Protein AF-A0A6C0FE14-F1 (afdb_monomer_lite)

Radius of gyration: 34.44 Å; chains: 1; bounding box: 73×54×123 Å

Structure (mmCIF, N/CA/C/O backbone):
data_AF-A0A6C0FE14-F1
#
_entry.id   AF-A0A6C0FE14-F1
#
loop_
_atom_site.group_PDB
_atom_site.id
_atom_site.type_symbol
_atom_site.label_atom_id
_atom_site.label_alt_id
_atom_site.label_comp_id
_atom_site.label_asym_id
_atom_site.label_entity_id
_atom_site.label_seq_id
_atom_site.pdbx_PDB_ins_code
_atom_site.Cartn_x
_atom_site.Cartn_y
_atom_site.Cartn_z
_atom_site.occupancy
_atom_site.B_iso_or_equiv
_atom_site.auth_seq_id
_atom_site.auth_comp_id
_atom_site.auth_asym_id
_atom_site.auth_atom_id
_atom_site.pdbx_PDB_model_num
ATOM 1 N N . MET A 1 1 ? -0.866 7.320 -48.638 1.00 87.56 1 MET A N 1
ATOM 2 C CA . MET A 1 1 ? -0.494 5.901 -48.761 1.00 87.56 1 MET A CA 1
ATOM 3 C C . MET A 1 1 ? -0.150 5.395 -47.371 1.00 87.56 1 MET A C 1
ATOM 5 O O . MET A 1 1 ? 0.264 6.218 -46.563 1.00 87.56 1 MET A O 1
ATOM 9 N N . ILE A 1 2 ? -0.359 4.112 -47.087 1.00 89.12 2 ILE A N 1
ATOM 10 C CA . ILE A 1 2 ? 0.036 3.448 -45.837 1.00 89.12 2 ILE A CA 1
ATOM 11 C C . ILE A 1 2 ? 0.884 2.228 -46.182 1.00 89.12 2 ILE A C 1
ATOM 13 O O . ILE A 1 2 ? 0.582 1.534 -47.151 1.00 89.12 2 ILE A O 1
ATOM 17 N N . GLN A 1 3 ? 1.958 1.998 -45.433 1.00 89.69 3 GLN A N 1
ATOM 18 C CA . GLN A 1 3 ? 2.870 0.887 -45.687 1.00 89.69 3 GLN A CA 1
ATOM 19 C C . GLN A 1 3 ? 2.272 -0.427 -45.168 1.00 89.69 3 GLN A C 1
ATOM 21 O O . GLN A 1 3 ? 1.655 -0.446 -44.103 1.00 89.69 3 GLN A O 1
ATOM 26 N N . SER A 1 4 ? 2.447 -1.512 -45.921 1.00 88.81 4 SER A N 1
ATOM 27 C CA . SER A 1 4 ? 2.120 -2.866 -45.460 1.00 88.81 4 SER A CA 1
ATOM 28 C C . SER A 1 4 ? 2.991 -3.257 -44.261 1.00 88.81 4 SER A C 1
ATOM 30 O O . SER A 1 4 ? 4.163 -2.886 -44.174 1.00 88.81 4 SER A O 1
ATOM 32 N N . ILE A 1 5 ? 2.410 -4.014 -43.333 1.00 79.44 5 ILE A N 1
ATOM 33 C CA . ILE A 1 5 ? 3.081 -4.585 -42.160 1.00 79.44 5 ILE A CA 1
ATOM 34 C C . ILE A 1 5 ? 3.789 -5.895 -42.547 1.00 79.44 5 ILE A C 1
ATOM 36 O O . ILE A 1 5 ? 4.848 -6.207 -42.003 1.00 79.44 5 ILE A O 1
ATOM 40 N N . LEU A 1 6 ? 3.247 -6.643 -43.514 1.00 79.38 6 LEU A N 1
ATOM 41 C CA . LEU A 1 6 ? 3.824 -7.900 -44.004 1.00 79.38 6 LEU A CA 1
ATOM 42 C C . LEU A 1 6 ? 4.944 -7.713 -45.044 1.00 79.38 6 LEU A C 1
ATOM 44 O O . LEU A 1 6 ? 5.797 -8.594 -45.179 1.00 79.38 6 LEU A O 1
ATOM 48 N N . ASN A 1 7 ? 4.962 -6.608 -45.800 1.00 85.81 7 ASN A N 1
ATOM 49 C CA . ASN A 1 7 ? 5.993 -6.345 -46.810 1.00 85.81 7 ASN A CA 1
ATOM 50 C C . ASN A 1 7 ? 6.254 -4.840 -47.010 1.00 85.81 7 ASN A C 1
ATOM 52 O O . ASN A 1 7 ? 5.421 -4.114 -47.543 1.00 85.81 7 ASN A O 1
ATOM 56 N N . ASP A 1 8 ? 7.455 -4.381 -46.667 1.00 85.38 8 ASP A N 1
ATOM 57 C CA . ASP A 1 8 ? 7.846 -2.967 -46.691 1.00 85.38 8 ASP A CA 1
ATOM 58 C C . ASP A 1 8 ? 7.922 -2.339 -48.098 1.00 85.38 8 ASP A C 1
ATOM 60 O O . ASP A 1 8 ? 7.943 -1.113 -48.216 1.00 85.38 8 ASP A O 1
ATOM 64 N N . GLU A 1 9 ? 7.903 -3.139 -49.168 1.00 90.50 9 GLU A N 1
ATOM 65 C CA . GLU A 1 9 ? 7.835 -2.668 -50.557 1.00 90.50 9 GLU A CA 1
ATOM 66 C C . GLU A 1 9 ? 6.396 -2.454 -51.073 1.00 90.50 9 GLU A C 1
ATOM 68 O O . GLU A 1 9 ? 6.207 -2.172 -52.263 1.00 90.50 9 GLU A O 1
ATOM 73 N N . ILE A 1 10 ? 5.377 -2.677 -50.237 1.00 92.31 10 ILE A N 1
ATOM 74 C CA . ILE A 1 10 ? 3.960 -2.522 -50.585 1.00 92.31 10 ILE A CA 1
ATOM 75 C C . ILE A 1 10 ? 3.381 -1.307 -49.856 1.00 92.31 10 ILE A C 1
ATOM 77 O O . ILE A 1 10 ? 3.531 -1.148 -48.645 1.00 92.31 10 ILE A O 1
ATOM 81 N N . GLU A 1 11 ? 2.657 -0.474 -50.602 1.00 90.50 11 GLU A N 1
ATOM 82 C CA . GLU A 1 11 ? 1.902 0.651 -50.062 1.00 90.50 11 GLU A CA 1
ATOM 83 C C . GLU A 1 11 ? 0.455 0.619 -50.555 1.00 90.50 11 GLU A C 1
ATOM 85 O O . GLU A 1 11 ? 0.194 0.464 -51.750 1.00 90.50 11 GLU A O 1
ATOM 90 N N . TYR A 1 12 ? -0.487 0.849 -49.643 1.00 93.00 12 TYR A N 1
ATOM 91 C CA . TYR A 1 12 ? -1.911 0.916 -49.941 1.00 93.00 12 TYR A CA 1
ATOM 92 C C . TYR A 1 12 ? -2.417 2.357 -50.016 1.00 93.00 12 TYR A C 1
ATOM 94 O O . TYR A 1 12 ? -1.922 3.264 -49.336 1.00 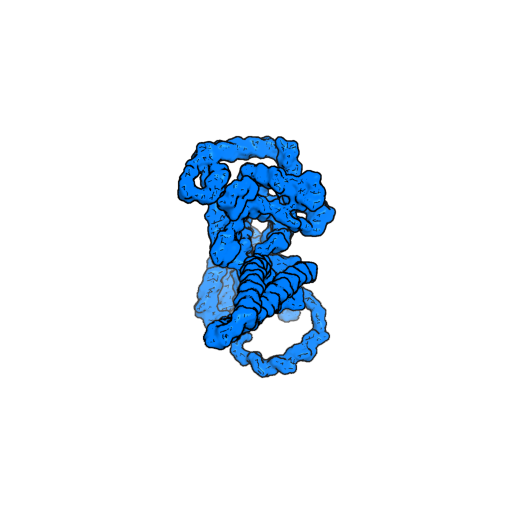93.00 12 TYR A O 1
ATOM 102 N N . ILE A 1 13 ? -3.445 2.578 -50.835 1.00 91.81 13 ILE A N 1
ATOM 103 C CA . ILE A 1 13 ? -4.097 3.884 -50.963 1.00 91.81 13 ILE A CA 1
ATOM 104 C C . ILE A 1 13 ? -4.910 4.170 -49.699 1.00 91.81 13 ILE A C 1
ATOM 106 O O . ILE A 1 13 ? -5.683 3.332 -49.241 1.00 91.81 13 ILE A O 1
ATOM 110 N N . VAL A 1 14 ? -4.726 5.369 -49.142 1.00 91.88 14 VAL A N 1
ATOM 111 C CA . VAL A 1 14 ? -5.432 5.835 -47.942 1.00 91.88 14 VAL A CA 1
ATOM 112 C C . VAL A 1 14 ? -6.483 6.845 -48.365 1.00 91.88 14 VAL A C 1
ATOM 114 O O . VAL A 1 14 ? -6.156 7.973 -48.734 1.00 91.88 14 VAL A O 1
ATOM 117 N N . ASP A 1 15 ? -7.739 6.436 -48.289 1.00 92.44 15 ASP A N 1
ATOM 118 C CA . ASP A 1 15 ? -8.912 7.269 -48.508 1.00 92.44 15 ASP A CA 1
ATOM 119 C C . ASP A 1 15 ? -10.125 6.623 -47.821 1.00 92.44 15 ASP A C 1
ATOM 121 O O . ASP A 1 15 ? -10.058 5.479 -47.382 1.00 92.44 15 ASP A O 1
ATOM 125 N N . LYS A 1 16 ? -11.232 7.359 -47.706 1.00 92.00 16 LYS A N 1
ATOM 126 C CA . LYS A 1 16 ? -12.425 6.916 -46.962 1.00 92.00 16 LYS A CA 1
ATOM 127 C C . LYS A 1 16 ? -13.454 6.177 -47.813 1.00 92.00 16 LYS A C 1
ATOM 129 O O . LYS A 1 16 ? -14.455 5.719 -47.260 1.00 92.00 16 LYS A O 1
ATOM 134 N N . ASN A 1 17 ? -13.276 6.129 -49.129 1.00 91.81 17 ASN A N 1
ATOM 135 C CA . ASN A 1 17 ? -14.321 5.694 -50.043 1.00 91.81 17 ASN A CA 1
ATOM 136 C C . ASN A 1 17 ? -14.420 4.167 -50.084 1.00 91.81 17 ASN A C 1
ATOM 138 O O . ASN A 1 17 ? -13.443 3.450 -49.865 1.00 91.81 17 ASN A O 1
ATOM 142 N N . ILE A 1 18 ? -15.629 3.688 -50.368 1.00 91.25 18 ILE A N 1
ATOM 143 C CA . ILE A 1 18 ? -15.884 2.280 -50.674 1.00 91.25 18 ILE A CA 1
ATOM 144 C C . ILE A 1 18 ? -15.327 2.005 -52.073 1.00 91.25 18 ILE A C 1
ATOM 146 O O . ILE A 1 18 ? -15.498 2.836 -52.967 1.00 91.25 18 ILE A O 1
ATOM 150 N N . GLU A 1 19 ? -14.649 0.873 -52.250 1.00 90.56 19 GLU A N 1
ATOM 151 C CA . GLU A 1 19 ? -14.116 0.484 -53.555 1.00 90.56 19 GLU A CA 1
ATOM 152 C C . GLU A 1 19 ? -15.278 0.208 -54.516 1.00 90.56 19 GLU A C 1
ATOM 154 O O . GLU A 1 19 ? -16.318 -0.316 -54.114 1.00 90.56 19 GLU A O 1
ATOM 159 N N . GLU A 1 20 ? -15.120 0.542 -55.800 1.00 88.94 20 GLU A N 1
ATOM 160 C CA . GLU A 1 20 ? -16.210 0.403 -56.781 1.00 88.94 20 GLU A CA 1
ATOM 161 C C . GLU A 1 20 ? -16.744 -1.033 -56.862 1.00 88.94 20 GLU A C 1
ATOM 163 O O . GLU A 1 20 ? -17.947 -1.244 -57.015 1.00 88.94 20 GLU A O 1
ATOM 168 N N . ASN A 1 21 ? -15.857 -2.016 -56.690 1.00 88.56 21 ASN A N 1
ATOM 169 C CA . ASN A 1 21 ? -16.203 -3.432 -56.726 1.00 88.56 21 ASN A CA 1
ATOM 170 C C . ASN A 1 21 ? -16.970 -3.899 -55.481 1.00 88.56 21 ASN A C 1
ATOM 172 O O . ASN A 1 21 ? -17.578 -4.963 -55.531 1.00 88.56 21 ASN A O 1
ATOM 176 N N . ASP A 1 22 ? -16.972 -3.137 -54.388 1.00 89.69 22 ASP A N 1
ATOM 177 C CA . ASP A 1 22 ? -17.638 -3.504 -53.131 1.00 89.69 22 ASP A CA 1
ATOM 178 C C . ASP A 1 22 ? -19.019 -2.852 -52.973 1.00 89.69 22 ASP A C 1
ATOM 180 O O . ASP A 1 22 ? -19.813 -3.236 -52.110 1.00 89.69 22 ASP A O 1
ATOM 184 N N . LEU A 1 23 ? -19.364 -1.900 -53.846 1.00 85.88 23 LEU A N 1
ATOM 185 C CA . LEU A 1 23 ? -20.657 -1.224 -53.820 1.00 85.88 23 LEU A CA 1
ATOM 186 C C . LEU A 1 23 ? -21.813 -2.177 -54.163 1.00 85.88 23 LEU A C 1
ATOM 188 O O . LEU A 1 23 ? -21.852 -2.801 -55.222 1.00 85.88 23 LEU A O 1
ATOM 192 N N . GLY A 1 24 ? -22.816 -2.222 -53.283 1.00 79.06 24 GLY A N 1
ATOM 193 C CA . GLY A 1 24 ? -24.066 -2.958 -53.509 1.00 79.06 24 GLY A CA 1
ATOM 194 C C . GLY A 1 24 ? -23.992 -4.468 -53.272 1.00 79.06 24 GLY A C 1
ATOM 195 O O . GLY A 1 24 ? -24.970 -5.167 -53.541 1.00 79.06 24 GLY A O 1
ATOM 196 N N . LYS A 1 25 ? -22.867 -4.977 -52.758 1.00 83.06 25 LYS A N 1
ATOM 197 C CA . LYS A 1 25 ? -22.728 -6.376 -52.350 1.00 83.06 25 LYS A CA 1
ATOM 198 C C . LYS A 1 25 ? -23.338 -6.624 -50.972 1.00 83.06 25 LYS A C 1
ATOM 200 O O . LYS A 1 25 ? -23.304 -5.767 -50.093 1.00 83.06 25 LYS A O 1
ATOM 205 N N . SER A 1 26 ? -23.881 -7.827 -50.797 1.00 75.75 26 SER A N 1
ATOM 206 C CA . SER A 1 26 ? -24.233 -8.343 -49.474 1.00 75.75 26 SER A CA 1
ATOM 207 C C . SER A 1 26 ? -22.960 -8.840 -48.806 1.00 75.75 26 SER A C 1
ATOM 209 O O . SER A 1 26 ? -22.229 -9.619 -49.411 1.00 75.75 26 SER A O 1
ATOM 211 N N . VAL A 1 27 ? -22.713 -8.396 -47.582 1.00 80.50 27 VAL A N 1
ATOM 212 C CA . VAL A 1 27 ? -21.482 -8.678 -46.841 1.00 80.50 27 VAL A CA 1
ATOM 213 C C . VAL A 1 27 ? -21.804 -9.041 -45.399 1.00 80.50 27 VAL A C 1
ATOM 215 O O . VAL A 1 27 ? -22.812 -8.593 -44.845 1.00 80.50 27 VAL A O 1
ATOM 218 N N . SER A 1 28 ? -20.936 -9.841 -44.792 1.00 71.75 28 SER A N 1
ATOM 219 C CA . SER A 1 28 ? -21.011 -10.167 -43.372 1.00 71.75 28 SER A CA 1
ATOM 220 C C . SER A 1 28 ? -20.576 -8.966 -42.533 1.00 71.75 28 SER A C 1
ATOM 222 O O . SER A 1 28 ? -19.636 -8.242 -42.878 1.00 71.75 28 SER A O 1
ATOM 224 N N . VAL A 1 29 ? -21.294 -8.734 -41.436 1.00 73.88 29 VAL A N 1
ATOM 225 C CA . VAL A 1 29 ? -20.952 -7.713 -40.445 1.00 73.88 29 VAL A CA 1
ATOM 226 C C . VAL A 1 29 ? -20.243 -8.398 -39.293 1.00 73.88 29 VAL A C 1
ATOM 228 O O . VAL A 1 29 ? -20.730 -9.391 -38.757 1.00 73.88 29 VAL A O 1
ATOM 231 N N . PHE A 1 30 ? -19.108 -7.839 -38.909 1.00 64.75 30 PHE A N 1
ATOM 232 C CA . PHE A 1 30 ? -18.271 -8.348 -37.844 1.00 64.75 30 PHE A CA 1
ATOM 233 C C . PHE A 1 30 ? -18.207 -7.335 -36.712 1.00 64.75 30 PHE A C 1
ATOM 235 O O . PHE A 1 30 ? -18.048 -6.134 -36.938 1.00 64.75 30 PHE A O 1
ATOM 242 N N . GLU A 1 31 ? -18.295 -7.827 -35.485 1.00 63.00 31 GLU A N 1
ATOM 243 C CA . GLU A 1 31 ? -17.962 -7.048 -34.300 1.00 63.00 31 GLU A CA 1
ATOM 244 C C . GLU A 1 31 ? -16.478 -7.251 -33.999 1.00 63.00 31 GLU A C 1
ATOM 246 O O . GLU A 1 31 ? -15.999 -8.377 -33.868 1.00 63.00 31 GLU A O 1
ATOM 251 N N . MET A 1 32 ? -15.737 -6.151 -33.933 1.00 63.69 32 MET A N 1
ATOM 252 C CA . MET A 1 32 ? -14.309 -6.150 -33.648 1.00 63.69 32 MET A CA 1
ATOM 253 C C . MET A 1 32 ? -13.997 -5.022 -32.679 1.00 63.69 32 MET A C 1
ATOM 255 O O . MET A 1 32 ? -14.596 -3.951 -32.741 1.00 63.69 32 MET A O 1
ATOM 259 N N . GLN A 1 33 ? -13.019 -5.243 -31.810 1.00 58.00 33 GLN A N 1
ATOM 260 C CA . GLN A 1 33 ? -12.522 -4.202 -30.930 1.00 58.00 33 GLN A CA 1
ATOM 261 C C . GLN A 1 33 ? -11.329 -3.498 -31.591 1.00 58.00 33 GLN A C 1
ATOM 263 O O . GLN A 1 33 ? -10.260 -4.088 -31.736 1.00 58.00 33 GLN A O 1
ATOM 268 N N . LEU A 1 34 ? -11.502 -2.235 -31.990 1.00 59.62 34 LEU A N 1
ATOM 269 C CA . LEU A 1 34 ? -10.413 -1.372 -32.462 1.00 59.62 34 LEU A CA 1
ATOM 270 C C . LEU A 1 34 ? -10.132 -0.312 -31.397 1.00 59.62 34 LEU A C 1
ATOM 272 O O . LEU A 1 34 ? -11.042 0.404 -30.993 1.00 59.62 34 LEU A O 1
ATOM 276 N N . PHE A 1 35 ? -8.885 -0.194 -30.934 1.00 58.91 35 PHE A N 1
ATOM 277 C CA . PHE A 1 35 ? -8.498 0.766 -29.883 1.00 58.91 35 PHE A CA 1
ATOM 278 C C . PHE A 1 35 ? -9.373 0.678 -28.613 1.00 58.91 35 PHE A C 1
ATOM 280 O O . PHE A 1 35 ? -9.825 1.697 -28.096 1.00 58.91 35 PHE A O 1
ATOM 287 N N . GLU A 1 36 ? -9.649 -0.545 -28.142 1.00 48.81 36 GLU A N 1
ATOM 288 C CA . GLU A 1 36 ? -10.539 -0.842 -27.000 1.00 48.81 36 GLU A CA 1
ATOM 289 C C . GLU A 1 36 ? -12.016 -0.428 -27.195 1.00 48.81 36 GLU A C 1
ATOM 291 O O . GLU A 1 36 ? -12.808 -0.429 -26.250 1.00 48.81 36 GLU A O 1
ATOM 296 N N . ILE A 1 37 ? -12.418 -0.110 -28.427 1.00 53.06 37 ILE A N 1
ATOM 297 C CA . ILE A 1 37 ? -13.772 0.310 -28.783 1.00 53.06 37 ILE A CA 1
ATOM 298 C C . ILE A 1 37 ? -14.417 -0.767 -29.652 1.00 53.06 37 ILE A C 1
ATOM 300 O O . ILE A 1 37 ? -13.928 -1.062 -30.743 1.00 53.06 37 ILE A O 1
ATOM 304 N N . ASP A 1 38 ? -15.535 -1.319 -29.183 1.00 58.47 38 ASP A N 1
ATOM 305 C CA . ASP A 1 38 ? -16.348 -2.236 -29.982 1.00 58.47 38 ASP A CA 1
ATOM 306 C C . ASP A 1 38 ? -16.942 -1.479 -31.175 1.00 58.47 38 ASP A C 1
ATOM 308 O O . ASP A 1 38 ? -17.664 -0.486 -31.018 1.00 58.47 38 ASP A O 1
ATOM 312 N N . VAL A 1 39 ? -16.599 -1.934 -32.376 1.00 68.38 39 VAL A N 1
ATOM 313 C CA . VAL A 1 39 ? -17.058 -1.376 -33.645 1.00 68.38 39 VAL A CA 1
ATOM 314 C C . VAL A 1 39 ? -17.651 -2.467 -34.527 1.00 68.38 39 VAL A C 1
ATOM 316 O O . VAL A 1 39 ? -17.240 -3.625 -34.484 1.00 68.38 39 VAL A O 1
ATOM 319 N N . CYS A 1 40 ? -18.609 -2.078 -35.364 1.00 73.56 40 CYS A N 1
ATOM 320 C CA . CYS A 1 40 ? -19.135 -2.935 -36.418 1.00 73.56 40 CYS A CA 1
ATOM 321 C C . CYS A 1 40 ? -18.380 -2.650 -37.716 1.00 73.56 40 CYS A C 1
ATOM 323 O O . CYS A 1 40 ? -18.394 -1.522 -38.220 1.00 73.56 40 CYS A O 1
ATOM 325 N N . LEU A 1 41 ? -17.724 -3.670 -38.253 1.00 84.69 41 LEU A N 1
ATOM 326 C CA . LEU A 1 41 ? -16.943 -3.604 -39.478 1.00 84.69 41 LEU A CA 1
ATOM 327 C C . LEU A 1 41 ? -17.514 -4.557 -40.522 1.00 84.69 41 LEU A C 1
ATOM 329 O O . LEU A 1 41 ? -18.207 -5.522 -40.211 1.00 84.69 41 LEU A O 1
ATOM 333 N N . THR A 1 42 ? -17.168 -4.312 -41.773 1.00 86.75 42 THR A N 1
ATOM 334 C CA . THR A 1 42 ? -17.305 -5.290 -42.846 1.00 86.75 42 THR A CA 1
ATOM 335 C C . THR A 1 42 ? -16.066 -5.250 -43.731 1.00 86.75 42 THR A C 1
ATOM 337 O O . THR A 1 42 ? -15.304 -4.281 -43.685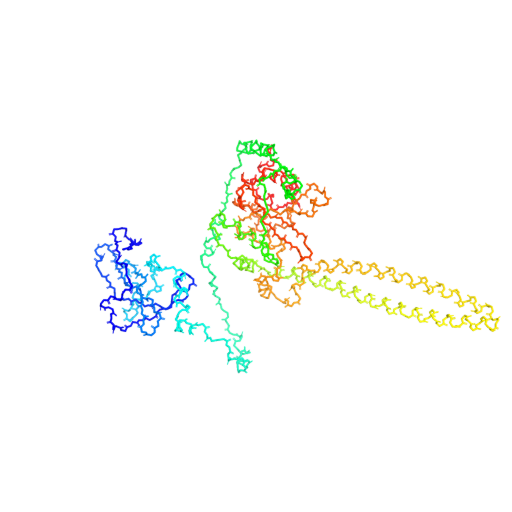 1.00 86.75 42 THR A O 1
ATOM 340 N N . VAL A 1 43 ? -15.835 -6.306 -44.500 1.00 90.19 43 VAL A N 1
ATOM 341 C CA . VAL A 1 43 ? -14.685 -6.420 -45.400 1.00 90.19 43 VAL A CA 1
ATOM 342 C C . VAL A 1 43 ? -15.143 -6.483 -46.847 1.00 90.19 43 VAL A C 1
ATOM 344 O O . VAL A 1 43 ? -16.215 -7.007 -47.147 1.00 90.19 43 VAL A O 1
ATOM 347 N N . GLY A 1 44 ? -14.338 -5.905 -47.732 1.00 91.12 44 GLY A N 1
ATOM 348 C CA . GLY A 1 44 ? -14.563 -5.954 -49.168 1.00 91.12 44 GLY A CA 1
ATOM 349 C C . GLY A 1 44 ? -14.019 -7.221 -49.818 1.00 91.12 44 GLY A C 1
ATOM 350 O O . GLY A 1 44 ? -13.603 -8.182 -49.162 1.00 91.12 44 GLY A O 1
ATOM 351 N N . GLU A 1 45 ? -13.992 -7.219 -51.143 1.00 91.50 45 GLU A N 1
ATOM 352 C CA . GLU A 1 45 ? -13.447 -8.315 -51.932 1.00 91.50 45 GLU A CA 1
ATOM 353 C C . GLU A 1 45 ? -11.922 -8.444 -51.763 1.00 91.50 45 GLU A C 1
ATOM 355 O O . GLU A 1 45 ? -11.187 -7.459 -51.649 1.00 91.50 45 GLU A O 1
ATOM 360 N N . ILE A 1 46 ? -11.431 -9.687 -51.755 1.00 92.00 46 ILE A N 1
ATOM 361 C CA . ILE A 1 46 ? -9.996 -9.974 -51.678 1.00 92.00 46 ILE A CA 1
ATOM 362 C C . ILE A 1 46 ? -9.328 -9.549 -52.985 1.00 92.00 46 ILE A C 1
ATOM 364 O O . ILE A 1 46 ? -9.683 -10.009 -54.069 1.00 92.00 46 ILE A O 1
ATOM 368 N N . ASN A 1 47 ? -8.302 -8.718 -52.864 1.00 92.94 47 ASN A N 1
ATOM 369 C CA . ASN A 1 47 ? -7.497 -8.222 -53.961 1.00 92.94 47 ASN A CA 1
ATOM 370 C C . ASN A 1 47 ? -6.184 -9.014 -54.076 1.00 92.94 47 ASN A C 1
ATOM 372 O O . ASN A 1 47 ? -5.463 -9.214 -53.093 1.00 92.94 47 ASN A O 1
ATOM 376 N N . ASP A 1 48 ? -5.861 -9.462 -55.292 1.00 93.31 48 ASP A N 1
ATOM 377 C CA . ASP A 1 48 ? -4.690 -10.288 -55.594 1.00 93.31 48 ASP A CA 1
ATOM 378 C C . ASP A 1 48 ? -3.540 -9.539 -56.288 1.00 93.31 48 ASP A C 1
ATOM 380 O O . ASP A 1 48 ? -2.562 -10.165 -56.710 1.00 93.31 48 ASP A O 1
ATOM 384 N N . LEU A 1 49 ? -3.598 -8.202 -56.333 1.00 93.62 49 LEU A N 1
ATOM 385 C CA . LEU A 1 49 ? -2.597 -7.337 -56.970 1.00 93.62 49 LEU A CA 1
ATOM 386 C C . LEU A 1 49 ? -1.154 -7.656 -56.536 1.00 93.62 49 LEU A C 1
ATOM 388 O O . LEU A 1 49 ? -0.235 -7.596 -57.355 1.00 93.62 49 LEU A O 1
ATOM 392 N N . TYR A 1 50 ? -0.947 -8.039 -55.271 1.00 94.31 50 TYR A N 1
ATOM 393 C CA . TYR A 1 50 ? 0.372 -8.351 -54.705 1.00 94.31 50 TYR A CA 1
ATOM 394 C C . TYR A 1 50 ? 0.631 -9.847 -54.492 1.00 94.31 50 TYR A C 1
ATOM 396 O O . TYR A 1 50 ? 1.613 -10.226 -53.847 1.00 94.31 50 TYR A O 1
ATOM 404 N N . LYS A 1 51 ? -0.173 -10.725 -55.102 1.00 90.88 51 LYS A N 1
ATOM 405 C CA . LYS A 1 51 ? -0.057 -12.182 -54.936 1.00 90.88 51 LYS A CA 1
ATOM 406 C C . LYS A 1 51 ? 1.315 -12.732 -55.328 1.00 90.88 51 LYS A C 1
ATOM 408 O O . LYS A 1 51 ? 1.793 -13.684 -54.721 1.00 90.88 51 LYS A O 1
ATOM 413 N N . GLN A 1 52 ? 1.995 -12.110 -56.296 1.00 91.50 52 GLN A N 1
ATOM 414 C CA . GLN A 1 52 ? 3.365 -12.486 -56.684 1.00 91.50 52 GLN A CA 1
ATOM 415 C C . GLN A 1 52 ? 4.396 -12.248 -55.566 1.00 91.50 52 GLN A C 1
ATOM 417 O O . GLN A 1 52 ? 5.406 -12.943 -55.518 1.00 91.50 52 GLN A O 1
ATOM 422 N N . LYS A 1 53 ? 4.125 -11.309 -54.650 1.00 92.31 53 LYS A N 1
ATOM 423 C CA . LYS A 1 53 ? 4.900 -11.074 -53.421 1.00 92.31 53 LYS A CA 1
ATOM 424 C C . LYS A 1 53 ? 4.373 -11.889 -52.230 1.00 92.31 53 LYS A C 1
ATOM 426 O O . LYS A 1 53 ? 4.744 -11.624 -51.095 1.00 92.31 53 LYS A O 1
ATOM 431 N N . ASN A 1 54 ? 3.522 -12.885 -52.494 1.00 90.38 54 ASN A N 1
ATOM 432 C CA . ASN A 1 54 ? 2.822 -13.709 -51.512 1.00 90.38 54 ASN A CA 1
ATOM 433 C C . ASN A 1 54 ? 1.841 -12.943 -50.605 1.00 90.38 54 ASN A C 1
ATOM 435 O O . ASN A 1 54 ? 1.519 -13.451 -49.542 1.00 90.38 54 ASN A O 1
ATOM 439 N N . ILE A 1 55 ? 1.329 -11.774 -51.002 1.00 91.44 55 ILE A N 1
ATOM 440 C CA . ILE A 1 55 ? 0.389 -10.984 -50.186 1.00 91.44 55 ILE A CA 1
ATOM 441 C C . ILE A 1 55 ? -0.964 -10.861 -50.889 1.00 91.44 55 ILE A C 1
ATOM 443 O O . ILE A 1 55 ? -1.030 -10.532 -52.074 1.00 91.44 55 ILE A O 1
ATOM 447 N N . LEU A 1 56 ? -2.037 -11.123 -50.147 1.00 93.19 56 LEU A N 1
ATOM 448 C CA . LEU A 1 56 ? -3.413 -10.773 -50.488 1.00 93.19 56 LEU A CA 1
ATOM 449 C C . LEU A 1 56 ? -3.920 -9.761 -49.466 1.00 93.19 56 LEU A C 1
ATOM 451 O O . LEU A 1 56 ? -3.462 -9.757 -48.323 1.00 93.19 56 LEU A O 1
ATOM 455 N N . PHE A 1 57 ? -4.860 -8.913 -49.869 1.00 93.94 57 PHE A N 1
ATOM 456 C CA . PHE A 1 57 ? -5.435 -7.925 -48.964 1.00 93.94 57 PHE A CA 1
ATOM 457 C C . PHE A 1 57 ? -6.901 -7.648 -49.286 1.00 93.94 57 PHE A C 1
ATOM 459 O O . PHE A 1 57 ? -7.341 -7.847 -50.413 1.00 93.94 57 PHE A O 1
ATOM 466 N N . THR A 1 58 ? -7.660 -7.178 -48.303 1.00 94.00 58 THR A N 1
ATOM 467 C CA . THR A 1 58 ? -9.053 -6.739 -48.474 1.00 94.00 58 THR A CA 1
ATOM 468 C C . THR A 1 58 ? -9.294 -5.433 -47.713 1.00 94.00 58 THR A C 1
ATOM 470 O O . THR A 1 58 ? -8.773 -5.278 -46.603 1.00 94.00 58 THR A O 1
ATOM 473 N N . PRO A 1 59 ? -10.034 -4.459 -48.279 1.00 94.81 59 PRO A N 1
ATOM 474 C CA . PRO A 1 59 ? -10.384 -3.238 -47.563 1.00 94.81 59 PRO A CA 1
ATOM 475 C C . PRO A 1 59 ? -11.328 -3.535 -46.392 1.00 94.81 59 PRO A C 1
ATOM 477 O O . PRO A 1 59 ? -12.254 -4.335 -46.509 1.00 94.81 59 PRO A O 1
ATOM 480 N N . VAL A 1 60 ? -11.123 -2.849 -45.265 1.00 94.25 60 VAL A N 1
ATOM 481 C CA . VAL A 1 60 ? -12.038 -2.898 -44.116 1.00 94.25 60 VAL A CA 1
ATOM 482 C C . VAL A 1 60 ? -12.812 -1.588 -43.988 1.00 94.25 60 VAL A C 1
ATOM 484 O O . VAL A 1 60 ? -12.250 -0.485 -44.012 1.00 94.25 60 VAL A O 1
ATOM 487 N N . TYR A 1 61 ? -14.125 -1.723 -43.836 1.00 93.12 61 TYR A N 1
ATOM 488 C CA . TYR A 1 61 ? -15.077 -0.627 -43.763 1.00 93.12 61 TYR A CA 1
ATOM 489 C C . TYR A 1 61 ? -15.732 -0.568 -42.386 1.00 93.12 61 TYR A C 1
ATOM 491 O O . TYR A 1 61 ? -16.315 -1.542 -41.919 1.00 93.12 61 TYR A O 1
ATOM 499 N N . LEU A 1 62 ? -15.686 0.604 -41.758 1.00 87.81 62 LEU A N 1
ATOM 500 C CA . LEU A 1 62 ? -16.418 0.907 -40.535 1.00 87.81 62 LEU A CA 1
ATOM 501 C C . LEU A 1 62 ? -17.866 1.252 -40.863 1.00 87.81 62 LEU A C 1
ATOM 503 O O . LEU A 1 62 ? -18.114 2.211 -41.596 1.00 87.81 62 LEU A O 1
ATOM 507 N N . ILE A 1 63 ? -18.813 0.521 -40.279 1.00 82.56 63 ILE A N 1
ATOM 508 C CA . ILE A 1 63 ? -20.246 0.783 -40.424 1.00 82.56 63 ILE A CA 1
ATOM 509 C C . ILE A 1 63 ? -20.631 1.877 -39.433 1.00 82.56 63 ILE A C 1
ATOM 511 O O . ILE A 1 63 ? -20.610 1.679 -38.223 1.00 82.56 63 ILE A O 1
ATOM 515 N N . ILE A 1 64 ? -20.974 3.062 -39.934 1.00 76.00 64 ILE A N 1
ATOM 516 C CA . ILE A 1 64 ? -21.318 4.212 -39.089 1.00 76.00 64 ILE A CA 1
ATOM 517 C C . ILE A 1 64 ? -22.824 4.233 -38.816 1.00 76.00 64 ILE A C 1
ATOM 519 O O . ILE A 1 64 ? -23.245 4.588 -37.715 1.00 76.00 64 ILE A O 1
ATOM 523 N N . ASN A 1 65 ? -23.634 3.897 -39.819 1.00 74.38 65 ASN A N 1
ATOM 524 C CA . ASN A 1 65 ? -25.085 3.715 -39.740 1.00 74.38 65 ASN A CA 1
ATOM 525 C C . ASN A 1 65 ? -25.589 2.929 -40.962 1.00 74.38 65 ASN A C 1
ATOM 527 O O . ASN A 1 65 ? -24.809 2.662 -41.875 1.00 74.38 65 ASN A O 1
ATOM 531 N N . ASP A 1 66 ? -26.895 2.654 -41.007 1.00 69.44 66 ASP A N 1
ATOM 532 C CA . ASP A 1 66 ? -27.580 1.891 -42.065 1.00 69.44 66 ASP A CA 1
ATOM 533 C C . ASP A 1 66 ? -27.250 2.314 -43.509 1.00 69.44 66 ASP A C 1
ATOM 535 O O . ASP A 1 66 ? -27.384 1.512 -44.427 1.00 69.44 66 ASP A O 1
ATOM 539 N N . ASN A 1 67 ? -26.829 3.565 -43.731 1.00 75.75 67 ASN A N 1
ATOM 540 C CA . ASN A 1 67 ? -26.582 4.121 -45.063 1.00 75.75 67 ASN A CA 1
ATOM 541 C C . ASN A 1 67 ? -25.153 4.649 -45.254 1.00 75.75 67 ASN A C 1
ATOM 543 O O . ASN A 1 67 ? -24.880 5.317 -46.255 1.00 75.75 67 ASN A O 1
ATOM 547 N N . LYS A 1 68 ? -24.245 4.435 -44.294 1.00 82.25 68 LYS A N 1
ATOM 548 C CA . LYS A 1 68 ? -22.897 5.003 -44.360 1.00 82.25 68 LYS A CA 1
ATOM 549 C C . LYS A 1 68 ? -21.844 4.072 -43.775 1.00 82.25 68 LYS A C 1
ATOM 551 O O . LYS A 1 68 ? -21.837 3.822 -42.569 1.00 82.25 68 LYS A O 1
ATOM 556 N N . CYS A 1 69 ? -20.874 3.722 -44.615 1.00 86.94 69 CYS A N 1
ATOM 557 C CA . CYS A 1 69 ? -19.622 3.092 -44.216 1.00 86.94 69 CYS A CA 1
ATOM 558 C C . CYS A 1 69 ? -18.428 3.955 -44.649 1.00 86.94 69 CYS A C 1
ATOM 560 O O . CYS A 1 69 ? -18.529 4.720 -45.610 1.00 86.94 69 CYS A O 1
ATOM 562 N N . GLU A 1 70 ? -17.307 3.848 -43.942 1.00 91.19 70 GLU A N 1
ATOM 563 C CA . GLU A 1 70 ? -16.045 4.501 -44.313 1.00 91.19 70 GLU A CA 1
ATOM 564 C C . GLU A 1 70 ? -14.904 3.486 -44.318 1.00 91.19 70 GLU A C 1
ATOM 566 O O . GLU A 1 70 ? -14.799 2.677 -43.400 1.00 91.19 70 GLU A O 1
ATOM 571 N N . LYS A 1 71 ? -14.030 3.542 -45.327 1.00 94.44 71 LYS A N 1
ATOM 572 C CA . LYS A 1 71 ? -12.807 2.730 -45.363 1.00 94.44 71 LYS A CA 1
ATOM 573 C C . LYS A 1 71 ? -11.842 3.213 -44.286 1.00 94.44 71 LYS A C 1
ATOM 575 O O . LYS A 1 71 ? -11.576 4.414 -44.178 1.00 94.44 71 LYS A O 1
ATOM 580 N N . ILE A 1 72 ? -11.352 2.283 -43.472 1.00 93.31 72 ILE A N 1
ATOM 581 C CA . ILE A 1 72 ? -10.487 2.590 -42.322 1.00 93.31 72 ILE A CA 1
ATOM 582 C C . ILE A 1 72 ? -9.146 1.853 -42.347 1.00 93.31 72 ILE A C 1
ATOM 584 O O . ILE A 1 72 ? -8.286 2.150 -41.520 1.00 93.31 72 ILE A O 1
ATOM 588 N N . GLY A 1 73 ? -8.955 0.919 -43.277 1.00 94.94 73 GLY A N 1
ATOM 589 C CA . GLY A 1 73 ? -7.739 0.123 -43.352 1.00 94.94 73 GLY A CA 1
ATOM 590 C C . GLY A 1 73 ? -7.826 -1.008 -44.366 1.00 94.94 73 GLY A C 1
ATOM 591 O O . GLY A 1 73 ? -8.768 -1.074 -45.162 1.00 94.94 73 GLY A O 1
ATOM 592 N N . TYR A 1 74 ? -6.868 -1.926 -44.271 1.00 94.88 74 TYR A N 1
ATOM 593 C CA . TYR A 1 74 ? -6.851 -3.180 -45.022 1.00 94.88 74 TYR A CA 1
ATOM 594 C C . TYR A 1 74 ? -6.478 -4.342 -44.103 1.00 94.88 74 TYR A C 1
ATOM 596 O O . TYR A 1 74 ? -5.559 -4.215 -43.300 1.00 94.88 74 TYR A O 1
ATOM 604 N N . PHE A 1 75 ? -7.144 -5.485 -44.240 1.00 91.50 75 PHE A N 1
ATOM 605 C CA . PHE A 1 75 ? -6.553 -6.745 -43.793 1.00 91.50 75 PHE A CA 1
ATOM 606 C C . PHE A 1 75 ? -5.571 -7.220 -44.845 1.00 91.50 75 PHE A C 1
ATOM 608 O O . PHE A 1 75 ? -5.869 -7.147 -46.035 1.00 91.50 75 PHE A O 1
ATOM 615 N N . GLU A 1 76 ? -4.437 -7.746 -44.408 1.00 89.56 76 GLU A N 1
ATOM 616 C CA . GLU A 1 76 ? -3.457 -8.382 -45.276 1.00 89.56 76 GLU A CA 1
ATOM 617 C C . GLU A 1 76 ? -3.052 -9.735 -44.709 1.00 89.56 76 GLU A C 1
ATOM 619 O O . GLU A 1 76 ? -3.008 -9.935 -43.498 1.00 89.56 76 GLU A O 1
ATOM 624 N N . PHE A 1 77 ? -2.803 -10.685 -45.598 1.00 84.06 77 PHE A N 1
ATOM 625 C CA . PHE A 1 77 ? -2.460 -12.049 -45.229 1.00 84.06 77 PHE A CA 1
ATOM 626 C C . PHE A 1 77 ? -1.680 -12.728 -46.351 1.00 84.06 77 PHE A C 1
ATOM 628 O O . PHE A 1 77 ? -1.732 -12.321 -47.519 1.00 84.06 77 PHE A O 1
ATOM 635 N N . TYR A 1 78 ? -0.942 -13.786 -46.010 1.00 83.88 78 TYR A N 1
ATOM 636 C CA . TYR A 1 78 ? -0.156 -14.496 -47.006 1.00 83.88 78 TYR A CA 1
ATOM 637 C C . TYR A 1 78 ? -1.051 -15.275 -47.970 1.00 83.88 78 TYR A C 1
ATOM 639 O O . TYR A 1 78 ? -1.978 -15.980 -47.569 1.00 83.88 78 TYR A O 1
ATOM 647 N N . SER A 1 79 ? -0.735 -15.227 -49.266 1.00 88.44 79 SER A N 1
ATOM 648 C CA . SER A 1 79 ? -1.523 -15.928 -50.291 1.00 88.44 79 SER A CA 1
ATOM 649 C C . SER A 1 79 ? -1.538 -17.450 -50.098 1.00 88.44 79 SER A C 1
ATOM 651 O O . SER A 1 79 ? -2.486 -18.124 -50.498 1.00 88.44 79 SER A O 1
ATOM 653 N N . THR A 1 80 ? -0.509 -17.988 -49.438 1.00 80.75 80 THR A N 1
ATOM 654 C CA . THR A 1 80 ? -0.393 -19.394 -49.032 1.00 80.75 80 THR A CA 1
ATOM 655 C C . THR A 1 80 ? -1.363 -19.804 -47.924 1.00 80.75 80 THR A C 1
ATOM 657 O O . THR A 1 80 ? -1.636 -20.993 -47.780 1.00 80.75 80 THR A O 1
ATOM 660 N N . GLU A 1 81 ? -1.890 -18.850 -47.159 1.00 74.12 81 GLU A N 1
ATOM 661 C CA . GLU A 1 81 ? -2.742 -19.076 -45.983 1.00 74.12 81 GLU A CA 1
ATOM 662 C C . GLU A 1 81 ? -4.225 -18.804 -46.274 1.00 74.12 81 GLU A C 1
ATOM 664 O O . GLU A 1 81 ? -5.080 -18.958 -45.412 1.00 74.12 81 GLU A O 1
ATOM 669 N N . ILE A 1 82 ? -4.585 -18.476 -47.518 1.00 79.88 82 ILE A N 1
ATOM 670 C CA . ILE A 1 82 ? -5.983 -18.201 -47.878 1.00 79.88 82 ILE A CA 1
ATOM 671 C C . ILE A 1 82 ? -6.930 -19.347 -47.491 1.00 79.88 82 ILE A C 1
ATOM 673 O O . ILE A 1 82 ? -8.020 -19.106 -46.991 1.00 79.88 82 ILE A O 1
ATOM 677 N N . ALA A 1 83 ? -6.501 -20.602 -47.644 1.00 71.75 83 ALA A N 1
ATOM 678 C CA . ALA A 1 83 ? -7.321 -21.761 -47.298 1.00 71.75 83 ALA A CA 1
ATOM 679 C C . ALA A 1 83 ? -7.601 -21.885 -45.789 1.00 71.75 83 ALA A C 1
ATOM 681 O O . ALA A 1 83 ? -8.555 -22.561 -45.416 1.00 71.75 83 ALA A O 1
ATOM 682 N N . THR A 1 84 ? -6.782 -21.268 -44.927 1.00 69.62 84 THR A N 1
ATOM 683 C CA . THR A 1 84 ? -7.003 -21.259 -43.473 1.00 69.62 84 THR A CA 1
ATOM 684 C C . THR A 1 84 ? -7.922 -20.135 -43.017 1.00 69.62 84 THR A C 1
ATOM 686 O O . THR A 1 84 ? -8.448 -20.222 -41.914 1.00 69.62 84 THR A O 1
ATOM 689 N N . TYR A 1 85 ? -8.125 -19.112 -43.851 1.00 74.62 85 TYR A N 1
ATOM 690 C CA . TYR A 1 85 ? -8.944 -17.940 -43.533 1.00 74.62 85 TYR A CA 1
ATOM 691 C C . TYR A 1 85 ? -10.313 -17.948 -44.206 1.00 74.62 85 TYR A C 1
ATOM 693 O O . TYR A 1 85 ? -11.090 -17.029 -43.994 1.00 74.62 85 TYR A O 1
ATOM 701 N N . MET A 1 86 ? -10.621 -18.967 -45.007 1.00 73.88 86 MET A N 1
ATOM 702 C CA . MET A 1 86 ? -11.948 -19.141 -45.589 1.00 73.88 86 MET A CA 1
ATOM 703 C C . MET A 1 86 ? -12.808 -20.019 -44.689 1.00 73.88 86 MET A C 1
ATOM 705 O O . MET A 1 86 ? -12.374 -21.091 -44.251 1.00 73.88 86 MET A O 1
ATOM 709 N N . ASP A 1 87 ? -14.037 -19.587 -44.443 1.00 65.75 87 ASP A N 1
ATOM 710 C CA . ASP A 1 87 ? -15.027 -20.392 -43.750 1.00 65.75 87 ASP A CA 1
ATOM 711 C C . ASP A 1 87 ? -15.672 -21.441 -44.679 1.00 65.75 87 ASP A C 1
ATOM 713 O O . ASP A 1 87 ? -15.250 -21.686 -45.814 1.00 65.75 87 ASP A O 1
ATOM 717 N N . LYS A 1 88 ? -16.689 -22.137 -44.164 1.00 65.19 88 LYS A N 1
ATOM 718 C CA . LYS A 1 88 ? -17.374 -23.215 -44.892 1.00 65.19 88 LYS A CA 1
ATOM 719 C C . LYS A 1 88 ? -18.251 -22.707 -46.037 1.00 65.19 88 LYS A C 1
ATOM 721 O O . LYS A 1 88 ? -18.578 -23.507 -46.914 1.00 65.19 88 LYS A O 1
ATOM 726 N N . ASP A 1 89 ? -18.620 -21.433 -46.004 1.00 63.34 89 ASP A N 1
ATOM 727 C CA . ASP A 1 89 ? -19.476 -20.776 -46.985 1.00 63.34 89 ASP A CA 1
ATOM 728 C C . ASP A 1 89 ? -18.641 -20.027 -48.045 1.00 63.34 89 ASP A C 1
ATOM 730 O O . ASP A 1 89 ? -19.167 -19.626 -49.084 1.00 63.34 89 ASP A O 1
ATOM 734 N N . GLY A 1 90 ? -17.317 -19.975 -47.854 1.00 64.81 90 GLY A N 1
ATOM 735 C CA . GLY A 1 90 ? -16.355 -19.372 -48.775 1.00 64.81 90 GLY A CA 1
ATOM 736 C C . GLY A 1 90 ? -16.082 -17.897 -48.488 1.00 64.81 90 GLY A C 1
ATOM 737 O O . GLY A 1 90 ? -15.443 -17.245 -49.316 1.00 64.81 90 GLY A O 1
ATOM 738 N N . ASP A 1 91 ? -16.542 -17.398 -47.338 1.00 69.56 91 ASP A N 1
ATOM 739 C CA . ASP A 1 91 ? -16.306 -16.040 -46.866 1.00 69.56 91 ASP A CA 1
ATOM 740 C C . ASP A 1 91 ? -15.033 -15.975 -46.012 1.00 69.56 91 ASP A C 1
ATOM 742 O O . ASP A 1 91 ? -14.581 -16.962 -45.424 1.00 69.56 91 ASP A O 1
ATOM 746 N N . LEU A 1 92 ? -14.429 -14.787 -45.955 1.00 75.88 92 LEU A N 1
ATOM 747 C CA . LEU A 1 92 ? -13.224 -14.553 -45.167 1.00 75.88 92 LEU A CA 1
ATOM 748 C C . LEU A 1 92 ? -13.569 -14.480 -43.671 1.00 75.88 92 LEU A C 1
ATOM 750 O O . LEU A 1 92 ? -14.235 -13.545 -43.223 1.00 75.88 92 LEU A O 1
ATOM 754 N N . ASP A 1 93 ? -13.053 -15.422 -42.886 1.00 73.19 93 ASP A N 1
ATOM 755 C CA . ASP A 1 93 ? -13.121 -15.407 -41.428 1.00 73.19 93 ASP A CA 1
ATOM 756 C C . ASP A 1 93 ? -12.008 -14.521 -40.857 1.00 73.19 93 ASP A C 1
ATOM 758 O O . ASP A 1 93 ? -10.887 -14.954 -40.569 1.00 73.19 93 ASP A O 1
ATOM 762 N N . ILE A 1 94 ? -12.337 -13.243 -40.675 1.00 68.75 94 ILE A N 1
ATOM 763 C CA . ILE A 1 94 ? -11.397 -12.246 -40.157 1.00 68.75 94 ILE A CA 1
ATOM 764 C C . ILE A 1 94 ? -10.967 -12.503 -38.705 1.00 68.75 94 ILE A C 1
ATOM 766 O O . ILE A 1 94 ? -10.006 -11.889 -38.254 1.00 68.75 94 ILE A O 1
ATOM 770 N N . SER A 1 95 ? -11.633 -13.402 -37.963 1.00 63.03 95 SER A N 1
ATOM 771 C CA . SER A 1 95 ? -11.240 -13.744 -36.585 1.00 63.03 95 SER A CA 1
ATOM 772 C C . SER A 1 95 ? -9.921 -14.524 -36.513 1.00 63.03 95 SER A C 1
ATOM 774 O O . SER A 1 95 ? -9.298 -14.607 -35.453 1.00 63.03 95 SER A O 1
ATOM 776 N N . LEU A 1 96 ? -9.492 -15.087 -37.645 1.00 65.75 96 LEU A N 1
ATOM 777 C CA . LEU A 1 96 ? -8.272 -15.875 -37.780 1.00 65.75 96 LEU A CA 1
ATOM 778 C C . LEU A 1 96 ? -7.084 -15.055 -38.308 1.00 65.75 96 LEU A C 1
ATOM 780 O O . LEU A 1 96 ? -5.963 -15.565 -38.323 1.00 65.75 96 LEU A O 1
ATOM 784 N N . ILE A 1 97 ? -7.315 -13.809 -38.731 1.00 69.50 97 ILE A N 1
ATOM 785 C CA . ILE A 1 97 ? -6.306 -12.922 -39.321 1.00 69.50 97 ILE A CA 1
ATOM 786 C C . ILE A 1 97 ? -5.831 -11.928 -38.254 1.00 69.50 97 ILE A C 1
ATOM 788 O O . ILE A 1 97 ? -6.622 -11.430 -37.451 1.00 69.50 97 ILE A O 1
ATOM 792 N N . GLU A 1 98 ? -4.528 -11.640 -38.231 1.00 60.09 98 GLU A N 1
ATOM 793 C CA . GLU A 1 98 ? -3.984 -10.569 -37.394 1.00 60.09 98 GLU A CA 1
ATOM 794 C C . GLU A 1 98 ? -4.605 -9.226 -37.819 1.00 60.09 98 GLU A C 1
ATOM 796 O O . GLU A 1 98 ? -4.871 -9.010 -38.999 1.00 60.09 98 GLU A O 1
ATOM 801 N N . GLY A 1 99 ? -4.930 -8.367 -36.849 1.00 68.31 99 GLY A N 1
ATOM 802 C CA . GLY A 1 99 ? -5.790 -7.194 -37.048 1.00 68.31 99 GLY A CA 1
ATOM 803 C C . GLY A 1 99 ? -5.427 -6.309 -38.255 1.00 68.31 99 GLY A C 1
ATOM 804 O O . GLY A 1 99 ? -4.300 -6.332 -38.749 1.00 68.31 99 GLY A O 1
ATOM 805 N N . PRO A 1 100 ? -6.371 -5.485 -38.736 1.00 85.44 100 PRO A N 1
ATOM 806 C CA . PRO A 1 100 ? -6.173 -4.736 -39.969 1.00 85.44 100 PRO A CA 1
ATOM 807 C C . PRO A 1 100 ? -5.067 -3.684 -39.826 1.00 85.44 100 PRO A C 1
ATOM 809 O O . PRO A 1 100 ? -4.881 -3.078 -38.769 1.00 85.44 100 PRO A O 1
ATOM 812 N N . VAL A 1 101 ? -4.398 -3.387 -40.936 1.00 85.06 101 VAL A N 1
ATOM 813 C CA . VAL A 1 101 ? -3.550 -2.204 -41.087 1.00 85.06 101 VAL A CA 1
ATOM 814 C C . VAL A 1 101 ? -4.459 -0.976 -41.109 1.00 85.06 101 VAL A C 1
ATOM 816 O O . VAL A 1 101 ? -5.090 -0.669 -42.123 1.00 85.06 101 VAL A O 1
ATOM 819 N N . ILE A 1 102 ? -4.572 -0.302 -39.967 1.00 88.19 102 ILE A N 1
ATOM 820 C CA . ILE A 1 102 ? -5.445 0.861 -39.781 1.00 88.19 102 ILE A CA 1
ATOM 821 C C . ILE A 1 102 ? -4.770 2.141 -40.282 1.00 88.19 102 ILE A C 1
ATOM 823 O O . ILE A 1 102 ? -3.590 2.369 -40.039 1.00 88.19 102 ILE A O 1
ATOM 827 N N . PHE A 1 103 ? -5.529 3.004 -40.961 1.00 90.75 103 PHE A N 1
ATOM 828 C CA . PHE A 1 103 ? -5.040 4.302 -41.426 1.00 90.75 103 PHE A CA 1
ATOM 829 C C . PHE A 1 103 ? -4.681 5.244 -40.272 1.00 90.75 103 PHE A C 1
ATOM 831 O O . PHE A 1 103 ? -5.454 5.381 -39.332 1.00 90.75 103 PHE A O 1
ATOM 838 N N . ASP A 1 104 ? -3.586 5.999 -40.406 1.00 82.75 104 ASP A N 1
ATOM 839 C CA . ASP A 1 104 ? -3.042 6.882 -39.355 1.00 82.75 104 ASP A CA 1
ATOM 840 C C . ASP A 1 104 ? -4.036 7.890 -38.750 1.00 82.75 104 ASP A C 1
ATOM 842 O O . ASP A 1 104 ? -3.863 8.330 -37.617 1.00 82.75 104 ASP A O 1
ATOM 846 N N . TYR A 1 105 ? -5.065 8.304 -39.501 1.00 81.12 105 TYR A N 1
ATOM 847 C CA . TYR A 1 105 ? -6.081 9.242 -39.004 1.00 81.12 105 TYR A CA 1
ATOM 848 C C . TYR A 1 105 ? -7.179 8.572 -38.166 1.00 81.12 105 TYR A C 1
ATOM 850 O O . TYR A 1 105 ? -8.026 9.267 -37.602 1.00 81.12 105 TYR A O 1
ATOM 858 N N . VAL A 1 106 ? -7.232 7.241 -38.161 1.00 78.94 106 VAL A N 1
ATOM 859 C CA . VAL A 1 106 ? -8.206 6.446 -37.420 1.00 78.94 106 VAL A CA 1
ATOM 860 C C . VAL A 1 106 ? -7.561 6.087 -36.089 1.00 78.94 106 VAL A C 1
ATOM 862 O O . VAL A 1 106 ? -6.842 5.102 -35.973 1.00 78.94 106 VAL A O 1
ATOM 865 N N . ASP A 1 107 ? -7.823 6.914 -35.086 1.00 68.62 107 ASP A N 1
ATOM 866 C CA . ASP A 1 107 ? -7.408 6.705 -33.703 1.00 68.62 107 ASP A CA 1
ATOM 867 C C . ASP A 1 107 ? -8.630 6.544 -32.775 1.00 68.62 107 ASP A C 1
ATOM 869 O O . ASP A 1 107 ? -9.793 6.581 -33.199 1.00 68.62 107 ASP A O 1
ATOM 873 N N . SER A 1 108 ? -8.382 6.354 -31.478 1.00 56.50 108 SER A N 1
ATOM 874 C CA . SER A 1 108 ? -9.445 6.234 -30.475 1.00 56.50 108 SER A CA 1
ATOM 875 C C . SER A 1 108 ? -10.361 7.462 -30.440 1.00 56.50 108 SER A C 1
ATOM 877 O O . SER A 1 108 ? -11.576 7.322 -30.290 1.00 56.50 108 SER A O 1
ATOM 879 N N . ASP A 1 109 ? -9.813 8.667 -30.611 1.00 62.31 109 ASP A N 1
ATOM 880 C CA . ASP A 1 109 ? -10.583 9.913 -30.582 1.00 62.31 109 ASP A CA 1
ATOM 881 C C . ASP A 1 109 ? -11.478 10.048 -31.820 1.00 62.31 109 ASP A C 1
ATOM 883 O O . ASP A 1 109 ? -12.624 10.505 -31.716 1.00 62.31 109 ASP A O 1
ATOM 887 N N . TYR A 1 110 ? -11.001 9.588 -32.976 1.00 75.44 110 TYR A N 1
ATOM 888 C CA . TYR A 1 110 ? -11.760 9.474 -34.211 1.00 75.44 110 TYR A CA 1
ATOM 889 C C . TYR A 1 110 ? -12.958 8.537 -34.034 1.00 75.44 110 TYR A C 1
ATOM 891 O O . TYR A 1 110 ? -14.096 8.940 -34.304 1.00 75.44 110 TYR A O 1
ATOM 899 N N . LEU A 1 111 ? -12.735 7.327 -33.506 1.00 67.50 111 LEU A N 1
ATOM 900 C CA . LEU A 1 111 ? -13.799 6.346 -33.265 1.00 67.50 111 LEU A CA 1
ATOM 901 C C . LEU A 1 111 ? -14.804 6.827 -32.207 1.00 67.50 111 LEU A C 1
ATOM 903 O O . LEU A 1 111 ? -16.014 6.785 -32.439 1.00 67.50 111 LEU A O 1
ATOM 907 N N . ILE A 1 112 ? -14.341 7.386 -31.085 1.00 63.44 112 ILE A N 1
ATOM 908 C CA . ILE A 1 112 ? -15.209 7.986 -30.054 1.00 63.44 112 ILE A CA 1
ATOM 909 C C . ILE A 1 112 ? -16.007 9.162 -30.629 1.00 63.44 112 ILE A C 1
ATOM 911 O O . ILE A 1 112 ? -17.189 9.345 -30.316 1.00 63.44 112 ILE A O 1
ATOM 915 N N . GLY A 1 113 ? -15.376 9.973 -31.476 1.00 65.81 113 GLY A N 1
ATOM 916 C CA . GLY A 1 113 ? -16.007 11.089 -32.168 1.00 65.81 113 GLY A CA 1
ATOM 917 C C . GLY A 1 113 ? -17.136 10.646 -33.097 1.00 65.81 113 GLY A C 1
ATOM 918 O O . GLY A 1 113 ? -18.148 11.344 -33.189 1.00 65.81 113 GLY A O 1
ATOM 919 N N . LEU A 1 114 ? -16.994 9.491 -33.750 1.00 66.50 114 LEU A N 1
ATOM 920 C CA . LEU A 1 114 ? -18.034 8.881 -34.581 1.00 66.50 114 LEU A CA 1
ATOM 921 C C . LEU A 1 114 ? -19.157 8.262 -33.737 1.00 66.50 114 LEU A C 1
ATOM 923 O O . LEU A 1 114 ? -20.330 8.508 -34.019 1.00 66.50 114 LEU A O 1
ATOM 927 N N . LEU A 1 115 ? -18.821 7.563 -32.650 1.00 60.78 115 LEU A N 1
ATOM 928 C CA . LEU A 1 115 ? -19.784 6.965 -31.713 1.00 60.78 115 LEU A CA 1
ATOM 929 C C . LEU A 1 115 ? -20.709 7.995 -31.057 1.00 60.78 115 LEU A C 1
ATOM 931 O O . LEU A 1 115 ? -21.913 7.780 -30.914 1.00 60.78 115 LEU A O 1
ATOM 935 N N . LYS A 1 116 ? -20.169 9.161 -30.694 1.00 62.50 116 LYS A N 1
ATOM 936 C CA . LYS A 1 116 ? -20.965 10.271 -30.146 1.00 62.50 116 LYS A CA 1
ATOM 937 C C . LYS A 1 116 ? -21.932 10.873 -31.169 1.00 62.50 116 LYS A C 1
ATOM 939 O O . LYS A 1 116 ? -22.901 11.513 -30.773 1.00 62.50 116 LYS A O 1
ATOM 944 N N . LYS A 1 117 ? -21.663 10.701 -32.465 1.00 62.28 117 LYS A N 1
ATOM 945 C CA . LYS A 1 117 ? -22.444 11.285 -33.566 1.00 62.28 117 LYS A CA 1
ATOM 946 C C . LYS A 1 117 ? -23.437 10.305 -34.197 1.00 62.28 117 LYS A C 1
ATOM 948 O O . LYS A 1 117 ? -24.305 10.758 -34.938 1.00 62.28 117 LYS A O 1
ATOM 953 N N . SER A 1 118 ? -23.324 9.001 -33.928 1.00 58.12 118 SER A N 1
ATOM 954 C CA . SER A 1 118 ? -24.194 7.970 -34.505 1.00 58.12 118 SER A CA 1
ATOM 955 C C . SER A 1 118 ? -25.129 7.353 -33.466 1.00 58.12 118 SER A C 1
ATOM 957 O O . SER A 1 118 ? -24.695 6.642 -32.564 1.00 58.12 118 SER A O 1
ATOM 959 N N . ASN A 1 119 ? -26.435 7.566 -33.643 1.00 55.09 119 ASN A N 1
ATOM 960 C CA . ASN A 1 119 ? -27.467 6.899 -32.846 1.00 55.09 119 ASN A CA 1
ATOM 961 C C . ASN A 1 119 ? -27.540 5.387 -33.127 1.00 55.09 119 ASN A C 1
ATOM 963 O O . ASN A 1 119 ? -28.013 4.650 -32.272 1.00 55.09 119 ASN A O 1
ATOM 967 N N . PHE A 1 120 ? -27.079 4.926 -34.298 1.00 56.19 120 PHE A N 1
ATOM 968 C CA . PHE A 1 120 ? -27.015 3.503 -34.655 1.00 56.19 120 PHE A CA 1
ATOM 969 C C . PHE A 1 120 ? -25.981 2.775 -33.791 1.00 56.19 120 PHE A C 1
ATOM 971 O O . PHE A 1 120 ? -26.294 1.788 -33.138 1.00 56.19 120 PHE A O 1
ATOM 978 N N . LEU A 1 121 ? -24.778 3.342 -33.661 1.00 49.12 121 LEU A N 1
ATOM 979 C CA . LEU A 1 121 ? -23.726 2.754 -32.827 1.00 49.12 121 LEU A CA 1
ATOM 980 C C . LEU A 1 121 ? -24.011 2.850 -31.312 1.00 49.12 121 LEU A C 1
ATOM 982 O O . LEU A 1 121 ? -23.401 2.140 -30.519 1.00 49.12 121 LEU A O 1
ATOM 986 N N . GLN A 1 122 ? -24.952 3.702 -30.890 1.00 44.88 122 GLN A N 1
ATOM 987 C CA . GLN A 1 122 ? -25.415 3.781 -29.496 1.00 44.88 122 GLN A CA 1
ATOM 988 C C . GLN A 1 122 ? -26.451 2.703 -29.137 1.00 44.88 122 GLN A C 1
ATOM 990 O O . GLN A 1 122 ? -26.632 2.412 -27.954 1.00 44.88 122 GLN A O 1
ATOM 995 N N . GLN A 1 123 ? -27.103 2.077 -30.125 1.00 43.19 123 GLN A N 1
ATOM 996 C CA . GLN A 1 123 ? -28.082 1.002 -29.898 1.00 43.19 123 GLN A CA 1
ATOM 997 C C . GLN A 1 123 ? -27.430 -0.289 -29.384 1.00 43.19 123 GLN A C 1
ATOM 999 O O . GLN A 1 123 ? -28.076 -1.059 -28.682 1.00 43.19 123 GLN A O 1
ATOM 1004 N N . PHE A 1 124 ? -26.128 -0.465 -29.608 1.00 39.47 124 PHE A N 1
ATOM 1005 C CA . PHE A 1 124 ? -25.340 -1.574 -29.062 1.00 39.47 124 PHE A CA 1
ATOM 1006 C C . PHE A 1 124 ? -24.938 -1.380 -27.579 1.00 39.47 124 PHE A C 1
ATOM 1008 O O . PHE A 1 124 ? -24.255 -2.224 -27.011 1.00 39.47 124 PHE A O 1
ATOM 1015 N N . LYS A 1 125 ? -25.375 -0.291 -26.913 1.00 36.97 125 LYS A N 1
ATOM 1016 C CA . LYS A 1 125 ? -25.136 -0.017 -25.474 1.00 36.97 125 LYS A CA 1
ATOM 1017 C C . LYS A 1 125 ? -26.399 0.039 -24.597 1.00 36.97 125 LYS A C 1
ATOM 1019 O O . LYS A 1 125 ? -26.325 0.511 -23.464 1.00 36.97 125 LYS A O 1
ATOM 1024 N N . LEU A 1 126 ? -27.557 -0.435 -25.062 1.00 27.94 126 LEU A N 1
ATOM 1025 C CA . LEU A 1 126 ? -28.826 -0.305 -24.327 1.00 27.94 126 LEU A CA 1
ATOM 1026 C C . LEU A 1 126 ? -29.631 -1.612 -24.282 1.00 27.94 126 LEU A C 1
ATOM 1028 O O . LEU A 1 126 ? -30.482 -1.844 -25.134 1.00 27.94 126 LEU A O 1
ATOM 1032 N N . ALA A 1 127 ? -29.426 -2.419 -23.236 1.00 27.64 127 ALA A N 1
ATOM 1033 C CA . ALA A 1 127 ? -30.391 -3.432 -22.793 1.00 27.64 127 ALA A CA 1
ATOM 1034 C C . ALA A 1 127 ? -30.160 -3.830 -21.320 1.00 27.64 127 ALA A C 1
ATOM 1036 O O . ALA A 1 127 ? -29.886 -4.986 -21.033 1.00 27.64 127 ALA A O 1
ATOM 1037 N N . ASP A 1 128 ? -30.239 -2.880 -20.379 1.00 31.55 128 ASP A N 1
ATOM 1038 C CA . ASP A 1 128 ? -30.071 -3.189 -18.943 1.00 31.55 128 ASP A CA 1
ATOM 1039 C C . ASP A 1 128 ? -30.960 -2.331 -18.017 1.00 31.55 128 ASP A C 1
ATOM 1041 O O . ASP A 1 128 ? -30.562 -1.939 -16.920 1.00 31.55 128 ASP A O 1
ATOM 1045 N N . ALA A 1 129 ? -32.188 -2.004 -18.450 1.00 32.50 129 ALA A N 1
ATOM 1046 C CA . ALA A 1 129 ? -33.077 -1.141 -17.657 1.00 32.50 129 ALA A CA 1
ATOM 1047 C C . ALA A 1 129 ? -34.538 -1.592 -17.462 1.00 32.50 129 ALA A C 1
ATOM 1049 O O . ALA A 1 129 ? -35.198 -0.993 -16.621 1.00 32.50 129 ALA A O 1
ATOM 1050 N N . GLU A 1 130 ? -35.072 -2.630 -18.122 1.00 30.95 130 GLU A N 1
ATOM 1051 C CA . GLU A 1 130 ? -36.525 -2.923 -18.012 1.00 30.95 130 GLU A CA 1
ATOM 1052 C C . GLU A 1 130 ? -36.915 -4.411 -17.895 1.00 30.95 130 GLU A C 1
ATOM 1054 O O . GLU A 1 130 ? -37.985 -4.816 -18.338 1.00 30.95 130 GLU A O 1
ATOM 1059 N N . LEU A 1 131 ? -36.098 -5.254 -17.250 1.00 29.33 131 LEU A N 1
ATOM 1060 C CA . LEU A 1 131 ? -36.408 -6.689 -17.098 1.00 29.33 131 LEU A CA 1
ATOM 1061 C C . LEU A 1 131 ? -36.215 -7.214 -15.659 1.00 29.33 131 LEU A C 1
ATOM 1063 O O . LEU A 1 131 ? -35.690 -8.304 -15.443 1.00 29.33 131 LEU A O 1
ATOM 1067 N N . SER A 1 132 ? -36.599 -6.426 -14.644 1.00 42.56 132 SER A N 1
ATOM 1068 C CA . SER A 1 132 ? -36.255 -6.704 -13.237 1.00 42.56 132 SER A CA 1
ATOM 1069 C C . SER A 1 132 ? -37.213 -7.596 -12.439 1.00 42.56 132 SER A C 1
ATOM 1071 O O . SER A 1 132 ? -36.847 -7.956 -11.318 1.00 42.56 132 SER A O 1
ATOM 1073 N N . ASP A 1 133 ? -38.393 -7.985 -12.936 1.00 34.09 133 ASP A N 1
ATOM 1074 C CA . ASP A 1 133 ? -39.387 -8.633 -12.054 1.00 34.09 133 ASP A CA 1
ATOM 1075 C C . ASP A 1 133 ? -40.001 -9.968 -12.509 1.00 34.09 133 ASP A C 1
ATOM 1077 O O . ASP A 1 133 ? -40.652 -10.615 -11.691 1.00 34.09 133 ASP A O 1
ATOM 1081 N N . GLU A 1 134 ? -39.685 -10.493 -13.698 1.00 33.34 134 GLU A N 1
ATOM 1082 C CA . GLU A 1 134 ? -40.156 -11.838 -14.107 1.00 33.34 134 GLU A CA 1
ATOM 1083 C C . GLU A 1 134 ? -39.063 -12.927 -14.146 1.00 33.34 134 GLU A C 1
ATOM 1085 O O . GLU A 1 134 ? -39.377 -14.113 -14.093 1.00 33.34 134 GLU A O 1
ATOM 1090 N N . ILE A 1 135 ? -37.774 -12.566 -14.086 1.00 35.03 135 ILE A N 1
ATOM 1091 C CA . ILE A 1 135 ? -36.642 -13.524 -14.120 1.00 35.03 135 ILE A CA 1
ATOM 1092 C C . ILE A 1 135 ? -36.273 -14.083 -12.728 1.00 35.03 135 ILE A C 1
ATOM 1094 O O . ILE A 1 135 ? -35.621 -15.123 -12.610 1.00 35.03 135 ILE A O 1
ATOM 1098 N N . LYS A 1 136 ? -36.764 -13.471 -11.639 1.00 38.66 136 LYS A N 1
ATOM 1099 C CA . LYS A 1 136 ? -36.481 -13.896 -10.249 1.00 38.66 136 LYS A CA 1
ATOM 1100 C C . LYS A 1 136 ? -36.981 -15.305 -9.893 1.00 38.66 136 LYS A C 1
ATOM 1102 O O . LYS A 1 136 ? -36.571 -15.823 -8.861 1.00 38.66 136 LYS A O 1
ATOM 1107 N N . LYS A 1 137 ? -37.834 -15.933 -10.710 1.00 33.84 137 LYS A N 1
ATOM 1108 C CA . LYS A 1 137 ? -38.350 -17.293 -10.460 1.00 33.84 137 LYS A CA 1
ATOM 1109 C C . LYS A 1 137 ? -37.646 -18.410 -11.235 1.00 33.84 137 LYS A C 1
ATOM 1111 O O . LYS A 1 137 ? -37.736 -19.552 -10.807 1.00 33.84 137 LYS A O 1
ATOM 1116 N N . ASP A 1 138 ? -36.893 -18.091 -12.286 1.00 34.22 138 ASP A N 1
ATOM 1117 C CA . ASP A 1 138 ? -36.236 -19.091 -13.152 1.00 34.22 138 ASP A CA 1
ATOM 1118 C C . ASP A 1 138 ? -34.744 -19.309 -12.809 1.00 34.22 138 ASP A C 1
ATOM 1120 O O . ASP A 1 138 ? -34.105 -20.258 -13.271 1.00 34.22 138 ASP A O 1
ATOM 1124 N N . MET A 1 139 ? -34.169 -18.442 -11.964 1.00 32.91 139 MET A N 1
ATOM 1125 C CA . MET A 1 139 ? -32.748 -18.467 -11.582 1.00 32.91 139 MET A CA 1
ATOM 1126 C C . MET A 1 139 ? -32.398 -19.445 -10.446 1.00 32.91 139 MET A C 1
ATOM 1128 O O . MET A 1 139 ? -31.217 -19.735 -10.255 1.00 32.91 139 MET A O 1
ATOM 1132 N N . GLU A 1 140 ? -33.369 -19.991 -9.707 1.00 32.91 140 GLU A N 1
ATOM 1133 C CA . GLU A 1 140 ? -33.083 -20.939 -8.613 1.00 32.91 140 GLU A CA 1
ATOM 1134 C C . GLU A 1 140 ? -32.788 -22.372 -9.104 1.00 32.91 140 GLU A C 1
ATOM 1136 O O . GLU A 1 140 ? -32.097 -23.121 -8.411 1.00 32.91 140 GLU A O 1
ATOM 1141 N N . GLU A 1 141 ? -33.196 -22.748 -10.324 1.00 31.48 141 GLU A N 1
ATOM 1142 C CA . GLU A 1 141 ? -32.986 -24.111 -10.848 1.00 31.48 141 GLU A CA 1
ATOM 1143 C C . GLU A 1 141 ? -31.753 -24.271 -11.756 1.00 31.48 141 GLU A C 1
ATOM 1145 O O . GLU A 1 141 ? -31.180 -25.359 -11.822 1.00 31.48 141 GLU A O 1
ATOM 1150 N N . LYS A 1 142 ? -31.243 -23.200 -12.381 1.00 31.31 142 LYS A N 1
ATOM 1151 C CA . LYS A 1 142 ? -30.076 -23.281 -13.293 1.00 31.31 142 LYS A CA 1
ATOM 1152 C C . LYS A 1 142 ? -28.708 -23.130 -12.613 1.00 31.31 142 LYS A C 1
ATOM 1154 O O . LYS A 1 142 ? -27.675 -23.294 -13.256 1.00 31.31 142 LYS A O 1
ATOM 1159 N N . ILE A 1 143 ? -28.683 -22.918 -11.294 1.00 32.03 143 ILE A N 1
ATOM 1160 C CA . ILE A 1 143 ? -27.465 -22.869 -10.459 1.00 32.03 143 ILE A CA 1
ATOM 1161 C C . ILE A 1 143 ? -26.767 -24.242 -10.332 1.00 32.03 143 ILE A C 1
ATOM 1163 O O . ILE A 1 143 ? -25.638 -24.322 -9.847 1.00 32.03 143 ILE A O 1
ATOM 1167 N N . LYS A 1 144 ? -27.379 -25.345 -10.783 1.00 29.08 144 LYS A N 1
ATOM 1168 C CA . LYS A 1 144 ? -26.881 -26.694 -10.467 1.00 29.08 144 LYS A CA 1
ATOM 1169 C C . LYS A 1 144 ? -26.098 -27.447 -11.535 1.00 29.08 144 LYS A C 1
ATOM 1171 O O . LYS A 1 144 ? -25.537 -28.482 -11.182 1.00 29.08 144 LYS A O 1
ATOM 1176 N N . GLU A 1 145 ? -25.929 -26.955 -12.760 1.00 26.38 145 GLU A N 1
ATOM 1177 C CA . GLU A 1 145 ? -25.153 -27.709 -13.755 1.00 26.38 145 GLU A CA 1
ATOM 1178 C C . GLU A 1 145 ? -24.026 -26.908 -14.418 1.00 26.38 145 GLU A C 1
ATOM 1180 O O . GLU A 1 145 ? -24.174 -26.282 -15.457 1.00 26.38 145 GLU A O 1
ATOM 1185 N N . ARG A 1 146 ? -22.841 -27.090 -13.819 1.00 26.05 146 ARG A N 1
ATOM 1186 C CA . ARG A 1 146 ? -21.542 -27.255 -14.498 1.00 26.05 146 ARG A CA 1
ATOM 1187 C C . ARG A 1 146 ? -20.837 -26.000 -15.019 1.00 26.05 146 ARG A C 1
ATOM 1189 O O . ARG A 1 146 ? -20.743 -25.709 -16.201 1.00 26.05 146 ARG A O 1
ATOM 1196 N N . GLN A 1 147 ? -20.139 -25.406 -14.058 1.00 37.12 147 GLN A N 1
ATOM 1197 C CA . GLN A 1 147 ? -18.780 -24.871 -14.160 1.00 37.12 147 GLN A CA 1
ATOM 1198 C C . GLN A 1 147 ? -17.892 -25.529 -15.244 1.00 37.12 147 GLN A C 1
ATOM 1200 O O . GLN A 1 147 ? -17.683 -26.744 -15.219 1.00 37.12 147 GLN A O 1
ATOM 1205 N N . ARG A 1 148 ? -17.217 -24.704 -16.054 1.00 24.47 148 ARG A N 1
ATOM 1206 C CA . ARG A 1 148 ? -15.748 -24.703 -16.242 1.00 24.47 148 ARG A CA 1
ATOM 1207 C C . ARG A 1 148 ? -15.344 -23.466 -17.045 1.00 24.47 148 ARG A C 1
ATOM 1209 O O . ARG A 1 148 ? -15.998 -23.109 -18.012 1.00 24.47 148 ARG A O 1
ATOM 1216 N N . GLY A 1 149 ? -14.326 -22.771 -16.548 1.00 26.55 149 GLY A N 1
ATOM 1217 C CA . GLY A 1 149 ? -14.054 -21.379 -16.885 1.00 26.55 149 GLY A CA 1
ATOM 1218 C C . GLY A 1 149 ? -13.285 -21.139 -18.179 1.00 26.55 149 GLY A C 1
ATOM 1219 O O . GLY A 1 149 ? -12.693 -22.050 -18.746 1.00 26.55 149 GLY A O 1
ATOM 1220 N N . LYS A 1 150 ? -13.213 -19.861 -18.543 1.00 26.89 150 LYS A N 1
ATOM 1221 C CA . LYS A 1 150 ? -11.966 -19.111 -18.731 1.00 26.89 150 LYS A CA 1
ATOM 1222 C C . LYS A 1 150 ? -12.306 -17.621 -18.723 1.00 26.89 150 LYS A C 1
ATOM 1224 O O . LYS A 1 150 ? -13.211 -17.180 -19.418 1.00 26.89 150 LYS A O 1
ATOM 1229 N N . ALA A 1 151 ? -11.600 -16.896 -17.865 1.00 32.38 151 ALA A N 1
ATOM 1230 C CA . ALA A 1 151 ? -11.486 -15.452 -17.910 1.00 32.38 151 ALA A CA 1
ATOM 1231 C C . ALA A 1 151 ? -10.719 -15.067 -19.181 1.00 32.38 151 ALA A C 1
ATOM 1233 O O . ALA A 1 151 ? -9.757 -15.754 -19.527 1.00 32.38 151 ALA A O 1
ATOM 1234 N N . VAL A 1 152 ? -11.101 -13.973 -19.829 1.00 28.58 152 VAL A N 1
ATOM 1235 C CA . VAL A 1 152 ? -10.163 -13.211 -20.654 1.00 28.58 152 VAL A CA 1
ATOM 1236 C C . VAL A 1 152 ? -10.164 -11.801 -20.088 1.00 28.58 152 VAL A C 1
ATOM 1238 O O . VAL A 1 152 ? -11.077 -11.011 -20.296 1.00 28.58 152 VAL A O 1
ATOM 1241 N N . GLU A 1 153 ? -9.178 -11.580 -19.230 1.00 39.66 153 GLU A N 1
ATOM 1242 C CA . GLU A 1 153 ? -8.756 -10.275 -18.742 1.00 39.66 153 GLU A CA 1
ATOM 1243 C C . GLU A 1 153 ? -7.845 -9.643 -19.804 1.00 39.66 153 GLU A C 1
ATOM 1245 O O . GLU A 1 153 ? -7.167 -10.359 -20.540 1.00 39.66 153 GLU A O 1
ATOM 1250 N N . ASN A 1 154 ? -7.867 -8.315 -19.886 1.00 42.41 154 ASN A N 1
ATOM 1251 C CA . ASN A 1 154 ? -7.194 -7.470 -20.874 1.00 42.41 154 ASN A CA 1
ATOM 1252 C C . ASN A 1 154 ? -5.745 -7.927 -21.206 1.00 42.41 154 ASN A C 1
ATOM 1254 O O . ASN A 1 154 ? -4.834 -7.782 -20.389 1.00 42.41 154 ASN A O 1
ATOM 1258 N N . ILE A 1 155 ? -5.528 -8.495 -22.401 1.00 37.88 155 ILE A N 1
ATOM 1259 C CA . ILE A 1 155 ? -4.260 -9.132 -22.827 1.00 37.88 155 ILE A CA 1
ATOM 1260 C C . ILE A 1 155 ? -3.105 -8.116 -22.910 1.00 37.88 155 ILE A C 1
ATOM 1262 O O . ILE A 1 155 ? -1.959 -8.447 -22.606 1.00 37.88 155 ILE A O 1
ATOM 1266 N N . GLU A 1 156 ? -3.390 -6.856 -23.248 1.00 43.00 156 GLU A N 1
ATOM 1267 C CA . GLU A 1 156 ? -2.371 -5.808 -23.368 1.00 43.00 156 GLU A CA 1
ATOM 1268 C C . GLU A 1 156 ? -1.776 -5.410 -22.005 1.00 43.00 156 GLU A C 1
ATOM 1270 O O . GLU A 1 156 ? -0.578 -5.144 -21.879 1.00 43.00 156 GLU A O 1
ATOM 1275 N N . GLU A 1 157 ? -2.592 -5.430 -20.951 1.00 44.88 157 GLU A N 1
ATOM 1276 C CA . GLU A 1 157 ? -2.138 -5.177 -19.583 1.00 44.88 157 GLU A CA 1
ATOM 1277 C C . GLU A 1 157 ? -1.339 -6.358 -19.025 1.00 44.88 157 GLU A C 1
ATOM 1279 O O . GLU A 1 157 ? -0.358 -6.144 -18.313 1.00 44.88 157 GLU A O 1
ATOM 1284 N N . ILE A 1 158 ? -1.697 -7.593 -19.399 1.00 47.62 158 ILE A N 1
ATOM 1285 C CA . ILE A 1 158 ? -0.930 -8.802 -19.059 1.00 47.62 158 ILE A CA 1
ATOM 1286 C C . ILE A 1 158 ? 0.464 -8.741 -19.696 1.00 47.62 158 ILE A C 1
ATOM 1288 O O . ILE A 1 158 ? 1.453 -8.918 -18.986 1.00 47.62 158 ILE A O 1
ATOM 1292 N N . ASN A 1 159 ? 0.562 -8.386 -20.982 1.00 50.78 159 ASN A N 1
ATOM 1293 C CA . ASN A 1 159 ? 1.844 -8.224 -21.679 1.00 50.78 159 ASN A CA 1
ATOM 1294 C C . ASN A 1 159 ? 2.697 -7.095 -21.060 1.00 50.78 159 ASN A C 1
ATOM 1296 O O . ASN A 1 159 ? 3.909 -7.237 -20.890 1.00 50.78 159 ASN A O 1
ATOM 1300 N N . LYS A 1 160 ? 2.080 -5.975 -20.653 1.00 58.31 160 LYS A N 1
ATOM 1301 C CA . LYS A 1 160 ? 2.771 -4.867 -19.959 1.00 58.31 160 LYS A CA 1
ATOM 1302 C C . LYS A 1 160 ? 3.259 -5.254 -18.559 1.00 58.31 160 LYS A C 1
ATOM 1304 O O . LYS A 1 160 ? 4.326 -4.810 -18.137 1.00 58.31 160 LYS A O 1
ATOM 1309 N N . ILE A 1 161 ? 2.510 -6.089 -17.840 1.00 58.97 161 ILE A N 1
ATOM 1310 C CA . ILE A 1 161 ? 2.941 -6.660 -16.558 1.00 58.97 161 ILE A CA 1
ATOM 1311 C C . ILE A 1 161 ? 4.073 -7.676 -16.778 1.00 58.97 161 ILE A C 1
ATOM 1313 O O . ILE A 1 161 ? 5.028 -7.696 -16.003 1.00 58.97 161 ILE A O 1
ATOM 1317 N N . GLU A 1 162 ? 4.044 -8.459 -17.857 1.00 60.59 162 GLU A N 1
ATOM 1318 C CA . GLU A 1 162 ? 5.107 -9.411 -18.205 1.00 60.59 162 GLU A CA 1
ATOM 1319 C C . GLU A 1 162 ? 6.468 -8.718 -18.429 1.00 60.59 162 GLU A C 1
ATOM 1321 O O . GLU A 1 162 ? 7.505 -9.215 -17.975 1.00 60.59 162 GLU A O 1
ATOM 1326 N N . LEU A 1 163 ? 6.469 -7.495 -18.982 1.00 60.31 163 LEU A N 1
ATOM 1327 C CA . LEU A 1 163 ? 7.667 -6.640 -19.077 1.00 60.31 163 LEU A CA 1
ATOM 1328 C C . LEU A 1 163 ? 8.281 -6.294 -17.707 1.00 60.31 163 LEU A C 1
ATOM 1330 O O . LEU A 1 163 ? 9.491 -6.062 -17.612 1.00 60.31 163 LEU A O 1
ATOM 1334 N N . LEU A 1 164 ? 7.475 -6.256 -16.642 1.00 63.62 164 LEU A N 1
ATOM 1335 C CA . LEU A 1 164 ? 7.944 -6.017 -15.274 1.00 63.62 164 LEU A CA 1
ATOM 1336 C C . LEU A 1 164 ? 8.436 -7.299 -14.592 1.00 63.62 164 LEU A C 1
ATOM 1338 O O . LEU A 1 164 ? 9.402 -7.256 -13.827 1.00 63.62 164 LEU A O 1
ATOM 1342 N N . ILE A 1 165 ? 7.806 -8.439 -14.892 1.00 68.31 165 ILE A N 1
ATOM 1343 C CA . ILE A 1 165 ? 8.064 -9.739 -14.246 1.00 68.31 165 ILE A CA 1
ATOM 1344 C C . ILE A 1 165 ? 9.471 -10.282 -14.549 1.00 68.31 165 ILE A C 1
ATOM 1346 O O . ILE A 1 165 ? 9.971 -11.134 -13.815 1.00 68.31 165 ILE A O 1
ATOM 1350 N N . THR A 1 166 ? 10.162 -9.751 -15.563 1.00 70.62 166 THR A N 1
ATOM 1351 C CA . THR A 1 166 ? 11.532 -10.172 -15.892 1.00 70.62 166 THR A CA 1
ATOM 1352 C C . THR A 1 166 ? 12.470 -10.012 -14.686 1.00 70.62 166 THR A C 1
ATOM 1354 O O . THR A 1 166 ? 12.712 -8.904 -14.197 1.00 70.62 166 THR A O 1
ATOM 1357 N N . GLU A 1 167 ? 13.030 -11.129 -14.213 1.00 74.50 167 GLU A N 1
ATOM 1358 C CA . GLU A 1 167 ? 13.983 -11.136 -13.102 1.00 74.50 167 GLU A CA 1
ATOM 1359 C C . GLU A 1 167 ? 15.256 -10.368 -13.462 1.00 74.50 167 GLU A C 1
ATOM 1361 O O . GLU A 1 167 ? 15.868 -10.588 -14.507 1.00 74.50 167 GLU A O 1
ATOM 1366 N N . PHE A 1 168 ? 15.689 -9.481 -12.565 1.00 75.19 168 PHE A N 1
ATOM 1367 C CA . PHE A 1 168 ? 16.919 -8.723 -12.758 1.00 75.19 168 PHE A CA 1
ATOM 1368 C C . PHE A 1 168 ? 18.070 -9.311 -11.941 1.00 75.19 168 PHE A C 1
ATOM 1370 O O . PHE A 1 168 ? 18.228 -9.023 -10.752 1.00 75.19 168 PHE A O 1
ATOM 1377 N N . ASP A 1 169 ? 18.925 -10.089 -12.606 1.00 66.06 169 ASP A N 1
ATOM 1378 C CA . ASP A 1 169 ? 20.198 -10.578 -12.063 1.00 66.06 169 ASP A CA 1
ATOM 1379 C C . ASP A 1 169 ? 21.308 -9.522 -12.165 1.00 66.06 169 ASP A C 1
ATOM 1381 O O . ASP A 1 169 ? 22.367 -9.716 -12.758 1.00 66.06 169 ASP A O 1
ATOM 1385 N N . GLY A 1 170 ? 21.055 -8.353 -11.575 1.00 69.31 170 GLY A N 1
ATOM 1386 C CA . GLY A 1 170 ? 22.046 -7.290 -11.492 1.00 69.31 170 GLY A CA 1
ATOM 1387 C C . GLY A 1 170 ? 23.208 -7.647 -10.567 1.00 69.31 170 GLY A C 1
ATOM 1388 O O . GLY A 1 170 ? 23.019 -8.088 -9.428 1.00 69.31 170 GLY A O 1
ATOM 1389 N N . GLU A 1 171 ? 24.432 -7.364 -11.008 1.00 80.00 171 GLU A N 1
ATOM 1390 C CA . GLU A 1 171 ? 25.601 -7.406 -10.136 1.00 80.00 171 GLU A CA 1
ATOM 1391 C C . GLU A 1 171 ? 25.850 -6.062 -9.444 1.00 80.00 171 GLU A C 1
ATOM 1393 O O . GLU A 1 171 ? 25.752 -4.976 -10.030 1.00 80.00 171 GLU A O 1
ATOM 1398 N N . PHE A 1 172 ? 26.188 -6.138 -8.155 1.00 87.38 172 PHE A N 1
ATOM 1399 C CA . PHE A 1 172 ? 26.597 -4.965 -7.402 1.00 87.38 172 PHE A CA 1
ATOM 1400 C C . PHE A 1 172 ? 28.001 -4.519 -7.834 1.00 87.38 172 PHE A C 1
ATOM 1402 O O . PHE A 1 172 ? 28.921 -5.327 -7.922 1.00 87.38 172 PHE A O 1
ATOM 1409 N N . ASN A 1 173 ? 28.174 -3.219 -8.050 1.00 87.12 173 ASN A N 1
ATOM 1410 C CA . ASN A 1 173 ? 29.397 -2.588 -8.511 1.00 87.12 173 ASN A CA 1
ATOM 1411 C C . ASN A 1 173 ? 29.775 -1.459 -7.543 1.00 87.12 173 ASN A C 1
ATOM 1413 O O . ASN A 1 173 ? 29.248 -0.341 -7.610 1.00 87.12 173 ASN A O 1
ATOM 1417 N N . GLY A 1 174 ? 30.737 -1.742 -6.661 1.00 85.62 174 GLY A N 1
ATOM 1418 C CA . GLY A 1 174 ? 31.209 -0.791 -5.652 1.00 85.62 174 GLY A CA 1
ATOM 1419 C C . GLY A 1 174 ? 31.840 0.482 -6.234 1.00 85.62 174 GLY A C 1
ATOM 1420 O O . GLY A 1 174 ? 31.813 1.533 -5.593 1.00 85.62 174 GLY A O 1
ATOM 1421 N N . ASN A 1 175 ? 32.364 0.449 -7.466 1.00 82.44 175 ASN A N 1
ATOM 1422 C CA . ASN A 1 175 ? 32.920 1.641 -8.118 1.00 82.44 175 ASN A CA 1
ATOM 1423 C C . ASN A 1 175 ? 31.818 2.614 -8.554 1.00 82.44 175 ASN A C 1
ATOM 1425 O O . ASN A 1 175 ? 31.941 3.825 -8.333 1.00 82.44 175 ASN A O 1
ATOM 1429 N N . ILE A 1 176 ? 30.728 2.091 -9.129 1.00 85.56 176 ILE A N 1
ATOM 1430 C CA . ILE A 1 176 ? 29.531 2.881 -9.450 1.00 85.56 176 ILE A CA 1
ATOM 1431 C C . ILE A 1 176 ? 28.959 3.475 -8.162 1.00 85.56 176 ILE A C 1
ATOM 1433 O O . ILE A 1 176 ? 28.708 4.681 -8.102 1.00 85.56 176 ILE A O 1
ATOM 1437 N N . ASP A 1 177 ? 28.841 2.673 -7.104 1.00 88.75 177 ASP A N 1
ATOM 1438 C CA . ASP A 1 177 ? 28.295 3.140 -5.833 1.00 88.75 177 ASP A CA 1
ATOM 1439 C C . ASP A 1 177 ? 29.126 4.268 -5.194 1.00 88.75 177 ASP A C 1
ATOM 1441 O O . ASP A 1 177 ? 28.595 5.332 -4.860 1.00 88.75 177 ASP A O 1
ATOM 1445 N N . LYS A 1 178 ? 30.458 4.122 -5.146 1.00 87.62 178 LYS A N 1
ATOM 1446 C CA . LYS A 1 178 ? 31.375 5.177 -4.675 1.00 87.62 178 LYS A CA 1
ATOM 1447 C C . LYS A 1 178 ? 31.212 6.477 -5.468 1.00 87.62 178 LYS A C 1
ATOM 1449 O O . LYS A 1 178 ? 31.280 7.567 -4.887 1.00 87.62 178 LYS A O 1
ATOM 1454 N N . LYS A 1 179 ? 30.988 6.395 -6.786 1.00 87.44 179 LYS A N 1
ATOM 1455 C CA . LYS A 1 179 ? 30.711 7.566 -7.637 1.00 87.44 179 LYS A CA 1
ATOM 1456 C C . LYS A 1 179 ? 29.369 8.206 -7.270 1.00 87.44 179 LYS A C 1
ATOM 1458 O O . LYS A 1 179 ? 29.311 9.425 -7.094 1.00 87.44 179 LYS A O 1
ATOM 1463 N N . LEU A 1 180 ? 28.319 7.408 -7.083 1.00 88.25 180 LEU A N 1
ATOM 1464 C CA . LEU A 1 180 ? 26.988 7.883 -6.691 1.00 88.25 180 LEU A CA 1
ATOM 1465 C C . LEU A 1 180 ? 26.985 8.535 -5.305 1.00 88.25 180 LEU A C 1
ATOM 1467 O O . LEU A 1 180 ? 26.401 9.605 -5.144 1.00 88.25 180 LEU A O 1
ATOM 1471 N N . LYS A 1 181 ? 27.721 7.980 -4.336 1.00 93.25 181 LYS A N 1
ATOM 1472 C CA . LYS A 1 181 ? 27.939 8.585 -3.012 1.00 93.25 181 LYS A CA 1
ATOM 1473 C C . LYS A 1 181 ? 28.540 9.986 -3.114 1.00 93.25 181 LYS A C 1
ATOM 1475 O O . LYS A 1 181 ? 28.077 10.916 -2.452 1.00 93.25 181 LYS A O 1
ATOM 1480 N N . LYS A 1 182 ? 29.570 10.164 -3.953 1.00 92.06 182 LYS A N 1
ATOM 1481 C CA . LYS A 1 182 ? 30.199 11.478 -4.193 1.00 92.06 182 LYS A CA 1
ATOM 1482 C C . LYS A 1 182 ? 29.207 12.464 -4.816 1.00 92.06 182 LYS A C 1
ATOM 1484 O O . LYS A 1 182 ? 29.114 13.598 -4.347 1.00 92.06 182 LYS A O 1
ATOM 1489 N N . ILE A 1 183 ? 28.443 12.025 -5.820 1.00 91.69 183 ILE A N 1
ATOM 1490 C CA . ILE A 1 183 ? 27.403 12.835 -6.475 1.00 91.69 183 ILE A CA 1
ATOM 1491 C C . ILE A 1 183 ? 26.326 13.260 -5.467 1.00 91.69 183 ILE A C 1
ATOM 1493 O O . ILE A 1 183 ? 25.974 14.436 -5.411 1.00 91.69 183 ILE A O 1
ATOM 1497 N N . TYR A 1 184 ? 25.843 12.334 -4.637 1.00 95.00 184 TYR A N 1
ATOM 1498 C CA . TYR A 1 184 ? 24.834 12.618 -3.619 1.00 95.00 184 TYR A CA 1
ATOM 1499 C C . TYR A 1 184 ? 25.333 13.644 -2.593 1.00 95.00 184 TYR A C 1
ATOM 1501 O O . TYR A 1 184 ? 24.657 14.633 -2.323 1.00 95.00 184 TYR A O 1
ATOM 1509 N N . LYS A 1 185 ? 26.558 13.473 -2.074 1.00 96.25 185 LYS A N 1
ATOM 1510 C CA . LYS A 1 185 ? 27.171 14.437 -1.141 1.00 96.25 185 LYS A CA 1
ATOM 1511 C C . LYS A 1 185 ? 27.315 15.832 -1.751 1.00 96.25 185 LYS A C 1
ATOM 1513 O O . LYS A 1 185 ? 27.130 16.817 -1.041 1.00 96.25 185 LYS A O 1
ATOM 1518 N N . LYS A 1 186 ? 27.648 15.925 -3.042 1.00 95.31 186 LYS A N 1
ATOM 1519 C CA . LYS A 1 186 ? 27.701 17.203 -3.765 1.00 95.31 186 LYS A CA 1
ATOM 1520 C C . LYS A 1 186 ? 26.319 17.863 -3.808 1.00 95.31 186 LYS A C 1
ATOM 1522 O O . LYS A 1 186 ? 26.200 19.020 -3.432 1.00 95.31 186 LYS A O 1
ATOM 1527 N N . GLN A 1 187 ? 25.275 17.106 -4.137 1.00 95.06 187 GLN A N 1
ATOM 1528 C CA . GLN A 1 187 ? 23.901 17.621 -4.178 1.00 95.06 187 GLN A CA 1
ATOM 1529 C C . GLN A 1 187 ? 23.395 18.097 -2.820 1.00 95.06 187 GLN A C 1
ATOM 1531 O O . GLN A 1 187 ? 22.723 19.118 -2.763 1.00 95.06 187 GLN A O 1
ATOM 1536 N N . VAL A 1 188 ? 23.729 17.396 -1.734 1.00 97.00 188 VAL A N 1
ATOM 1537 C CA . VAL A 1 188 ? 23.401 17.845 -0.371 1.00 97.00 188 VAL A CA 1
ATOM 1538 C C . VAL A 1 188 ? 24.056 19.197 -0.074 1.00 97.00 188 VAL A C 1
ATOM 1540 O O . VAL A 1 188 ? 23.399 20.090 0.443 1.00 97.00 188 VAL A O 1
ATOM 1543 N N . LYS A 1 189 ? 25.332 19.382 -0.444 1.00 97.19 189 LYS A N 1
ATOM 1544 C CA . LYS A 1 189 ? 26.043 20.661 -0.251 1.00 97.19 189 LYS A CA 1
ATOM 1545 C C . LYS A 1 189 ? 25.471 21.801 -1.096 1.00 97.19 189 LYS A C 1
ATOM 1547 O O . LYS A 1 189 ? 25.477 22.939 -0.651 1.00 97.19 189 LYS A O 1
ATOM 1552 N N . GLU A 1 190 ? 25.017 21.497 -2.308 1.00 96.44 190 GLU A N 1
ATOM 1553 C CA . GLU A 1 190 ? 24.425 22.466 -3.241 1.00 96.44 190 GLU A CA 1
ATOM 1554 C C . GLU A 1 190 ? 22.944 22.753 -2.949 1.00 96.44 190 GLU A C 1
ATOM 1556 O O . GLU A 1 190 ? 22.364 23.675 -3.522 1.00 96.44 190 GLU A O 1
ATOM 1561 N N . SER A 1 191 ? 22.306 21.958 -2.087 1.00 96.19 191 SER A N 1
ATOM 1562 C CA . SER A 1 191 ? 20.889 22.104 -1.771 1.00 96.19 191 SER A CA 1
ATOM 1563 C C . SER A 1 191 ? 20.658 23.241 -0.788 1.00 96.19 191 SER A C 1
ATOM 1565 O O . SER A 1 191 ? 21.193 23.249 0.317 1.00 96.19 191 SER A O 1
ATOM 1567 N N . VAL A 1 192 ? 19.774 24.160 -1.166 1.00 95.75 192 VAL A N 1
ATOM 1568 C CA . VAL A 1 192 ? 19.230 25.174 -0.261 1.00 95.75 192 VAL A CA 1
ATOM 1569 C C . VAL A 1 192 ? 17.925 24.639 0.316 1.00 95.75 192 VAL A C 1
ATOM 1571 O O . VAL A 1 192 ? 17.002 24.333 -0.438 1.00 95.75 192 VAL A O 1
ATOM 1574 N N . ILE A 1 193 ? 17.870 24.506 1.642 1.00 97.00 193 ILE A N 1
ATOM 1575 C CA . ILE A 1 193 ? 16.691 24.045 2.382 1.00 97.00 193 ILE A CA 1
ATOM 1576 C C . ILE A 1 193 ? 16.127 25.220 3.172 1.00 97.00 193 ILE A C 1
ATOM 1578 O O . ILE A 1 193 ? 16.836 25.865 3.941 1.00 97.00 193 ILE A O 1
ATOM 1582 N N . THR A 1 194 ? 14.845 25.481 2.967 1.00 95.38 194 THR A N 1
ATOM 1583 C CA . THR A 1 194 ? 14.084 26.576 3.573 1.00 95.38 194 THR A CA 1
ATOM 1584 C C . THR A 1 194 ? 12.967 26.027 4.455 1.00 95.38 194 THR A C 1
ATOM 1586 O O . THR A 1 194 ? 12.641 24.838 4.408 1.00 95.38 194 THR A O 1
ATOM 1589 N N . GLU A 1 195 ? 12.298 26.900 5.209 1.00 92.50 195 GLU A N 1
ATOM 1590 C CA . GLU A 1 195 ? 11.117 26.490 5.974 1.00 92.50 195 GLU A CA 1
ATOM 1591 C C . GLU A 1 195 ? 9.957 25.999 5.102 1.00 92.50 195 GLU A C 1
ATOM 1593 O O . GLU A 1 195 ? 9.204 25.121 5.522 1.00 92.50 195 GLU A O 1
ATOM 1598 N N . SER A 1 196 ? 9.860 26.488 3.866 1.00 94.00 196 SER A N 1
ATOM 1599 C CA . SER A 1 196 ? 8.876 26.036 2.879 1.00 94.00 196 SER A CA 1
ATOM 1600 C C . SER A 1 196 ? 9.240 24.718 2.187 1.00 94.00 196 SER A C 1
ATOM 1602 O O . SER A 1 196 ? 8.424 24.177 1.444 1.00 94.00 196 SER A O 1
ATOM 1604 N N . SER A 1 197 ? 10.449 24.186 2.403 1.00 96.12 197 SER A N 1
ATOM 1605 C CA . SER A 1 197 ? 10.867 22.915 1.802 1.00 96.12 197 SER A CA 1
ATOM 1606 C C . SER A 1 197 ? 10.035 21.746 2.337 1.00 96.12 197 SER A C 1
ATOM 1608 O O . SER A 1 197 ? 9.652 21.713 3.509 1.00 96.12 197 SER A O 1
ATOM 1610 N N . LYS A 1 198 ? 9.779 20.746 1.491 1.00 95.88 198 LYS A N 1
ATOM 1611 C CA . LYS A 1 198 ? 9.019 19.550 1.877 1.00 95.88 198 LYS A CA 1
ATOM 1612 C C . LYS A 1 198 ? 9.765 18.767 2.960 1.00 95.88 198 LYS A C 1
ATOM 1614 O O . LYS A 1 198 ? 10.995 18.780 3.020 1.00 95.88 198 LYS A O 1
ATOM 1619 N N . TRP A 1 199 ? 9.023 18.036 3.792 1.00 95.00 199 TRP A N 1
ATOM 1620 C CA . TRP A 1 199 ? 9.583 17.306 4.938 1.00 95.00 199 TRP A CA 1
ATOM 1621 C C . TRP A 1 199 ? 10.742 16.375 4.537 1.00 95.00 199 TRP A C 1
ATOM 1623 O O . TRP A 1 199 ? 11.768 16.335 5.211 1.00 95.00 199 TRP A O 1
ATOM 1633 N N . ILE A 1 200 ? 10.625 15.702 3.387 1.00 96.00 200 ILE A N 1
ATOM 1634 C CA . ILE A 1 200 ? 11.649 14.784 2.880 1.00 96.00 200 ILE A CA 1
ATOM 1635 C C . ILE A 1 200 ? 12.929 15.513 2.449 1.00 96.00 200 ILE A C 1
ATOM 1637 O O . ILE A 1 200 ? 14.037 15.033 2.691 1.00 96.00 200 ILE A O 1
ATOM 1641 N N . GLN A 1 201 ? 12.792 16.719 1.887 1.00 97.38 201 GLN A N 1
ATOM 1642 C CA . GLN A 1 201 ? 13.922 17.577 1.533 1.00 97.38 201 GLN A CA 1
ATOM 1643 C C . GLN A 1 201 ? 14.637 18.067 2.795 1.00 97.38 201 GLN A C 1
ATOM 1645 O O . GLN A 1 201 ? 15.868 18.067 2.836 1.00 97.38 201 GLN A O 1
ATOM 1650 N N . LYS A 1 202 ? 13.872 18.433 3.838 1.00 96.06 202 LYS A N 1
ATOM 1651 C CA . LYS A 1 202 ? 14.407 18.818 5.153 1.00 96.06 202 LYS A CA 1
ATOM 1652 C C . LYS A 1 202 ? 15.160 17.662 5.812 1.00 96.06 202 LYS A C 1
ATOM 1654 O O . LYS A 1 202 ? 16.284 17.857 6.265 1.00 96.06 202 LYS A O 1
ATOM 1659 N N . HIS A 1 203 ? 14.573 16.465 5.823 1.00 95.31 203 HIS A N 1
ATOM 1660 C CA . HIS A 1 203 ? 15.170 15.283 6.444 1.00 95.31 203 HIS A CA 1
ATOM 1661 C C . HIS A 1 203 ? 16.506 14.899 5.791 1.00 95.31 203 HIS A C 1
ATOM 1663 O O . HIS A 1 203 ? 17.532 14.832 6.467 1.00 95.31 203 HIS A O 1
ATOM 1669 N N . TYR A 1 204 ? 16.526 14.735 4.465 1.00 95.44 204 TYR A N 1
ATOM 1670 C CA . TYR A 1 204 ? 17.729 14.320 3.736 1.00 95.44 204 TYR A CA 1
ATOM 1671 C C . TYR A 1 204 ? 18.678 15.466 3.365 1.00 95.44 204 TYR A C 1
ATOM 1673 O O . TYR A 1 204 ? 19.734 15.216 2.775 1.00 95.44 204 TYR A O 1
ATOM 1681 N N . LYS A 1 205 ? 18.313 16.713 3.691 1.00 96.62 205 LYS A N 1
ATOM 1682 C CA . LYS A 1 205 ? 19.032 17.944 3.320 1.00 96.62 205 LYS A CA 1
ATOM 1683 C C . LYS A 1 205 ? 19.324 18.014 1.821 1.00 96.62 205 LYS A C 1
ATOM 1685 O O . LYS A 1 205 ? 20.435 18.324 1.399 1.00 96.62 205 LYS A O 1
ATOM 1690 N N . ASN A 1 206 ? 18.335 17.653 1.010 1.00 97.38 206 ASN A N 1
ATOM 1691 C CA . ASN A 1 206 ? 18.503 17.527 -0.431 1.00 97.38 206 ASN A CA 1
ATOM 1692 C C . ASN A 1 206 ? 17.246 18.006 -1.168 1.00 97.38 206 ASN A C 1
ATOM 1694 O O . ASN A 1 206 ? 16.173 17.426 -1.022 1.00 97.38 206 ASN A O 1
ATOM 1698 N N . ASN A 1 207 ? 17.380 19.052 -1.986 1.00 96.94 207 ASN A N 1
ATOM 1699 C CA . ASN A 1 207 ? 16.262 19.659 -2.715 1.00 96.94 207 ASN A CA 1
ATOM 1700 C C . ASN A 1 207 ? 15.863 18.895 -3.990 1.00 96.94 207 ASN A C 1
ATOM 1702 O O . ASN A 1 207 ? 14.950 19.312 -4.696 1.00 96.94 207 ASN A O 1
ATOM 1706 N N . LYS A 1 208 ? 16.548 17.787 -4.309 1.00 97.88 208 LYS A N 1
ATOM 1707 C CA . LYS A 1 208 ? 16.217 16.925 -5.453 1.00 97.88 208 LYS A CA 1
ATOM 1708 C C . LYS A 1 208 ? 15.083 15.947 -5.168 1.00 97.88 208 LYS A C 1
ATOM 1710 O O . LYS A 1 208 ? 14.601 15.344 -6.124 1.00 97.88 208 LYS A O 1
ATOM 1715 N N . TYR A 1 209 ? 14.696 15.771 -3.905 1.00 98.31 209 TYR A N 1
ATOM 1716 C CA . TYR A 1 209 ? 13.485 15.036 -3.555 1.00 98.31 209 TYR A CA 1
ATOM 1717 C C . TYR A 1 209 ? 12.253 15.886 -3.820 1.00 98.31 209 TYR A C 1
ATOM 1719 O O . TYR A 1 209 ? 12.280 17.096 -3.589 1.00 98.31 209 TYR A O 1
ATOM 1727 N N . ASP A 1 210 ? 11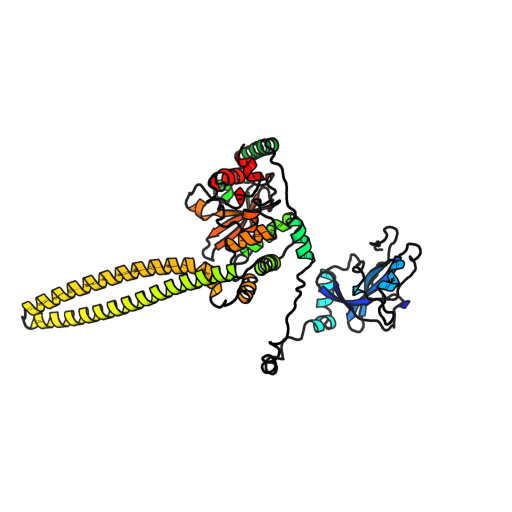.168 15.243 -4.221 1.00 97.88 210 ASP A N 1
ATOM 1728 C CA . ASP A 1 210 ? 9.859 15.873 -4.293 1.00 97.88 210 ASP A CA 1
ATOM 1729 C C . ASP A 1 210 ? 8.751 14.886 -3.899 1.00 97.88 210 ASP A C 1
ATOM 1731 O O . ASP A 1 210 ? 8.992 13.687 -3.762 1.00 97.88 210 ASP A O 1
ATOM 1735 N N . ILE A 1 211 ? 7.542 15.402 -3.685 1.00 97.12 211 ILE A N 1
ATOM 1736 C CA . ILE A 1 211 ? 6.343 14.615 -3.368 1.00 97.12 211 ILE A CA 1
ATOM 1737 C C . ILE A 1 211 ? 5.240 14.992 -4.348 1.00 97.12 211 ILE A C 1
ATOM 1739 O O . ILE A 1 211 ? 4.904 16.176 -4.436 1.00 97.12 211 ILE A O 1
ATOM 1743 N N . ILE A 1 212 ? 4.682 13.998 -5.031 1.00 96.44 212 ILE A N 1
ATOM 1744 C CA . ILE A 1 212 ? 3.534 14.130 -5.928 1.00 96.44 212 ILE A CA 1
ATOM 1745 C C . ILE A 1 212 ? 2.318 13.541 -5.211 1.00 96.44 212 ILE A C 1
ATOM 1747 O O . ILE A 1 212 ? 2.352 12.395 -4.762 1.00 96.44 212 ILE A O 1
ATOM 1751 N N . ASP A 1 213 ? 1.287 14.368 -5.050 1.00 94.75 213 ASP A N 1
ATOM 1752 C CA . ASP A 1 213 ? 0.007 13.955 -4.474 1.00 94.75 213 ASP A CA 1
ATOM 1753 C C . ASP A 1 213 ? -0.873 13.285 -5.546 1.00 94.75 213 ASP A C 1
ATOM 1755 O O . ASP A 1 213 ? -0.632 13.479 -6.736 1.00 94.75 213 ASP A O 1
ATOM 1759 N N . ASN A 1 214 ? -1.877 12.518 -5.127 1.00 92.81 214 ASN A N 1
ATOM 1760 C CA . ASN A 1 214 ? -2.821 11.827 -6.012 1.00 92.81 214 ASN A CA 1
ATOM 1761 C C . ASN A 1 214 ? -4.268 11.985 -5.513 1.00 92.81 214 ASN A C 1
ATOM 1763 O O . ASN A 1 214 ? -4.528 12.734 -4.570 1.00 92.81 214 ASN A O 1
ATOM 1767 N N . GLU A 1 215 ? -5.209 11.302 -6.163 1.00 90.06 215 GLU A N 1
ATOM 1768 C CA . GLU A 1 215 ? -6.652 11.438 -5.941 1.00 90.06 215 GLU A CA 1
ATOM 1769 C C . GLU A 1 215 ? -7.100 11.032 -4.524 1.00 90.06 215 GLU A C 1
ATOM 1771 O O . GLU A 1 215 ? -8.137 11.498 -4.051 1.00 90.06 215 GLU A O 1
ATOM 1776 N N . GLY A 1 216 ? -6.308 10.222 -3.814 1.00 88.00 216 GLY A N 1
ATOM 1777 C CA . GLY A 1 216 ? -6.586 9.822 -2.436 1.00 88.00 216 GLY A CA 1
ATOM 1778 C C . GLY A 1 216 ? -7.589 8.687 -2.274 1.00 88.00 216 GLY A C 1
ATOM 1779 O O . GLY A 1 216 ? -7.883 7.930 -3.198 1.00 88.00 216 GLY A O 1
ATOM 1780 N N . GLY A 1 217 ? -8.063 8.518 -1.038 1.00 86.56 217 GLY A N 1
ATOM 1781 C CA . GLY A 1 217 ? -8.940 7.411 -0.656 1.00 86.56 217 GLY A CA 1
ATOM 1782 C C . GLY A 1 217 ? -8.250 6.046 -0.737 1.00 86.56 217 GLY A C 1
ATOM 1783 O O . GLY A 1 217 ? -7.022 5.947 -0.706 1.00 86.56 217 GLY A O 1
ATOM 1784 N N . GLY A 1 218 ? -9.037 4.973 -0.873 1.00 88.06 218 GLY A N 1
ATOM 1785 C CA . GLY A 1 218 ? -8.487 3.615 -0.950 1.00 88.06 218 GLY A CA 1
ATOM 1786 C C . GLY A 1 218 ? -7.640 3.361 -2.201 1.00 88.06 218 GLY A C 1
ATOM 1787 O O . GLY A 1 218 ? -6.932 2.357 -2.252 1.00 88.06 218 GLY A O 1
ATOM 1788 N N . ASP A 1 219 ? -7.689 4.252 -3.198 1.00 93.38 219 ASP A N 1
ATOM 1789 C CA . ASP A 1 219 ? -6.913 4.168 -4.439 1.00 93.38 219 ASP A CA 1
ATOM 1790 C C . ASP A 1 219 ? -5.476 4.683 -4.298 1.00 93.38 219 ASP A C 1
ATOM 1792 O O . ASP A 1 219 ? -4.642 4.350 -5.135 1.00 93.38 219 ASP A O 1
ATOM 1796 N N . CYS A 1 220 ? -5.144 5.427 -3.237 1.00 94.62 220 CYS A N 1
ATOM 1797 C CA . CYS A 1 220 ? -3.890 6.183 -3.155 1.00 94.62 220 CYS A CA 1
ATOM 1798 C C . CYS A 1 220 ? -2.617 5.354 -3.417 1.00 94.62 220 CYS A C 1
ATOM 1800 O O . CYS A 1 220 ? -1.754 5.790 -4.177 1.00 94.62 220 CYS A O 1
ATOM 1802 N N . LEU A 1 221 ? -2.497 4.137 -2.863 1.00 96.00 221 LEU A N 1
ATOM 1803 C CA . LEU A 1 221 ? -1.354 3.259 -3.152 1.00 96.00 221 LEU A CA 1
ATOM 1804 C C . LEU A 1 221 ? -1.319 2.858 -4.635 1.00 96.00 221 LEU A C 1
ATOM 1806 O O . LEU A 1 221 ? -0.268 2.921 -5.271 1.00 96.00 221 LEU A O 1
ATOM 1810 N N . PHE A 1 222 ? -2.462 2.461 -5.189 1.00 96.44 222 PHE A N 1
ATOM 1811 C CA . PHE A 1 222 ? -2.578 2.042 -6.583 1.00 96.44 222 PHE A CA 1
ATOM 1812 C C . PHE A 1 222 ? -2.250 3.199 -7.534 1.00 96.44 222 PHE A C 1
ATOM 1814 O O . PHE A 1 222 ? -1.490 2.993 -8.477 1.00 96.44 222 PHE A O 1
ATOM 1821 N N . SER A 1 223 ? -2.718 4.419 -7.240 1.00 96.94 223 SER A N 1
ATOM 1822 C CA . SER A 1 223 ? -2.349 5.629 -7.983 1.00 96.94 223 SER A CA 1
ATOM 1823 C C . SER A 1 223 ? -0.837 5.856 -7.957 1.00 96.94 223 SER A C 1
ATOM 1825 O O . SER A 1 223 ? -0.243 6.065 -9.007 1.00 96.94 223 SER A O 1
ATOM 1827 N N . THR A 1 224 ? -0.169 5.722 -6.799 1.00 97.75 224 THR A N 1
ATOM 1828 C CA . THR A 1 224 ? 1.300 5.875 -6.761 1.00 97.75 224 THR A CA 1
ATOM 1829 C C . THR A 1 224 ? 2.036 4.841 -7.614 1.00 97.75 224 THR A C 1
ATOM 1831 O O . THR A 1 224 ? 3.053 5.174 -8.214 1.00 97.75 224 THR A O 1
ATOM 1834 N N . ILE A 1 225 ? 1.532 3.604 -7.694 1.00 97.31 225 ILE A N 1
ATOM 1835 C CA . ILE A 1 225 ? 2.134 2.554 -8.524 1.00 97.31 225 ILE A CA 1
ATOM 1836 C C . ILE A 1 225 ? 1.909 2.855 -10.008 1.00 97.31 225 ILE A C 1
ATOM 1838 O O . ILE A 1 225 ? 2.873 2.819 -10.769 1.00 97.31 225 ILE A O 1
ATOM 1842 N N . ARG A 1 226 ? 0.679 3.208 -10.409 1.00 95.50 226 ARG A N 1
ATOM 1843 C CA . ARG A 1 226 ? 0.355 3.665 -11.772 1.00 95.50 226 ARG A CA 1
ATOM 1844 C C . ARG A 1 226 ? 1.288 4.797 -12.198 1.00 95.50 226 ARG A C 1
ATOM 1846 O O . ARG A 1 226 ? 2.014 4.653 -13.177 1.00 95.50 226 ARG A O 1
ATOM 1853 N N . ASP A 1 227 ? 1.319 5.880 -11.422 1.00 96.19 227 ASP A N 1
ATOM 1854 C CA . ASP A 1 227 ? 2.051 7.105 -11.761 1.00 96.19 227 ASP A CA 1
ATOM 1855 C C . ASP A 1 227 ? 3.571 6.866 -11.857 1.00 96.19 227 ASP A C 1
ATOM 1857 O O . ASP A 1 227 ? 4.281 7.585 -12.568 1.00 96.19 227 ASP A O 1
ATOM 1861 N N . SER A 1 228 ? 4.090 5.871 -11.125 1.00 96.25 228 SER A N 1
ATOM 1862 C CA . SER A 1 228 ? 5.479 5.416 -11.223 1.00 96.25 228 SER A CA 1
ATOM 1863 C C . SER A 1 228 ? 5.762 4.616 -12.489 1.00 96.25 228 SER A C 1
ATOM 1865 O O . SER A 1 228 ? 6.823 4.797 -13.084 1.00 96.25 228 SER A O 1
ATOM 1867 N N . LEU A 1 229 ? 4.856 3.725 -12.890 1.00 90.44 229 LEU A N 1
ATOM 1868 C CA . LEU A 1 229 ? 5.033 2.863 -14.060 1.00 90.44 229 LEU A CA 1
ATOM 1869 C C . LEU A 1 229 ? 4.950 3.642 -15.384 1.00 90.44 229 LEU A C 1
ATOM 1871 O O . LEU A 1 229 ? 5.662 3.305 -16.332 1.00 90.44 229 LEU A O 1
ATOM 1875 N N . GLU A 1 230 ? 4.198 4.744 -15.422 1.00 91.56 230 GLU A N 1
ATOM 1876 C CA . GLU A 1 230 ? 4.173 5.675 -16.563 1.00 91.56 230 GLU A CA 1
ATOM 1877 C C . GLU A 1 230 ? 5.575 6.196 -16.938 1.00 91.56 230 GLU A C 1
ATOM 1879 O O . GLU A 1 230 ? 5.876 6.385 -18.114 1.00 91.56 230 GLU A O 1
ATOM 1884 N N . ASP A 1 231 ? 6.476 6.367 -15.961 1.00 89.50 231 ASP A N 1
ATOM 1885 C CA . ASP A 1 231 ? 7.851 6.873 -16.162 1.00 89.50 231 ASP A CA 1
ATOM 1886 C C . ASP A 1 231 ? 8.730 5.896 -16.978 1.00 89.50 231 ASP A C 1
ATOM 1888 O O . ASP A 1 231 ? 9.818 6.252 -17.434 1.00 89.50 231 ASP A O 1
ATOM 1892 N N . ILE A 1 232 ? 8.261 4.656 -17.172 1.00 82.94 232 ILE A N 1
ATOM 1893 C CA . ILE A 1 232 ? 8.864 3.633 -18.041 1.00 82.94 232 ILE A CA 1
ATOM 1894 C C . ILE A 1 232 ? 7.906 3.165 -19.149 1.00 82.94 232 ILE A C 1
ATOM 1896 O O . ILE A 1 232 ? 8.085 2.074 -19.685 1.00 82.94 232 ILE A O 1
ATOM 1900 N N . ASN A 1 233 ? 6.925 3.999 -19.513 1.00 80.69 233 ASN A N 1
ATOM 1901 C CA . ASN A 1 233 ? 5.911 3.740 -20.543 1.00 80.69 233 ASN A CA 1
ATOM 1902 C C . ASN A 1 233 ? 5.036 2.505 -20.268 1.00 80.69 233 ASN A C 1
ATOM 1904 O O . ASN A 1 233 ? 4.526 1.878 -21.197 1.00 80.69 233 ASN A O 1
ATOM 1908 N N . ILE A 1 234 ? 4.854 2.149 -18.995 1.00 80.44 234 ILE A N 1
ATOM 1909 C CA . ILE A 1 234 ? 3.941 1.085 -18.582 1.00 80.44 234 ILE A CA 1
ATOM 1910 C C . ILE A 1 234 ? 2.685 1.743 -18.021 1.00 80.44 234 ILE A C 1
ATOM 1912 O O . ILE A 1 234 ? 2.611 2.120 -16.855 1.00 80.44 234 ILE A O 1
ATOM 1916 N N . ASN A 1 235 ? 1.694 1.893 -18.894 1.00 83.19 235 ASN A N 1
ATOM 1917 C CA . ASN A 1 235 ? 0.421 2.519 -18.563 1.00 83.19 235 ASN A CA 1
ATOM 1918 C C . ASN A 1 235 ? -0.547 1.438 -18.065 1.00 83.19 235 ASN A C 1
ATOM 1920 O O . ASN A 1 235 ? -1.025 0.631 -18.861 1.00 83.19 235 ASN A O 1
ATOM 1924 N N . LEU A 1 236 ? -0.803 1.410 -16.755 1.00 82.06 236 LEU A N 1
ATOM 1925 C CA . LEU A 1 236 ? -1.790 0.537 -16.110 1.00 82.06 236 LEU A CA 1
ATOM 1926 C C . LEU A 1 236 ? -2.826 1.390 -15.387 1.00 82.06 236 LEU A C 1
ATOM 1928 O O . LEU A 1 236 ? -2.465 2.337 -14.694 1.00 82.06 236 LEU A O 1
ATOM 1932 N N . SER A 1 237 ? -4.107 1.042 -15.471 1.00 88.38 237 SER A N 1
ATOM 1933 C CA . SER A 1 237 ? -5.116 1.743 -14.675 1.00 88.38 237 SER A CA 1
ATOM 1934 C C . SER A 1 237 ? -5.071 1.310 -13.199 1.00 88.38 237 SER A C 1
ATOM 1936 O O . SER A 1 237 ? -4.611 0.215 -12.854 1.00 88.38 237 SER A O 1
ATOM 1938 N N . VAL A 1 238 ? -5.617 2.142 -12.305 1.00 92.00 238 VAL A N 1
ATOM 1939 C CA . VAL A 1 238 ? -5.856 1.754 -10.900 1.00 92.00 238 VAL A CA 1
ATOM 1940 C C . VAL A 1 238 ? -6.709 0.484 -10.828 1.00 92.00 238 VAL A C 1
ATOM 1942 O O . VAL A 1 238 ? -6.422 -0.414 -10.035 1.00 92.00 238 VAL A O 1
ATOM 1945 N N . GLN A 1 239 ? -7.716 0.367 -11.697 1.00 89.44 239 GLN A N 1
ATOM 1946 C CA . GLN A 1 239 ? -8.591 -0.800 -11.748 1.00 89.44 239 GLN A CA 1
ATOM 1947 C C . GLN A 1 239 ? -7.825 -2.076 -12.118 1.00 89.44 239 GLN A C 1
ATOM 1949 O O . GLN A 1 239 ? -8.094 -3.138 -11.559 1.00 89.44 239 GLN A O 1
ATOM 1954 N N . SER A 1 240 ? -6.836 -1.972 -13.002 1.00 85.12 240 SER A N 1
ATOM 1955 C CA . SER A 1 240 ? -5.994 -3.085 -13.450 1.00 85.12 240 SER A CA 1
ATOM 1956 C C . SER A 1 240 ? -5.125 -3.598 -12.307 1.00 85.12 240 SER A C 1
ATOM 1958 O O . SER A 1 240 ? -5.119 -4.792 -12.010 1.00 85.12 240 SER A O 1
ATOM 1960 N N . LEU A 1 241 ? -4.483 -2.690 -11.566 1.00 89.00 241 LEU A N 1
ATOM 1961 C CA . LEU A 1 241 ? -3.711 -3.038 -10.369 1.00 89.00 241 LEU A CA 1
ATOM 1962 C C . LEU A 1 241 ? -4.593 -3.684 -9.287 1.00 89.00 241 LEU A C 1
ATOM 1964 O O . LEU A 1 241 ? -4.192 -4.654 -8.638 1.00 89.00 241 LEU A O 1
ATOM 1968 N N . ARG A 1 242 ? -5.825 -3.192 -9.117 1.00 90.62 242 ARG A N 1
ATOM 1969 C CA . ARG A 1 242 ? -6.812 -3.801 -8.216 1.00 90.62 242 ARG A CA 1
ATOM 1970 C C . ARG A 1 242 ? -7.266 -5.183 -8.681 1.00 90.62 242 ARG A C 1
ATOM 1972 O O . ARG A 1 242 ? -7.450 -6.066 -7.845 1.00 90.62 242 ARG A O 1
ATOM 1979 N N . ASN A 1 243 ? -7.425 -5.398 -9.986 1.00 84.50 243 ASN A N 1
ATOM 1980 C CA . ASN A 1 243 ? -7.751 -6.706 -10.555 1.00 84.50 243 ASN A CA 1
ATOM 1981 C C . ASN A 1 243 ? -6.617 -7.710 -10.311 1.00 84.50 243 ASN A C 1
ATOM 1983 O O . ASN A 1 243 ? -6.885 -8.795 -9.798 1.00 84.50 243 ASN A O 1
ATOM 1987 N N . VAL A 1 244 ? -5.362 -7.317 -10.557 1.00 85.62 244 VAL A N 1
ATOM 1988 C CA . VAL A 1 244 ? -4.166 -8.123 -10.245 1.00 85.62 244 VAL A CA 1
ATOM 1989 C C . VAL A 1 244 ? -4.164 -8.540 -8.774 1.00 85.62 244 VAL A C 1
ATOM 1991 O O . VAL A 1 244 ? -4.026 -9.724 -8.456 1.00 85.62 244 VAL A O 1
ATOM 1994 N N . LEU A 1 245 ? -4.382 -7.586 -7.865 1.00 91.31 245 LEU A N 1
ATOM 1995 C CA . LEU A 1 245 ? -4.437 -7.869 -6.434 1.00 91.31 245 LEU A CA 1
ATOM 1996 C C . LEU A 1 245 ? -5.607 -8.800 -6.069 1.00 91.31 245 LEU A C 1
ATOM 1998 O O . LEU A 1 245 ? -5.418 -9.771 -5.337 1.00 91.31 245 LEU A O 1
ATOM 2002 N N . SER A 1 246 ? -6.803 -8.524 -6.589 1.00 89.50 246 SER A N 1
ATOM 2003 C CA . SER A 1 246 ? -8.016 -9.319 -6.368 1.00 89.50 246 SER A CA 1
ATOM 2004 C C . SER A 1 246 ? -7.829 -10.772 -6.812 1.00 89.50 246 SER A C 1
ATOM 2006 O O . SER A 1 246 ? -8.149 -11.708 -6.074 1.00 89.50 246 SER A O 1
ATOM 2008 N N . ASN A 1 247 ? -7.223 -10.988 -7.978 1.00 84.75 247 ASN A N 1
ATOM 2009 C CA . ASN A 1 247 ? -6.942 -12.323 -8.491 1.00 84.75 247 ASN A CA 1
ATOM 2010 C C . ASN A 1 247 ? -5.943 -13.075 -7.615 1.00 84.75 247 ASN A C 1
ATOM 2012 O O . ASN A 1 247 ? -6.153 -14.262 -7.349 1.00 84.75 247 ASN A O 1
ATOM 2016 N N . ALA A 1 248 ? -4.941 -12.367 -7.088 1.00 86.75 248 ALA A N 1
ATOM 2017 C CA . ALA A 1 248 ? -3.945 -12.903 -6.170 1.00 86.75 248 ALA A CA 1
ATOM 2018 C C . ALA A 1 248 ? -4.477 -13.198 -4.752 1.00 86.75 248 ALA A C 1
ATOM 2020 O O . ALA A 1 248 ? -3.745 -13.793 -3.954 1.00 86.75 248 ALA A O 1
ATOM 2021 N N . MET A 1 249 ? -5.710 -12.809 -4.396 1.00 88.62 249 MET A N 1
ATOM 2022 C CA . MET A 1 249 ? -6.302 -13.150 -3.095 1.00 88.62 249 MET A CA 1
ATOM 2023 C C . MET A 1 249 ? -6.626 -14.645 -2.996 1.00 88.62 249 MET A C 1
ATOM 2025 O O . MET A 1 249 ? -7.257 -15.230 -3.884 1.00 88.62 249 MET A O 1
ATOM 2029 N N . THR A 1 250 ? -6.220 -15.254 -1.883 1.00 90.44 250 THR A N 1
ATOM 2030 C CA . THR A 1 250 ? -6.404 -16.676 -1.572 1.00 90.44 250 THR A CA 1
ATOM 2031 C C . THR A 1 250 ? -7.388 -16.874 -0.421 1.00 90.44 250 THR A C 1
ATOM 2033 O O . THR A 1 250 ? -7.774 -15.928 0.267 1.00 90.44 250 THR A O 1
ATOM 2036 N N . GLN A 1 251 ? -7.780 -18.129 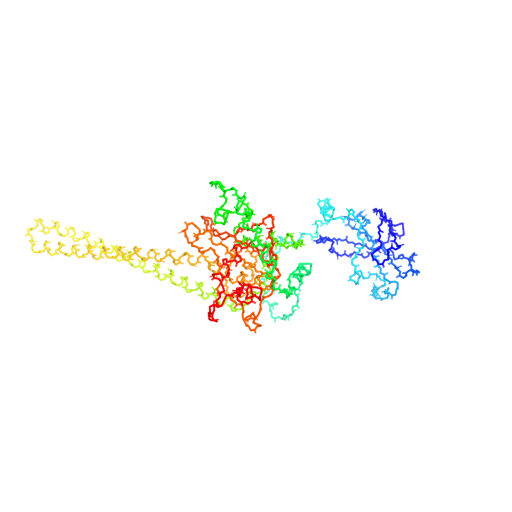-0.194 1.00 92.75 251 GLN A N 1
ATOM 2037 C CA . GLN A 1 251 ? -8.630 -18.513 0.933 1.00 92.75 251 GLN A CA 1
ATOM 2038 C C . GLN A 1 251 ? -8.001 -18.128 2.285 1.00 92.75 251 GLN A C 1
ATOM 2040 O O . GLN A 1 251 ? -8.690 -17.576 3.134 1.00 92.75 251 GLN A O 1
ATOM 2045 N N . GLU A 1 252 ? -6.686 -18.307 2.426 1.00 92.56 252 GLU A N 1
ATOM 2046 C CA . GLU A 1 252 ? -5.918 -17.889 3.606 1.00 92.56 252 GLU A CA 1
ATOM 2047 C C . GLU A 1 252 ? -6.031 -16.377 3.861 1.00 92.56 252 GLU A C 1
ATOM 2049 O O . GLU A 1 252 ? -6.168 -15.946 5.005 1.00 92.56 252 GLU A O 1
ATOM 2054 N N . ASN A 1 253 ? -6.034 -15.552 2.804 1.00 91.62 253 ASN A N 1
ATOM 2055 C CA . ASN A 1 253 ? -6.229 -14.108 2.963 1.00 91.62 253 ASN A CA 1
ATOM 2056 C C . ASN A 1 253 ? -7.628 -13.795 3.492 1.00 91.62 253 ASN A C 1
ATOM 2058 O O . ASN A 1 253 ? -7.767 -12.991 4.410 1.00 91.62 253 ASN A O 1
ATOM 2062 N N . TYR A 1 254 ? -8.659 -14.444 2.944 1.00 94.50 254 TYR A N 1
ATOM 2063 C CA . TYR A 1 254 ? -10.026 -14.283 3.435 1.00 94.50 254 TYR A CA 1
ATOM 2064 C C . TYR A 1 254 ? -10.161 -14.693 4.902 1.00 94.50 254 TYR A C 1
ATOM 2066 O O . TYR A 1 254 ? -10.729 -13.933 5.683 1.00 94.50 254 TYR A O 1
ATOM 2074 N N . GLU A 1 255 ? -9.614 -15.845 5.278 1.00 95.25 255 GLU A N 1
ATOM 2075 C CA . GLU A 1 255 ? -9.640 -16.340 6.656 1.00 95.25 255 GLU A CA 1
ATOM 2076 C C . GLU A 1 255 ? -8.933 -15.369 7.596 1.00 95.25 255 GLU A C 1
ATOM 2078 O O . GLU A 1 255 ? -9.533 -14.933 8.572 1.00 95.25 255 GLU A O 1
ATOM 2083 N N . THR A 1 256 ? -7.737 -14.902 7.234 1.00 93.06 256 THR A N 1
ATOM 2084 C CA . THR A 1 256 ? -6.984 -13.922 8.032 1.00 93.06 256 THR A CA 1
ATOM 2085 C C . THR A 1 256 ? -7.767 -12.619 8.227 1.00 93.06 256 THR A C 1
ATOM 2087 O O . THR A 1 256 ? -7.868 -12.106 9.344 1.00 93.06 256 THR A O 1
ATOM 2090 N N . TYR A 1 257 ? -8.353 -12.059 7.163 1.00 93.56 257 TYR A N 1
ATOM 2091 C CA . TYR A 1 257 ? -9.163 -10.843 7.282 1.00 93.56 257 TYR A CA 1
ATOM 2092 C C . TYR A 1 257 ? -10.424 -11.069 8.117 1.00 93.56 257 TYR A C 1
ATOM 2094 O O . TYR A 1 257 ? -10.810 -10.203 8.905 1.00 93.56 257 TYR A O 1
ATOM 2102 N N . LYS A 1 258 ? -11.065 -12.230 7.959 1.00 94.06 258 LYS A N 1
ATOM 2103 C CA . LYS A 1 258 ? -12.293 -12.582 8.667 1.00 94.06 258 LYS A CA 1
ATOM 2104 C C . LYS A 1 258 ? -12.036 -12.799 10.155 1.00 94.06 258 LYS A C 1
ATOM 2106 O O . LYS A 1 258 ? -12.781 -12.264 10.970 1.00 94.06 258 LYS A O 1
ATOM 2111 N N . GLU A 1 259 ? -10.965 -13.503 10.502 1.00 95.31 259 GLU A N 1
ATOM 2112 C CA . GLU A 1 259 ? -10.531 -13.724 11.880 1.00 95.31 259 GLU A CA 1
ATOM 2113 C C . GLU A 1 259 ? -10.235 -12.402 12.592 1.00 95.31 259 GLU A C 1
ATOM 2115 O O . GLU A 1 259 ? -10.768 -12.165 13.676 1.00 95.31 259 GLU A O 1
ATOM 2120 N N . ASN A 1 260 ? -9.461 -11.507 11.967 1.00 93.06 260 ASN A N 1
ATOM 2121 C CA . ASN A 1 260 ? -9.168 -10.189 12.534 1.00 93.06 260 ASN A CA 1
ATOM 2122 C C . ASN A 1 260 ? -10.437 -9.346 12.712 1.00 93.06 260 ASN A C 1
ATOM 2124 O O . ASN A 1 260 ? -10.648 -8.755 13.773 1.00 93.06 260 ASN A O 1
ATOM 2128 N N . PHE A 1 261 ? -11.318 -9.329 11.706 1.00 92.19 261 PHE A N 1
ATOM 2129 C CA . PHE A 1 261 ? -12.600 -8.637 11.797 1.00 92.19 261 PHE A CA 1
ATOM 2130 C C . PHE A 1 261 ? -13.468 -9.181 12.940 1.00 92.19 261 PHE A C 1
ATOM 2132 O O . PHE A 1 261 ? -13.976 -8.401 13.746 1.00 92.19 261 PHE A O 1
ATOM 2139 N N . ASP A 1 262 ? -13.641 -10.501 13.026 1.00 90.56 262 ASP A N 1
ATOM 2140 C CA . ASP A 1 262 ? -14.501 -11.136 14.025 1.00 90.56 262 ASP A CA 1
ATOM 2141 C C . ASP A 1 262 ? -13.943 -10.945 15.441 1.00 90.56 262 ASP A C 1
ATOM 2143 O O . ASP A 1 262 ? -14.706 -10.652 16.366 1.00 90.56 262 ASP A O 1
ATOM 2147 N N . LEU A 1 263 ? -12.620 -11.045 15.609 1.00 93.88 263 LEU A N 1
ATOM 2148 C CA . LEU A 1 263 ? -11.931 -10.809 16.876 1.00 93.88 263 LEU A CA 1
ATOM 2149 C C . LEU A 1 263 ? -12.135 -9.369 17.366 1.00 93.88 263 LEU A C 1
ATOM 2151 O O . LEU A 1 263 ? -12.621 -9.165 18.481 1.00 93.88 263 LEU A O 1
ATOM 2155 N N . LEU A 1 264 ? -11.830 -8.379 16.523 1.00 88.38 264 LEU A N 1
ATOM 2156 C CA . LEU A 1 264 ? -11.959 -6.961 16.868 1.00 88.38 264 LEU A CA 1
ATOM 2157 C C . LEU A 1 264 ? -13.425 -6.557 17.069 1.00 88.38 264 LEU A C 1
ATOM 2159 O O . LEU A 1 264 ? -13.751 -5.837 18.013 1.00 88.38 264 LEU A O 1
ATOM 2163 N N . ASN A 1 265 ? -14.343 -7.054 16.234 1.00 86.19 265 ASN A N 1
ATOM 2164 C CA . ASN A 1 265 ? -15.772 -6.796 16.404 1.00 86.19 265 ASN A CA 1
ATOM 2165 C C . ASN A 1 265 ? -16.283 -7.372 17.732 1.00 86.19 265 ASN A C 1
ATOM 2167 O O . ASN A 1 265 ? -17.016 -6.696 18.454 1.00 86.19 265 ASN A O 1
ATOM 2171 N N . LYS A 1 266 ? -15.873 -8.596 18.087 1.00 90.00 266 LYS A N 1
ATOM 2172 C CA . LYS A 1 266 ? -16.226 -9.217 19.369 1.00 90.00 266 LYS A CA 1
ATOM 2173 C C . LYS A 1 266 ? -15.679 -8.418 20.551 1.00 90.00 266 LYS A C 1
ATOM 2175 O O . LYS A 1 266 ? -16.409 -8.208 21.516 1.00 90.00 266 LYS A O 1
ATOM 2180 N N . GLU A 1 267 ? -14.436 -7.945 20.476 1.00 89.00 267 GLU A N 1
ATOM 2181 C CA . GLU A 1 267 ? -13.848 -7.072 21.497 1.00 89.00 267 GLU A CA 1
ATOM 2182 C C . GLU A 1 267 ? -14.674 -5.789 21.680 1.00 89.00 267 GLU A C 1
ATOM 2184 O O . GLU A 1 267 ? -15.077 -5.465 22.798 1.00 89.00 267 GLU A O 1
ATOM 2189 N N . ILE A 1 268 ? -15.018 -5.107 20.584 1.00 84.19 268 ILE A N 1
ATOM 2190 C CA . ILE A 1 268 ? -15.831 -3.882 20.610 1.00 84.19 268 ILE A CA 1
ATOM 2191 C C . ILE A 1 268 ? -17.219 -4.143 21.207 1.00 84.19 268 ILE A C 1
ATOM 2193 O O . ILE A 1 268 ? -17.709 -3.330 21.995 1.00 84.19 268 ILE A O 1
ATOM 2197 N N . MET A 1 269 ? -17.871 -5.251 20.845 1.00 84.94 269 MET A N 1
ATOM 2198 C CA . MET A 1 269 ? -19.184 -5.602 21.396 1.00 84.94 269 MET A CA 1
ATOM 2199 C C . MET A 1 269 ? -19.104 -5.881 22.898 1.00 84.94 269 MET A C 1
ATOM 2201 O O . MET A 1 269 ? -19.883 -5.306 23.653 1.00 84.94 269 MET A O 1
ATOM 2205 N N . ASN A 1 270 ? -18.102 -6.640 23.351 1.00 91.25 270 ASN A N 1
ATOM 2206 C CA . ASN A 1 270 ? -17.889 -6.895 24.776 1.00 91.25 270 ASN A CA 1
ATOM 2207 C C . ASN A 1 270 ? -17.672 -5.594 25.565 1.00 91.25 270 ASN A C 1
ATOM 2209 O O . ASN A 1 270 ? -18.274 -5.403 26.623 1.00 91.25 270 ASN A O 1
ATOM 2213 N N . ILE A 1 271 ? -16.855 -4.668 25.043 1.00 81.50 271 ILE A N 1
ATOM 2214 C CA . ILE A 1 271 ? -16.622 -3.374 25.698 1.00 81.50 271 ILE A CA 1
ATOM 2215 C C . ILE A 1 271 ? -17.916 -2.547 25.745 1.00 81.50 271 ILE A C 1
ATOM 2217 O O . ILE A 1 271 ? -18.207 -1.910 26.761 1.00 81.50 271 ILE A O 1
ATOM 2221 N N . LYS A 1 272 ? -18.720 -2.551 24.673 1.00 81.25 272 LYS A N 1
ATOM 2222 C CA . LYS A 1 272 ? -20.020 -1.860 24.646 1.00 81.25 272 LYS A CA 1
ATOM 2223 C C . LYS A 1 272 ? -20.998 -2.434 25.669 1.00 81.25 272 LYS A C 1
ATOM 2225 O O . LYS A 1 272 ? -21.654 -1.654 26.364 1.00 81.25 272 LYS A O 1
ATOM 2230 N N . ASP A 1 273 ? -21.067 -3.754 25.791 1.00 85.50 273 ASP A N 1
ATOM 2231 C CA . ASP A 1 273 ? -21.929 -4.431 26.759 1.00 85.50 273 ASP A CA 1
ATOM 2232 C C . ASP A 1 273 ? -21.495 -4.120 28.197 1.00 85.50 273 ASP A C 1
ATOM 2234 O O . ASP A 1 273 ? -22.327 -3.768 29.040 1.00 85.50 273 ASP A O 1
ATOM 2238 N N . GLU A 1 274 ? -20.188 -4.130 28.471 1.00 92.31 274 GLU A N 1
ATOM 2239 C CA . GLU A 1 274 ? -19.652 -3.755 29.780 1.00 92.31 274 GLU A CA 1
ATOM 2240 C C . GLU A 1 274 ? -19.922 -2.277 30.105 1.00 92.31 274 GLU A C 1
ATOM 2242 O O . GLU A 1 274 ? -20.370 -1.953 31.207 1.00 92.31 274 GLU A O 1
ATOM 2247 N N . LEU A 1 275 ? -19.740 -1.367 29.142 1.00 81.56 275 LEU A N 1
ATOM 2248 C CA . LEU A 1 275 ? -20.088 0.049 29.306 1.00 81.56 275 LEU A CA 1
ATOM 2249 C C . LEU A 1 275 ? -21.583 0.249 29.586 1.00 81.56 275 LEU A C 1
ATOM 2251 O O . LEU A 1 275 ? -21.946 1.103 30.401 1.00 81.56 275 LEU A O 1
ATOM 2255 N N . SER A 1 276 ? -22.448 -0.530 28.934 1.00 81.19 276 SER A N 1
ATOM 2256 C CA . SER A 1 276 ? -23.895 -0.512 29.165 1.00 81.19 276 SER A CA 1
ATOM 2257 C C . SER A 1 276 ? -24.241 -0.978 30.584 1.00 81.19 276 SER A C 1
ATOM 2259 O O . SER A 1 276 ? -24.987 -0.297 31.295 1.00 81.19 276 SER A O 1
ATOM 2261 N N . SER A 1 277 ? -23.628 -2.076 31.038 1.00 91.19 277 SER A N 1
ATOM 2262 C CA . SER A 1 277 ? -23.767 -2.587 32.407 1.00 91.19 277 SER A CA 1
ATOM 2263 C C . SER A 1 277 ? -23.336 -1.548 33.449 1.00 91.19 277 SER A C 1
ATOM 2265 O O . SER A 1 277 ? -24.129 -1.166 34.313 1.00 91.19 277 SER A O 1
ATOM 2267 N N . LEU A 1 278 ? -22.134 -0.977 33.301 1.00 84.69 278 LEU A N 1
ATOM 2268 C CA . LEU A 1 278 ? -21.605 0.044 34.215 1.00 84.69 278 LEU A CA 1
ATOM 2269 C C . LEU A 1 278 ? -22.486 1.298 34.262 1.00 84.69 278 LEU A C 1
ATOM 2271 O O . LEU A 1 278 ? -22.651 1.918 35.316 1.00 84.69 278 LEU A O 1
ATOM 2275 N N . LYS A 1 279 ? -23.074 1.688 33.125 1.00 81.19 279 LYS A N 1
ATOM 2276 C CA . LYS A 1 279 ? -24.014 2.813 33.054 1.00 81.19 279 LYS A CA 1
ATOM 2277 C C . LYS A 1 279 ? -25.289 2.529 33.850 1.00 81.19 279 LYS A C 1
ATOM 2279 O O . LYS A 1 279 ? -25.775 3.431 34.538 1.00 81.19 279 LYS A O 1
ATOM 2284 N N . ASN A 1 280 ? -25.816 1.308 33.770 1.00 82.56 280 ASN A N 1
ATOM 2285 C CA . ASN A 1 280 ? -26.997 0.890 34.524 1.00 82.56 280 ASN A CA 1
ATOM 2286 C C . ASN A 1 280 ? -26.707 0.819 36.030 1.00 82.56 280 ASN A C 1
ATOM 2288 O O . ASN A 1 280 ? -27.468 1.382 36.814 1.00 82.56 280 ASN A O 1
ATOM 2292 N N . GLU A 1 281 ? -25.571 0.247 36.430 1.00 93.06 281 GLU A N 1
ATOM 2293 C CA . GLU A 1 281 ? -25.136 0.195 37.833 1.00 93.06 281 GLU A CA 1
ATOM 2294 C C . GLU A 1 281 ? -24.912 1.606 38.411 1.00 93.06 281 GLU A C 1
ATOM 2296 O O . GLU A 1 281 ? -25.414 1.945 39.482 1.00 93.06 281 GLU A O 1
ATOM 2301 N N . SER A 1 282 ? -24.261 2.500 37.656 1.00 80.62 282 SER A N 1
ATOM 2302 C CA . SER A 1 282 ? -24.098 3.908 38.050 1.00 80.62 282 SER A CA 1
ATOM 2303 C C . SER A 1 282 ? -25.441 4.635 38.199 1.00 80.62 282 SER A C 1
ATOM 2305 O O . SER A 1 282 ? -25.587 5.513 39.056 1.00 80.62 282 SER A O 1
ATOM 2307 N N . LYS A 1 283 ? -26.439 4.298 37.369 1.00 82.56 283 LYS A N 1
ATOM 2308 C CA . LYS A 1 283 ? -27.796 4.850 37.475 1.00 82.56 283 LYS A CA 1
ATOM 2309 C C . LYS A 1 283 ? -28.477 4.379 38.761 1.00 82.56 283 LYS A C 1
ATOM 2311 O O . LYS A 1 283 ? -29.057 5.216 39.451 1.00 82.56 283 LYS A O 1
ATOM 2316 N N . ASP A 1 284 ? -28.364 3.098 39.100 1.00 92.25 284 ASP A N 1
ATOM 2317 C CA . ASP A 1 284 ? -28.929 2.538 40.330 1.00 92.25 284 ASP A CA 1
ATOM 2318 C C . ASP A 1 284 ? -28.285 3.146 41.587 1.00 92.25 284 ASP A C 1
ATOM 2320 O O . ASP A 1 284 ? -28.981 3.693 42.443 1.00 92.25 284 ASP A O 1
ATOM 2324 N N . LEU A 1 285 ? -26.950 3.225 41.638 1.00 90.31 285 LEU A N 1
ATOM 2325 C CA . LEU A 1 285 ? -26.233 3.878 42.741 1.00 90.31 285 LEU A CA 1
ATOM 2326 C C . LEU A 1 285 ? -26.641 5.350 42.922 1.00 90.31 285 LEU A C 1
ATOM 2328 O O . LEU A 1 285 ? -26.742 5.838 44.050 1.00 90.31 285 LEU A O 1
ATOM 2332 N N . LYS A 1 286 ? -26.917 6.082 41.832 1.00 83.88 286 LYS A N 1
ATOM 2333 C CA . LYS A 1 286 ? -27.437 7.461 41.912 1.00 83.88 286 LYS A CA 1
ATOM 2334 C C . LYS A 1 286 ? -28.844 7.517 42.514 1.00 83.88 286 LYS A C 1
ATOM 2336 O O . LYS A 1 286 ? -29.123 8.448 43.273 1.00 83.88 286 LYS A O 1
ATOM 2341 N N . LEU A 1 287 ? -29.712 6.551 42.200 1.00 89.50 287 LEU A N 1
ATOM 2342 C CA . LEU A 1 287 ? -31.045 6.444 42.800 1.00 89.50 287 LEU A CA 1
ATOM 2343 C C . LEU A 1 287 ? -30.936 6.149 44.301 1.00 89.50 287 LEU A C 1
ATOM 2345 O O . LEU A 1 287 ? -31.463 6.920 45.105 1.00 89.50 287 LEU A O 1
ATOM 2349 N N . GLN A 1 288 ? -30.143 5.144 44.686 1.00 93.12 288 GLN A N 1
ATOM 2350 C CA . GLN A 1 288 ? -29.888 4.818 46.094 1.00 93.12 288 GLN A CA 1
ATOM 2351 C C . GLN A 1 288 ? -29.319 6.017 46.872 1.00 93.12 288 GLN A C 1
ATOM 2353 O O . GLN A 1 288 ? -29.759 6.325 47.983 1.00 93.12 288 GLN A O 1
ATOM 2358 N N . TYR A 1 289 ? -28.373 6.753 46.276 1.00 90.25 289 TYR A N 1
ATOM 2359 C CA . TYR A 1 289 ? -27.804 7.961 46.874 1.00 90.25 289 TYR A CA 1
ATOM 2360 C C . TYR A 1 289 ? -28.861 9.053 47.102 1.00 90.25 289 TYR A C 1
ATOM 2362 O O . TYR A 1 289 ? -28.864 9.712 48.150 1.00 90.25 289 TYR A O 1
ATOM 2370 N N . SER A 1 290 ? -29.756 9.261 46.129 1.00 84.81 290 SER A N 1
ATOM 2371 C CA . SER A 1 290 ? -30.862 10.222 46.218 1.00 84.81 290 SER A CA 1
ATOM 2372 C C . SER A 1 290 ? -31.824 9.857 47.349 1.00 84.81 290 SER A C 1
ATOM 2374 O O . SER A 1 290 ? -32.154 10.704 48.184 1.00 84.81 290 SER A O 1
ATOM 2376 N N . ASP A 1 291 ? -32.204 8.586 47.456 1.00 93.31 291 ASP A N 1
ATOM 2377 C CA . ASP A 1 291 ? -33.139 8.131 48.484 1.00 93.31 291 ASP A CA 1
ATOM 2378 C C . ASP A 1 291 ? -32.531 8.180 49.887 1.00 93.31 291 ASP A C 1
ATOM 2380 O O . ASP A 1 291 ? -33.178 8.656 50.824 1.00 93.31 291 ASP A O 1
ATOM 2384 N N . LEU A 1 292 ? -31.254 7.819 50.043 1.00 90.62 292 LEU A N 1
ATOM 2385 C CA . LEU A 1 292 ? -30.537 8.025 51.306 1.00 90.62 292 LEU A CA 1
ATOM 2386 C C . LEU A 1 292 ? -30.403 9.508 51.664 1.00 90.62 292 LEU A C 1
ATOM 2388 O O . LEU A 1 292 ? -30.397 9.861 52.841 1.00 90.62 292 LEU A O 1
ATOM 2392 N N . THR A 1 293 ? -30.318 10.397 50.671 1.00 86.75 293 THR A N 1
ATOM 2393 C CA . THR A 1 293 ? -30.303 11.847 50.911 1.00 86.75 293 THR A CA 1
ATOM 2394 C C . THR A 1 293 ? -31.642 12.330 51.471 1.00 86.75 293 THR A C 1
ATOM 2396 O O . THR A 1 293 ? -31.647 13.159 52.381 1.00 86.75 293 THR A O 1
ATOM 2399 N N . LYS A 1 294 ? -32.771 11.797 50.982 1.00 92.69 294 LYS A N 1
ATOM 2400 C CA . LYS A 1 294 ? -34.106 12.080 51.538 1.00 92.69 294 LYS A CA 1
ATOM 2401 C C . LYS A 1 294 ? -34.241 11.531 52.963 1.00 92.69 294 LYS A C 1
ATOM 2403 O O . LYS A 1 294 ? -34.605 12.287 53.859 1.00 92.69 294 LYS A O 1
ATOM 2408 N N . LYS A 1 295 ? -33.862 10.266 53.194 1.00 92.31 295 LYS A N 1
ATOM 2409 C CA . LYS A 1 295 ? -33.897 9.627 54.526 1.00 92.31 295 LYS A CA 1
ATOM 2410 C C . LYS A 1 295 ? -33.043 10.371 55.554 1.00 92.31 295 LYS A C 1
ATOM 2412 O O . LYS A 1 295 ? -33.512 10.655 56.647 1.00 92.31 295 LYS A O 1
ATOM 2417 N N . ALA A 1 296 ? -31.827 10.778 55.189 1.00 88.19 296 ALA A N 1
ATOM 2418 C CA . ALA A 1 296 ? -30.958 11.548 56.079 1.00 88.19 296 ALA A CA 1
ATOM 2419 C C . ALA A 1 296 ? -31.568 12.904 56.488 1.00 88.19 296 ALA A C 1
ATOM 2421 O O . ALA A 1 296 ? -31.374 13.347 57.617 1.00 88.19 296 ALA A O 1
ATOM 2422 N N . LYS A 1 297 ? -32.316 13.576 55.599 1.00 90.12 297 LYS A N 1
ATOM 2423 C CA . LYS A 1 297 ? -33.038 14.809 55.960 1.00 90.12 297 LYS A CA 1
ATOM 2424 C C . LYS A 1 297 ? -34.148 14.533 56.980 1.00 90.12 297 LYS A C 1
ATOM 2426 O O . LYS A 1 297 ? -34.270 15.306 57.924 1.00 90.12 297 LYS A O 1
ATOM 2431 N N . LEU A 1 298 ? -34.888 13.435 56.809 1.00 93.12 298 LEU A N 1
ATOM 2432 C CA . LEU A 1 298 ? -35.956 13.013 57.721 1.00 93.12 298 LEU A CA 1
ATOM 2433 C C . LEU A 1 298 ? -35.416 12.655 59.117 1.00 93.12 298 LEU A C 1
ATOM 2435 O O . LEU A 1 298 ? -35.847 13.236 60.108 1.00 93.12 298 LEU A O 1
ATOM 2439 N N . TYR A 1 299 ? -34.388 11.805 59.202 1.00 92.81 299 TYR A N 1
ATOM 2440 C CA . TYR A 1 299 ? -33.778 11.433 60.490 1.00 92.81 299 TYR A CA 1
ATOM 2441 C C . TYR A 1 299 ? -33.190 12.636 61.231 1.00 92.81 299 TYR A C 1
ATOM 2443 O O . TYR A 1 299 ? -33.199 12.685 62.459 1.00 92.81 299 TYR A O 1
ATOM 2451 N N . LYS A 1 300 ? -32.705 13.641 60.488 1.00 88.38 300 LYS A N 1
ATOM 2452 C CA . LYS A 1 300 ? -32.252 14.905 61.071 1.00 88.38 300 LYS A CA 1
ATOM 2453 C C . LYS A 1 300 ? -33.406 15.699 61.694 1.00 88.38 300 LYS A C 1
ATOM 2455 O O . LYS A 1 300 ? -33.196 16.281 62.751 1.00 88.38 300 LYS A O 1
ATOM 2460 N N . SER A 1 301 ? -34.584 15.749 61.067 1.00 90.81 301 SER A N 1
ATOM 2461 C CA . SER A 1 301 ? -35.760 16.412 61.657 1.00 90.81 301 SER A CA 1
ATOM 2462 C C . SER A 1 301 ? -36.353 15.641 62.837 1.00 90.81 301 SER A C 1
ATOM 2464 O O . SER A 1 301 ? -36.882 16.261 63.750 1.00 90.81 301 SER A O 1
ATOM 2466 N N . GLU A 1 302 ? -36.229 14.314 62.841 1.00 93.19 302 GLU A N 1
ATOM 2467 C CA . GLU A 1 302 ? -36.745 13.430 63.898 1.00 93.19 302 GLU A CA 1
ATOM 2468 C C . GLU A 1 302 ? -35.756 13.228 65.066 1.00 93.19 302 GLU A C 1
ATOM 2470 O O . GLU A 1 302 ? -36.058 12.507 66.011 1.00 93.19 302 GLU A O 1
ATOM 2475 N N . ASN A 1 303 ? -34.576 13.866 65.035 1.00 91.25 303 ASN A N 1
ATOM 2476 C CA . ASN A 1 303 ? -33.498 13.710 66.028 1.00 91.25 303 ASN A CA 1
ATOM 2477 C C . ASN A 1 303 ? -32.952 12.268 66.191 1.00 91.25 303 ASN A C 1
ATOM 2479 O O . ASN A 1 303 ? -32.310 11.946 67.193 1.00 91.25 303 ASN A O 1
ATOM 2483 N N . GLU A 1 304 ? -33.104 11.408 65.181 1.00 92.88 304 GLU A N 1
ATOM 2484 C CA . GLU A 1 304 ? -32.597 10.028 65.184 1.00 92.88 304 GLU A CA 1
ATOM 2485 C C . GLU A 1 304 ? -31.105 9.963 64.791 1.00 92.88 304 GLU A C 1
ATOM 2487 O O . GLU A 1 304 ? -30.734 9.640 63.657 1.00 92.88 304 GLU A O 1
ATOM 2492 N N . ARG A 1 305 ? -30.218 10.299 65.737 1.00 88.12 305 ARG A N 1
ATOM 2493 C CA . ARG A 1 305 ? -28.777 10.501 65.481 1.00 88.12 305 ARG A CA 1
ATOM 2494 C C . ARG A 1 305 ? -28.059 9.284 64.878 1.00 88.12 305 ARG A C 1
ATOM 2496 O O . ARG A 1 305 ? -27.271 9.462 63.948 1.00 88.12 305 ARG A O 1
ATOM 2503 N N . ASP A 1 306 ? -28.332 8.076 65.365 1.00 92.62 306 ASP A N 1
ATOM 2504 C CA . ASP A 1 306 ? -27.632 6.863 64.913 1.00 92.62 306 ASP A CA 1
ATOM 2505 C C . ASP A 1 306 ? -28.010 6.491 63.473 1.00 92.62 306 ASP A C 1
ATOM 2507 O O . ASP A 1 306 ? -27.137 6.273 62.629 1.00 92.62 306 ASP A O 1
ATOM 2511 N N . LYS A 1 307 ? -29.308 6.540 63.147 1.00 92.50 307 LYS A N 1
ATOM 2512 C CA . LYS A 1 307 ? -29.822 6.311 61.785 1.00 92.50 307 LYS A CA 1
ATOM 2513 C C . LYS A 1 307 ? -29.337 7.376 60.800 1.00 92.50 307 LYS A C 1
ATOM 2515 O O . LYS A 1 307 ? -29.029 7.068 59.645 1.00 92.50 307 LYS A O 1
ATOM 2520 N N . LEU A 1 308 ? -29.221 8.632 61.244 1.00 88.94 308 LEU A N 1
ATOM 2521 C CA . LEU A 1 308 ? -28.614 9.700 60.450 1.00 88.94 308 LEU A CA 1
ATOM 2522 C C . LEU A 1 308 ? -27.150 9.382 60.110 1.00 88.94 308 LEU A C 1
ATOM 2524 O O . LEU A 1 308 ? -26.751 9.518 58.950 1.00 88.94 308 LEU A O 1
ATOM 2528 N N . LEU A 1 309 ? -26.355 8.965 61.100 1.00 90.44 309 LEU A N 1
ATOM 2529 C CA . LEU A 1 309 ? -24.943 8.637 60.903 1.00 90.44 309 LEU A CA 1
ATOM 2530 C C . LEU A 1 309 ? -24.774 7.460 59.931 1.00 90.44 309 LEU A C 1
ATOM 2532 O O . LEU A 1 309 ? -23.962 7.538 59.007 1.00 90.44 309 LEU A O 1
ATOM 2536 N N . GLU A 1 310 ? -25.593 6.418 60.079 1.00 92.06 310 GLU A N 1
ATOM 2537 C CA . GLU A 1 310 ? -25.613 5.262 59.180 1.00 92.06 310 GLU A CA 1
ATOM 2538 C C . GLU A 1 310 ? -25.931 5.668 57.729 1.00 92.06 310 GLU A C 1
ATOM 2540 O O . GLU A 1 310 ? -25.204 5.304 56.801 1.00 92.06 310 GLU A O 1
ATOM 2545 N N . ALA A 1 311 ? -26.968 6.487 57.517 1.00 87.38 311 ALA A N 1
ATOM 2546 C CA . ALA A 1 311 ? -27.348 6.962 56.185 1.00 87.38 311 ALA A CA 1
ATOM 2547 C C . ALA A 1 311 ? -26.247 7.814 55.527 1.00 87.38 311 ALA A C 1
ATOM 2549 O O . ALA A 1 311 ? -26.017 7.720 54.318 1.00 87.38 311 ALA A O 1
ATOM 2550 N N . VAL A 1 312 ? -25.540 8.641 56.305 1.00 87.06 312 VAL A N 1
ATOM 2551 C CA . VAL A 1 312 ? -24.407 9.441 55.813 1.00 87.06 312 VAL A CA 1
ATOM 2552 C C . VAL A 1 312 ? -23.217 8.555 55.436 1.00 87.06 312 VAL A C 1
ATOM 2554 O O . VAL A 1 312 ? -22.598 8.798 54.396 1.00 87.06 312 VAL A O 1
ATOM 2557 N N . ASN A 1 313 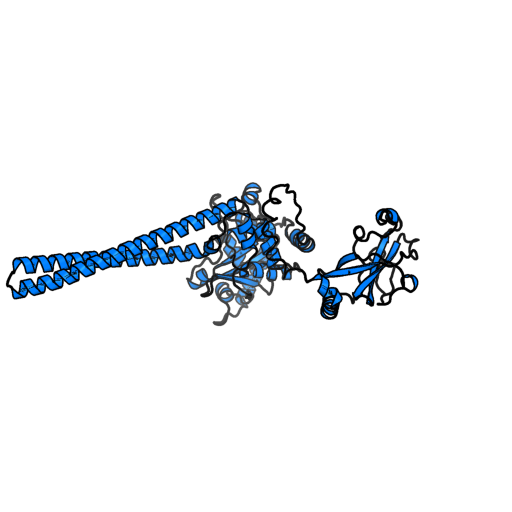? -22.908 7.526 56.227 1.00 89.56 313 ASN A N 1
ATOM 2558 C CA . ASN A 1 313 ? -21.818 6.596 55.929 1.00 89.56 313 ASN A CA 1
ATOM 2559 C C . ASN A 1 313 ? -22.104 5.781 54.659 1.00 89.56 313 ASN A C 1
ATOM 2561 O O . ASN A 1 313 ? -21.291 5.816 53.734 1.00 89.56 313 ASN A O 1
ATOM 2565 N N . LYS A 1 314 ? -23.306 5.199 54.524 1.00 92.88 314 LYS A N 1
ATOM 2566 C CA . LYS A 1 314 ? -23.728 4.500 53.292 1.00 92.88 314 LYS A CA 1
ATOM 2567 C C . LYS A 1 314 ? -23.666 5.400 52.056 1.00 92.88 314 LYS A C 1
ATOM 2569 O O . LYS A 1 314 ? -23.246 4.973 50.985 1.00 92.88 314 LYS A O 1
ATOM 2574 N N . ARG A 1 315 ? -24.013 6.689 52.183 1.00 91.12 315 ARG A N 1
ATOM 2575 C CA . ARG A 1 315 ? -23.859 7.658 51.078 1.00 91.12 315 ARG A CA 1
ATOM 2576 C C . ARG A 1 315 ? -22.405 7.854 50.658 1.00 91.12 315 ARG A C 1
ATOM 2578 O O . ARG A 1 315 ? -22.150 8.011 49.464 1.00 91.12 315 ARG A O 1
ATOM 2585 N N . LYS A 1 316 ? -21.463 7.905 51.606 1.00 88.62 316 LYS A N 1
ATOM 2586 C CA . LYS A 1 316 ? -20.028 8.011 51.292 1.00 88.62 316 LYS A CA 1
ATOM 2587 C C . LYS A 1 316 ? -19.540 6.761 50.559 1.00 88.62 316 LYS A C 1
ATOM 2589 O O . LYS A 1 316 ? -18.823 6.900 49.571 1.00 88.62 316 LYS A O 1
ATOM 2594 N N . GLU A 1 317 ? -19.978 5.580 50.990 1.00 93.12 317 GLU A N 1
ATOM 2595 C CA . GLU A 1 317 ? -19.669 4.303 50.334 1.00 93.12 317 GLU A CA 1
ATOM 2596 C C . GLU A 1 317 ? -20.209 4.254 48.901 1.00 93.12 317 GLU A C 1
ATOM 2598 O O . GLU A 1 317 ? -19.431 4.055 47.972 1.00 93.12 317 GLU A O 1
ATOM 2603 N N . ILE A 1 318 ? -21.498 4.550 48.699 1.00 92.12 318 ILE A N 1
ATOM 2604 C CA . ILE A 1 318 ? -22.128 4.591 47.367 1.00 92.12 318 ILE A CA 1
ATOM 2605 C C . ILE A 1 318 ? -21.439 5.608 46.455 1.00 92.12 318 ILE A C 1
ATOM 2607 O O . ILE A 1 318 ? -21.217 5.341 45.274 1.00 92.12 318 ILE A O 1
ATOM 2611 N N . LYS A 1 319 ? -21.073 6.786 46.982 1.00 85.50 319 LYS A N 1
ATOM 2612 C CA . LYS A 1 319 ? -20.326 7.784 46.208 1.00 85.50 319 LYS A CA 1
ATOM 2613 C C . LYS A 1 319 ? -18.971 7.225 45.763 1.00 85.50 319 LYS A C 1
ATOM 2615 O O . LYS A 1 319 ? -18.647 7.329 44.586 1.00 85.50 319 LYS A O 1
ATOM 2620 N N . SER A 1 320 ? -18.229 6.607 46.681 1.00 90.06 320 SER A N 1
ATOM 2621 C CA . SER A 1 320 ? -16.934 5.979 46.398 1.00 90.06 320 SER A CA 1
ATOM 2622 C C . SER A 1 320 ? -17.052 4.860 45.355 1.00 90.06 320 SER A C 1
ATOM 2624 O O . SER A 1 320 ? -16.287 4.834 44.394 1.00 90.06 320 SER A O 1
ATOM 2626 N N . GLN A 1 321 ? -18.054 3.983 45.477 1.00 93.50 321 GLN A N 1
ATOM 2627 C CA . GLN A 1 321 ? -18.349 2.941 44.487 1.00 93.50 321 GLN A CA 1
ATOM 2628 C C . GLN A 1 321 ? -18.651 3.545 43.110 1.00 93.50 321 GLN A C 1
ATOM 2630 O O . GLN A 1 321 ? -18.037 3.164 42.118 1.00 93.50 321 GLN A O 1
ATOM 2635 N N . ASN A 1 322 ? -19.536 4.542 43.045 1.00 83.38 322 ASN A N 1
ATOM 2636 C CA . ASN A 1 322 ? -19.902 5.191 41.790 1.00 83.38 322 ASN A CA 1
ATOM 2637 C C . ASN A 1 322 ? -18.723 5.937 41.140 1.00 83.38 322 ASN A C 1
ATOM 2639 O O . ASN A 1 322 ? -18.625 5.984 39.916 1.00 83.38 322 ASN A O 1
ATOM 2643 N N . ASP A 1 323 ? -17.819 6.515 41.932 1.00 81.75 323 ASP A N 1
ATOM 2644 C CA . ASP A 1 323 ? -16.611 7.154 41.408 1.00 81.75 323 ASP A CA 1
ATOM 2645 C C . ASP A 1 323 ? -15.636 6.113 40.818 1.00 81.75 323 ASP A C 1
ATOM 2647 O O . ASP A 1 323 ? -15.123 6.334 39.719 1.00 81.75 323 ASP A O 1
ATOM 2651 N N . LYS A 1 324 ? -15.494 4.927 41.436 1.00 93.31 324 LYS A N 1
ATOM 2652 C CA . LYS A 1 324 ? -14.750 3.792 40.848 1.00 93.31 324 LYS A CA 1
ATOM 2653 C C . LYS A 1 324 ? -15.362 3.308 39.527 1.00 93.31 324 LYS A C 1
ATOM 2655 O O . LYS A 1 324 ? -14.630 3.056 38.572 1.00 93.31 324 LYS A O 1
ATOM 2660 N N . LEU A 1 325 ? -16.694 3.211 39.436 1.00 88.50 325 LEU A N 1
ATOM 2661 C CA . LEU A 1 325 ? -17.372 2.822 38.188 1.00 88.50 325 LEU A CA 1
ATOM 2662 C C . LEU A 1 325 ? -17.123 3.831 37.060 1.00 88.50 325 LEU A C 1
ATOM 2664 O O . LEU A 1 325 ? -16.898 3.432 35.917 1.00 88.50 325 LEU A O 1
ATOM 2668 N N . LYS A 1 326 ? -17.124 5.138 37.362 1.00 78.81 326 LYS A N 1
ATOM 2669 C CA . LYS A 1 326 ? -16.799 6.179 36.369 1.00 78.81 326 LYS A CA 1
ATOM 2670 C C . LYS A 1 326 ? -15.367 6.060 35.867 1.00 78.81 326 LYS A C 1
ATOM 2672 O O . LYS A 1 326 ? -15.137 6.213 34.671 1.00 78.81 326 LYS A O 1
ATOM 2677 N N . GLU A 1 327 ? -14.415 5.804 36.760 1.00 84.19 327 GLU A N 1
ATOM 2678 C CA . GLU A 1 327 ? -13.014 5.610 36.383 1.00 84.19 327 GLU A CA 1
ATOM 2679 C C . GLU A 1 327 ? -12.853 4.385 35.477 1.00 84.19 327 GLU A C 1
ATOM 2681 O O . GLU A 1 327 ? -12.272 4.487 34.394 1.00 84.19 327 GLU A O 1
ATOM 2686 N N . LYS A 1 328 ? -13.469 3.256 35.853 1.00 92.25 328 LYS A N 1
ATOM 2687 C CA . LYS A 1 328 ? -13.509 2.047 35.022 1.00 92.25 328 LYS A CA 1
ATOM 2688 C C . LYS A 1 328 ? -14.132 2.319 33.648 1.00 92.25 328 LYS A C 1
ATOM 2690 O O . LYS A 1 328 ? -13.554 1.945 32.630 1.00 92.25 328 LYS A O 1
ATOM 2695 N N . SER A 1 329 ? -15.261 3.029 33.601 1.00 78.94 329 SER A N 1
ATOM 2696 C CA . SER A 1 329 ? -15.927 3.412 32.351 1.00 78.94 329 SER A CA 1
ATOM 2697 C C . SER A 1 329 ? -15.043 4.300 31.469 1.00 78.94 329 SER A C 1
ATOM 2699 O O . SER A 1 329 ? -14.962 4.067 30.266 1.00 78.94 329 SER A O 1
ATOM 2701 N N . LYS A 1 330 ? -14.319 5.268 32.047 1.00 79.81 330 LYS A N 1
ATOM 2702 C CA . LYS A 1 330 ? -13.373 6.119 31.309 1.00 79.81 330 LYS A CA 1
ATOM 2703 C C . LYS A 1 330 ? -12.243 5.298 30.678 1.00 79.81 330 LYS A C 1
ATOM 2705 O O . LYS A 1 330 ? -11.887 5.538 29.525 1.00 79.81 330 LYS A O 1
ATOM 2710 N N . ASN A 1 331 ? -11.703 4.327 31.412 1.00 86.06 331 ASN A N 1
ATOM 2711 C CA . ASN A 1 331 ? -10.652 3.446 30.903 1.00 86.06 331 ASN A CA 1
ATOM 2712 C C . ASN A 1 331 ? -11.166 2.553 29.763 1.00 86.06 331 ASN A C 1
ATOM 2714 O O . ASN A 1 331 ? -10.522 2.483 28.718 1.00 86.06 331 ASN A O 1
ATOM 2718 N N . LEU A 1 332 ? -12.356 1.962 29.916 1.00 82.38 332 LEU A N 1
ATOM 2719 C CA . LEU A 1 332 ? -13.012 1.181 28.860 1.00 82.38 332 LEU A CA 1
ATOM 2720 C C . LEU A 1 332 ? -13.328 2.023 27.618 1.00 82.38 332 LEU A C 1
ATOM 2722 O O . LEU A 1 332 ? -13.146 1.552 26.504 1.00 82.38 332 LEU A O 1
ATOM 2726 N N . MET A 1 333 ? -13.740 3.287 27.771 1.00 75.75 333 MET A N 1
ATOM 2727 C CA . MET A 1 333 ? -13.948 4.184 26.626 1.00 75.75 333 MET A CA 1
ATOM 2728 C C . MET A 1 333 ? -12.656 4.418 25.836 1.00 75.75 333 MET A C 1
ATOM 2730 O O . MET A 1 333 ? -12.692 4.412 24.607 1.00 75.75 333 MET A O 1
ATOM 2734 N N . LYS A 1 334 ? -11.516 4.579 26.520 1.00 78.06 334 LYS A N 1
ATOM 2735 C CA . LYS A 1 334 ? -10.204 4.705 25.867 1.00 78.06 334 LYS A CA 1
ATOM 2736 C C . LYS A 1 334 ? -9.808 3.412 25.145 1.00 78.06 334 LYS A C 1
ATOM 2738 O O . LYS A 1 334 ? -9.313 3.467 24.025 1.00 78.06 334 LYS A O 1
ATOM 2743 N N . GLN A 1 335 ? -10.052 2.255 25.760 1.00 84.12 335 GLN A N 1
ATOM 2744 C CA . GLN A 1 335 ? -9.823 0.955 25.118 1.00 84.12 335 GLN A CA 1
ATOM 2745 C C . GLN A 1 335 ? -10.708 0.780 23.878 1.00 84.12 335 GLN A C 1
ATOM 2747 O O . GLN A 1 335 ? -10.201 0.430 22.821 1.00 84.12 335 GLN A O 1
ATOM 2752 N N . ASN A 1 336 ? -11.993 1.132 23.969 1.00 78.75 336 ASN A N 1
ATOM 2753 C CA . ASN A 1 336 ? -12.920 1.090 22.841 1.00 78.75 336 ASN A CA 1
ATOM 2754 C C . ASN A 1 336 ? -12.478 2.005 21.690 1.00 78.75 336 ASN A C 1
ATOM 2756 O O . ASN A 1 336 ? -12.633 1.643 20.532 1.00 78.75 336 ASN A O 1
ATOM 2760 N N . GLN A 1 337 ? -11.930 3.187 21.993 1.00 74.31 337 GLN A N 1
ATOM 2761 C CA . GLN A 1 337 ? -11.369 4.076 20.970 1.00 74.31 337 GLN A CA 1
ATOM 2762 C C . GLN A 1 337 ? -10.202 3.415 20.233 1.00 74.31 337 GLN A C 1
ATOM 2764 O O . GLN A 1 337 ? -10.190 3.419 19.008 1.00 74.31 337 GLN A O 1
ATOM 2769 N N . ASN A 1 338 ? -9.269 2.795 20.958 1.00 76.75 338 ASN A N 1
ATOM 2770 C CA . ASN A 1 338 ? -8.154 2.074 20.342 1.00 76.75 338 ASN A CA 1
ATOM 2771 C C . ASN A 1 338 ? -8.635 0.873 19.511 1.00 76.75 338 ASN A C 1
ATOM 2773 O O . ASN A 1 338 ? -8.174 0.681 18.391 1.00 76.75 338 ASN A O 1
ATOM 2777 N N . ALA A 1 339 ? -9.595 0.099 20.027 1.00 76.56 339 ALA A N 1
ATOM 2778 C CA . ALA A 1 339 ? -10.179 -1.029 19.305 1.00 76.56 339 ALA A CA 1
ATOM 2779 C C . ALA A 1 339 ? -10.891 -0.577 18.019 1.00 76.56 339 ALA A C 1
ATOM 2781 O O . ALA A 1 339 ? -10.757 -1.224 16.988 1.00 76.56 339 ALA A O 1
ATOM 2782 N N . LEU A 1 340 ? -11.599 0.561 18.048 1.00 74.19 340 LEU A N 1
ATOM 2783 C CA . LEU A 1 340 ? -12.240 1.147 16.866 1.00 74.19 340 LEU A CA 1
ATOM 2784 C C . LEU A 1 340 ? -11.234 1.618 15.811 1.00 74.19 340 LEU A C 1
ATOM 2786 O O . LEU A 1 340 ? -11.525 1.473 14.627 1.00 74.19 340 LEU A O 1
ATOM 2790 N N . ILE A 1 341 ? -10.084 2.159 16.230 1.00 74.94 341 ILE A N 1
ATOM 2791 C CA . ILE A 1 341 ? -8.989 2.529 15.321 1.00 74.94 341 ILE A CA 1
ATOM 2792 C C . ILE A 1 341 ? -8.464 1.271 14.622 1.00 74.94 341 ILE A C 1
ATOM 2794 O O . ILE A 1 341 ? -8.484 1.214 13.402 1.00 74.94 341 ILE A O 1
ATOM 2798 N N . ASN A 1 342 ? -8.115 0.224 15.375 1.00 75.88 342 ASN A N 1
ATOM 2799 C CA . ASN A 1 342 ? -7.635 -1.036 14.791 1.00 75.88 342 ASN A CA 1
ATOM 2800 C C . ASN A 1 342 ? -8.694 -1.719 13.908 1.00 75.88 342 ASN A C 1
ATOM 2802 O O . ASN A 1 342 ? -8.381 -2.364 12.915 1.00 75.88 342 ASN A O 1
ATOM 2806 N N . PHE A 1 343 ? -9.973 -1.593 14.267 1.00 79.12 343 PHE A N 1
ATOM 2807 C CA . PHE A 1 343 ? -11.082 -2.149 13.497 1.00 79.12 343 PHE A CA 1
ATOM 2808 C C . PHE A 1 343 ? -11.322 -1.415 12.176 1.00 79.12 343 PHE A C 1
ATOM 2810 O O . PHE A 1 343 ? -11.928 -1.991 11.272 1.00 79.12 343 PHE A O 1
ATOM 2817 N N . GLN A 1 344 ? -10.871 -0.164 12.042 1.00 77.88 344 GLN A N 1
ATOM 2818 C CA . GLN A 1 344 ? -11.032 0.612 10.814 1.00 77.88 344 GLN A CA 1
ATOM 2819 C C . GLN A 1 344 ? -10.417 -0.110 9.610 1.00 77.88 344 GLN A C 1
ATOM 2821 O O . GLN A 1 344 ? -11.079 -0.193 8.574 1.00 77.88 344 GLN A O 1
ATOM 2826 N N . ASP A 1 345 ? -9.246 -0.722 9.798 1.00 80.00 345 ASP A N 1
ATOM 2827 C CA . ASP A 1 345 ? -8.511 -1.472 8.773 1.00 80.00 345 ASP A CA 1
ATOM 2828 C C . ASP A 1 345 ? -9.292 -2.687 8.263 1.00 80.00 345 ASP A C 1
ATOM 2830 O O . ASP A 1 345 ? -9.194 -3.050 7.097 1.00 80.00 345 ASP A O 1
ATOM 2834 N N . PHE A 1 346 ? -10.135 -3.288 9.108 1.00 84.69 346 PHE A N 1
ATOM 2835 C CA . PHE A 1 346 ? -10.898 -4.498 8.784 1.00 84.69 346 PHE A CA 1
ATOM 2836 C C . PHE A 1 346 ? -12.386 -4.231 8.545 1.00 84.69 346 PHE A C 1
ATOM 2838 O O . PHE A 1 346 ? -13.136 -5.147 8.211 1.00 84.69 346 PHE A O 1
ATOM 2845 N N . LYS A 1 347 ? -12.849 -2.983 8.679 1.00 82.69 347 LYS A N 1
ATOM 2846 C CA . LYS A 1 347 ? -14.273 -2.612 8.598 1.00 82.69 347 LYS A CA 1
ATOM 2847 C C . LYS A 1 347 ? -14.935 -3.052 7.287 1.00 82.69 347 LYS A C 1
ATOM 2849 O O . LYS A 1 347 ? -16.132 -3.345 7.281 1.00 82.69 347 LYS A O 1
ATOM 2854 N N . PHE A 1 348 ? -14.170 -3.117 6.196 1.00 85.19 348 PHE A N 1
ATOM 2855 C CA . PHE A 1 348 ? -14.646 -3.567 4.887 1.00 85.19 348 PHE A CA 1
ATOM 2856 C C . PHE A 1 348 ? -15.163 -5.022 4.899 1.00 85.19 348 PHE A C 1
ATOM 2858 O O . PHE A 1 348 ? -15.983 -5.379 4.059 1.00 85.19 348 PHE A O 1
ATOM 2865 N N . MET A 1 349 ? -14.772 -5.841 5.886 1.00 87.25 349 MET A N 1
ATOM 2866 C CA . MET A 1 349 ? -15.170 -7.251 6.015 1.00 87.25 349 MET A CA 1
ATOM 2867 C C . MET A 1 349 ? -16.599 -7.486 6.524 1.00 87.25 349 MET A C 1
ATOM 2869 O O . MET A 1 349 ? -17.043 -8.635 6.552 1.00 87.25 349 MET A O 1
ATOM 2873 N N . LYS A 1 350 ? -17.343 -6.437 6.905 1.00 80.50 350 LYS A N 1
ATOM 2874 C CA . LYS A 1 350 ? -18.656 -6.552 7.569 1.00 80.50 350 LYS A CA 1
ATOM 2875 C C . LYS A 1 350 ? -19.648 -7.489 6.868 1.00 80.50 350 LYS A C 1
ATOM 2877 O O . LYS A 1 350 ? -20.308 -8.271 7.547 1.00 80.50 350 LYS A O 1
ATOM 2882 N N . ASP A 1 351 ? -19.713 -7.439 5.538 1.00 83.06 351 ASP A N 1
ATOM 2883 C CA . ASP A 1 351 ? -20.671 -8.205 4.724 1.00 83.06 351 ASP A CA 1
ATOM 2884 C C . ASP A 1 351 ? -19.980 -9.214 3.776 1.00 83.06 351 ASP A C 1
ATOM 2886 O O . ASP A 1 351 ? -20.579 -9.743 2.828 1.00 83.06 351 ASP A O 1
ATOM 2890 N N . ILE A 1 352 ? -18.703 -9.506 4.048 1.00 87.50 352 ILE A N 1
ATOM 2891 C CA . ILE A 1 352 ? -17.863 -10.420 3.272 1.00 87.50 352 ILE A CA 1
ATOM 2892 C C . ILE A 1 352 ? -17.849 -11.783 3.963 1.00 87.50 352 ILE A C 1
ATOM 2894 O O . ILE A 1 352 ? -17.279 -11.952 5.038 1.00 87.50 352 ILE A O 1
ATOM 2898 N N . ASN A 1 353 ? -18.487 -12.770 3.334 1.00 87.81 353 ASN A N 1
ATOM 2899 C CA . ASN A 1 353 ? -18.675 -14.112 3.895 1.00 87.81 353 ASN A CA 1
ATOM 2900 C C . ASN A 1 353 ? -18.008 -15.231 3.082 1.00 87.81 353 ASN A C 1
ATOM 2902 O O . ASN A 1 353 ? -18.212 -16.407 3.376 1.00 87.81 353 ASN A O 1
ATOM 2906 N N . ASN A 1 354 ? -17.248 -14.879 2.048 1.00 85.81 354 ASN A N 1
ATOM 2907 C CA . ASN A 1 354 ? -16.433 -15.805 1.275 1.00 85.81 354 ASN A CA 1
ATOM 2908 C C . ASN A 1 354 ? -15.349 -15.049 0.495 1.00 85.81 354 ASN A C 1
ATOM 2910 O O . ASN A 1 354 ? -15.394 -13.821 0.349 1.00 85.81 354 ASN A O 1
ATOM 2914 N N . LEU A 1 355 ? -14.399 -15.810 -0.050 1.00 90.44 355 LEU A N 1
ATOM 2915 C CA . LEU A 1 355 ? -13.318 -15.299 -0.885 1.00 90.44 355 LEU A CA 1
ATOM 2916 C C . LEU A 1 355 ? -13.830 -14.528 -2.112 1.00 90.44 355 LEU A C 1
ATOM 2918 O O . LEU A 1 355 ? -13.248 -13.515 -2.480 1.00 90.44 355 LEU A O 1
ATOM 2922 N N . GLN A 1 356 ? -14.918 -14.962 -2.748 1.00 86.44 356 GLN A N 1
ATOM 2923 C CA . GLN A 1 356 ? -15.449 -14.320 -3.953 1.00 86.44 356 GLN A CA 1
ATOM 2924 C C . GLN A 1 356 ? -15.898 -12.883 -3.664 1.00 86.44 356 GLN A C 1
ATOM 2926 O O . GLN A 1 356 ? -15.552 -11.970 -4.409 1.00 86.44 356 GLN A O 1
ATOM 2931 N N . LYS A 1 357 ? -16.590 -12.651 -2.544 1.00 85.75 357 LYS A N 1
ATOM 2932 C CA . LYS A 1 357 ? -16.954 -11.300 -2.102 1.00 85.75 357 LYS A CA 1
ATOM 2933 C C . LYS A 1 357 ? -15.741 -10.471 -1.697 1.00 85.75 357 LYS A C 1
ATOM 2935 O O . LYS A 1 357 ? -15.717 -9.280 -1.992 1.00 85.75 357 LYS A O 1
ATOM 2940 N N . LEU A 1 358 ? -14.728 -11.086 -1.077 1.00 90.44 358 LEU A N 1
ATOM 2941 C CA . LEU A 1 358 ? -13.469 -10.395 -0.787 1.00 90.44 358 LEU A CA 1
ATOM 2942 C C . LEU A 1 358 ? -12.842 -9.878 -2.083 1.00 90.44 358 LEU A C 1
ATOM 2944 O O . LEU A 1 358 ? -12.511 -8.700 -2.180 1.00 90.44 358 LEU A O 1
ATOM 2948 N N . LYS A 1 359 ? -12.751 -10.737 -3.102 1.00 88.00 359 LYS A N 1
ATOM 2949 C CA . LYS A 1 359 ? -12.222 -10.371 -4.419 1.00 88.00 359 LYS A CA 1
ATOM 2950 C C . LYS A 1 359 ? -12.985 -9.204 -5.046 1.00 88.00 359 LYS A C 1
ATOM 2952 O O . LYS A 1 359 ? -12.349 -8.320 -5.612 1.00 88.00 359 LYS A O 1
ATOM 2957 N N . VAL A 1 360 ? -14.312 -9.164 -4.919 1.00 86.31 360 VAL A N 1
ATOM 2958 C CA . VAL A 1 360 ? -15.129 -8.039 -5.409 1.00 86.31 360 VAL A CA 1
ATOM 2959 C C . VAL A 1 360 ? -14.807 -6.739 -4.667 1.00 86.31 360 VAL A C 1
ATOM 2961 O O . VAL A 1 360 ? -14.613 -5.716 -5.313 1.00 86.31 360 VAL A O 1
ATOM 2964 N N . ILE A 1 361 ? -14.699 -6.765 -3.337 1.00 88.50 361 ILE A N 1
ATOM 2965 C CA . ILE A 1 361 ? -14.412 -5.559 -2.542 1.00 88.50 361 ILE A CA 1
ATOM 2966 C C . ILE A 1 361 ? -12.991 -5.037 -2.781 1.00 88.50 361 ILE A C 1
ATOM 2968 O O . ILE A 1 361 ? -12.797 -3.834 -2.899 1.00 88.50 361 ILE A O 1
ATOM 2972 N N . VAL A 1 362 ? -12.002 -5.914 -2.967 1.00 89.94 362 VAL A N 1
ATOM 2973 C CA . VAL A 1 362 ? -10.623 -5.513 -3.317 1.00 89.94 362 VAL A CA 1
ATOM 2974 C C . VAL A 1 362 ? -10.566 -4.713 -4.630 1.00 89.94 362 VAL A C 1
ATOM 2976 O O . VAL A 1 362 ? -9.714 -3.834 -4.793 1.00 89.94 362 VAL A O 1
ATOM 2979 N N . LYS A 1 363 ? -11.509 -4.963 -5.550 1.00 88.31 363 LYS A N 1
ATOM 2980 C CA . LYS A 1 363 ? -11.645 -4.224 -6.815 1.00 88.31 363 LYS A CA 1
ATOM 2981 C C . LYS A 1 363 ? -12.221 -2.816 -6.658 1.00 88.31 363 LYS A C 1
ATOM 2983 O O . LYS A 1 363 ? -12.218 -2.080 -7.636 1.00 88.31 363 LYS A O 1
ATOM 2988 N N . GLN A 1 364 ? -12.699 -2.442 -5.475 1.00 86.56 364 GLN A N 1
ATOM 2989 C CA . GLN A 1 364 ? -13.384 -1.178 -5.212 1.00 86.56 364 GLN A CA 1
ATOM 2990 C C . GLN A 1 364 ? -12.525 -0.229 -4.366 1.00 86.56 364 GLN A C 1
ATOM 2992 O O . GLN A 1 364 ? -11.719 -0.654 -3.541 1.00 86.56 364 GLN A O 1
ATOM 2997 N N . SER A 1 365 ? -12.755 1.078 -4.508 1.00 86.25 365 SER A N 1
ATOM 2998 C CA . SER A 1 365 ? -12.033 2.138 -3.783 1.00 86.25 365 SER A CA 1
ATOM 2999 C C . SER A 1 365 ? -12.308 2.192 -2.273 1.00 86.25 365 SER A C 1
ATOM 3001 O O . SER A 1 365 ? -11.640 2.919 -1.537 1.00 86.25 365 SER A O 1
ATOM 3003 N N . ASN A 1 366 ? -13.273 1.410 -1.781 1.00 81.44 366 ASN A N 1
ATOM 3004 C CA . ASN A 1 366 ? -13.524 1.219 -0.351 1.00 81.44 366 ASN A CA 1
ATOM 3005 C C . ASN A 1 366 ? -12.526 0.246 0.308 1.00 81.44 366 ASN A C 1
ATOM 3007 O O . ASN A 1 366 ? -12.448 0.224 1.536 1.00 81.44 366 ASN A O 1
ATOM 3011 N N . PHE A 1 367 ? -11.766 -0.527 -0.476 1.00 88.00 367 PHE A N 1
ATOM 3012 C CA . PHE A 1 367 ? -10.654 -1.334 0.008 1.00 88.00 367 PHE A CA 1
ATOM 3013 C C . PHE A 1 367 ? -9.368 -0.511 0.015 1.00 88.00 367 PHE A C 1
ATOM 3015 O O . PHE A 1 367 ? -8.949 0.034 -1.014 1.00 88.00 367 PHE A O 1
ATOM 3022 N N . TRP A 1 368 ? -8.738 -0.475 1.184 1.00 88.25 368 TRP A N 1
ATOM 3023 C CA . TRP A 1 368 ? -7.487 0.215 1.448 1.00 88.25 368 TRP A CA 1
ATOM 3024 C C . TRP A 1 368 ? -6.355 -0.802 1.492 1.00 88.25 368 TRP A C 1
ATOM 3026 O O . TRP A 1 368 ? -6.462 -1.827 2.162 1.00 88.25 368 TRP A O 1
ATOM 3036 N N . ALA A 1 369 ? -5.287 -0.537 0.745 1.00 88.81 369 ALA A N 1
ATOM 3037 C CA . ALA A 1 369 ? -4.177 -1.468 0.643 1.00 88.81 369 ALA A CA 1
ATOM 3038 C C . ALA A 1 369 ? -3.349 -1.495 1.937 1.00 88.81 369 ALA A C 1
ATOM 3040 O O . ALA A 1 369 ? -2.773 -0.486 2.340 1.00 88.81 369 ALA A O 1
ATOM 3041 N N . ASP A 1 370 ? -3.275 -2.672 2.549 1.00 88.25 370 ASP A N 1
ATOM 3042 C CA . ASP A 1 370 ? -2.478 -2.976 3.734 1.00 88.25 370 ASP A CA 1
ATOM 3043 C C . ASP A 1 370 ? -1.100 -3.573 3.365 1.00 88.25 370 ASP A C 1
ATOM 3045 O O . ASP A 1 370 ? -0.726 -3.684 2.190 1.00 88.25 370 ASP A O 1
ATOM 3049 N N . SER A 1 371 ? -0.328 -4.003 4.371 1.00 86.94 371 SER A N 1
ATOM 3050 C CA . SER A 1 371 ? 0.959 -4.688 4.163 1.00 86.94 371 SER A CA 1
ATOM 3051 C C . SER A 1 371 ? 0.836 -5.939 3.281 1.00 86.94 371 SER A C 1
ATOM 3053 O O . SER A 1 371 ? 1.748 -6.236 2.504 1.00 86.94 371 SER A O 1
ATOM 3055 N N . ASN A 1 372 ? -0.285 -6.668 3.363 1.00 88.81 372 ASN A N 1
ATOM 3056 C CA . ASN A 1 372 ? -0.518 -7.861 2.551 1.00 88.81 372 ASN A CA 1
ATOM 3057 C C . ASN A 1 372 ? -0.722 -7.499 1.074 1.00 88.81 372 ASN A C 1
ATOM 3059 O O . ASN A 1 372 ? -0.108 -8.113 0.197 1.00 88.81 372 ASN A O 1
ATOM 3063 N N . ALA A 1 373 ? -1.525 -6.469 0.804 1.00 91.56 373 ALA A N 1
ATOM 3064 C CA . ALA A 1 373 ? -1.753 -5.935 -0.529 1.00 91.56 373 ALA A CA 1
ATOM 3065 C C . ALA A 1 373 ? -0.456 -5.427 -1.167 1.00 91.56 373 ALA A C 1
ATOM 3067 O O . ALA A 1 373 ? -0.174 -5.773 -2.316 1.00 91.56 373 ALA A O 1
ATOM 3068 N N . ILE A 1 374 ? 0.368 -4.688 -0.412 1.00 93.00 374 ILE A N 1
ATOM 3069 C CA . ILE A 1 374 ? 1.698 -4.254 -0.866 1.00 93.00 374 ILE A CA 1
ATOM 3070 C C . ILE A 1 374 ? 2.549 -5.473 -1.232 1.00 93.00 374 ILE A C 1
ATOM 3072 O O . ILE A 1 374 ? 3.029 -5.555 -2.358 1.00 93.00 374 ILE A O 1
ATOM 3076 N N . SER A 1 375 ? 2.685 -6.452 -0.330 1.00 90.56 375 SER A N 1
ATOM 3077 C CA . SER A 1 375 ? 3.512 -7.646 -0.564 1.00 90.56 375 SER A CA 1
ATOM 3078 C C . SER A 1 375 ? 3.069 -8.439 -1.803 1.00 90.5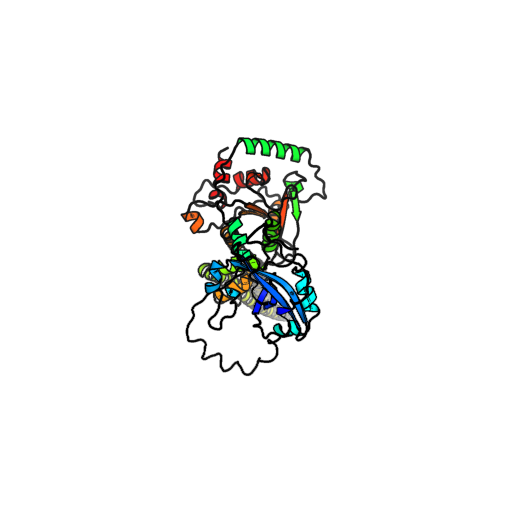6 375 SER A C 1
ATOM 3080 O O . SER A 1 375 ? 3.898 -8.905 -2.591 1.00 90.56 375 SER A O 1
ATOM 3082 N N . LYS A 1 376 ? 1.754 -8.562 -2.026 1.00 90.31 376 LYS A N 1
ATOM 3083 C CA . LYS A 1 376 ? 1.204 -9.203 -3.227 1.00 90.31 376 LYS A CA 1
ATOM 3084 C C . LYS A 1 376 ? 1.505 -8.405 -4.491 1.00 90.31 376 LYS A C 1
ATOM 3086 O O . LYS A 1 376 ? 1.951 -9.005 -5.463 1.00 90.31 376 LYS A O 1
ATOM 3091 N N . LEU A 1 377 ? 1.297 -7.089 -4.489 1.00 92.44 377 LEU A N 1
ATOM 3092 C CA . LEU A 1 377 ? 1.592 -6.235 -5.644 1.00 92.44 377 LEU A CA 1
ATOM 3093 C C . LEU A 1 377 ? 3.086 -6.242 -5.986 1.00 92.44 377 LEU A C 1
ATOM 3095 O O . LEU A 1 377 ? 3.439 -6.383 -7.153 1.00 92.44 377 LEU A O 1
ATOM 3099 N N . GLU A 1 378 ? 3.963 -6.181 -4.982 1.00 93.12 378 GLU A N 1
ATOM 3100 C CA . GLU A 1 378 ? 5.416 -6.296 -5.159 1.00 93.12 378 GLU A CA 1
ATOM 3101 C C . GLU A 1 378 ? 5.801 -7.597 -5.864 1.00 93.12 378 GLU A C 1
ATOM 3103 O O . GLU A 1 378 ? 6.617 -7.595 -6.786 1.00 93.12 378 GLU A O 1
ATOM 3108 N N . LYS A 1 379 ? 5.171 -8.709 -5.473 1.00 88.81 379 LYS A N 1
ATOM 3109 C CA . LYS A 1 379 ? 5.383 -10.011 -6.103 1.00 88.81 379 LYS A CA 1
ATOM 3110 C C . LYS A 1 379 ? 4.817 -10.066 -7.525 1.00 88.81 379 LYS A C 1
ATOM 3112 O O . LYS A 1 379 ? 5.523 -10.506 -8.425 1.00 88.81 379 LYS A O 1
ATOM 3117 N N . MET A 1 380 ? 3.562 -9.660 -7.725 1.00 87.06 380 MET A N 1
ATOM 3118 C CA . MET A 1 380 ? 2.874 -9.781 -9.020 1.00 87.06 380 MET A CA 1
ATOM 3119 C C . MET A 1 380 ? 3.474 -8.868 -10.092 1.00 87.06 380 MET A C 1
ATOM 3121 O O . MET A 1 380 ? 3.466 -9.221 -11.264 1.00 87.06 380 MET A O 1
ATOM 3125 N N . LEU A 1 381 ? 4.009 -7.713 -9.692 1.00 88.19 381 LEU A N 1
ATOM 3126 C CA . LEU A 1 381 ? 4.638 -6.752 -10.596 1.00 88.19 381 LEU A CA 1
ATOM 3127 C C . LEU A 1 381 ? 6.170 -6.861 -10.597 1.00 88.19 381 LEU A C 1
ATOM 3129 O O . LEU A 1 381 ? 6.817 -6.118 -11.317 1.00 88.19 381 LEU A O 1
ATOM 3133 N N . ASN A 1 382 ? 6.772 -7.723 -9.768 1.00 89.56 382 ASN A N 1
ATOM 3134 C CA . ASN A 1 382 ? 8.227 -7.807 -9.566 1.00 89.56 382 ASN A CA 1
ATOM 3135 C C . ASN A 1 382 ? 8.901 -6.428 -9.345 1.00 89.56 382 ASN A C 1
ATOM 3137 O O . ASN A 1 382 ? 9.968 -6.107 -9.881 1.00 89.56 382 ASN A O 1
ATOM 3141 N N . VAL A 1 383 ? 8.266 -5.595 -8.520 1.00 93.62 383 VAL A N 1
ATOM 3142 C CA . VAL A 1 383 ? 8.779 -4.287 -8.085 1.00 93.62 383 VAL A CA 1
ATOM 3143 C C . VAL A 1 383 ? 8.930 -4.271 -6.570 1.00 93.62 383 VAL A C 1
ATOM 3145 O O . VAL A 1 383 ? 8.257 -5.018 -5.866 1.00 93.62 383 VAL A O 1
ATOM 3148 N N . LYS A 1 384 ? 9.780 -3.394 -6.033 1.00 95.94 384 LYS A N 1
ATOM 3149 C CA . LYS A 1 384 ? 9.836 -3.143 -4.584 1.00 95.94 384 LYS A CA 1
ATOM 3150 C C . LYS A 1 384 ? 9.303 -1.756 -4.251 1.00 95.94 384 LYS A C 1
ATOM 3152 O O . LYS A 1 384 ? 9.844 -0.753 -4.709 1.00 95.94 384 LYS A O 1
ATOM 3157 N N . VAL A 1 385 ? 8.309 -1.690 -3.377 1.00 97.44 385 VAL A N 1
ATOM 3158 C CA . VAL A 1 385 ? 7.797 -0.449 -2.796 1.00 97.44 385 VAL A CA 1
ATOM 3159 C C . VAL A 1 385 ? 8.575 -0.140 -1.511 1.00 97.44 385 VAL A C 1
ATOM 3161 O O . VAL A 1 385 ? 8.677 -0.954 -0.591 1.00 97.44 385 VAL A O 1
ATOM 3164 N N . ILE A 1 386 ? 9.175 1.045 -1.444 1.00 97.69 386 ILE A N 1
ATOM 3165 C CA . ILE A 1 386 ? 9.892 1.581 -0.286 1.00 97.69 386 ILE A CA 1
ATOM 3166 C C . ILE A 1 386 ? 8.967 2.593 0.386 1.00 97.69 386 ILE A C 1
ATOM 3168 O O . ILE A 1 386 ? 8.693 3.655 -0.173 1.00 97.69 386 ILE A O 1
ATOM 3172 N N . VAL A 1 387 ? 8.491 2.270 1.587 1.00 96.94 387 VAL A N 1
ATOM 3173 C CA . VAL A 1 387 ? 7.518 3.094 2.314 1.00 96.94 387 VAL A CA 1
ATOM 3174 C C . VAL A 1 387 ? 8.228 3.969 3.347 1.00 96.94 387 VAL A C 1
ATOM 3176 O O . VAL A 1 387 ? 8.903 3.461 4.244 1.00 96.94 387 VAL A O 1
ATOM 3179 N N . LEU A 1 388 ? 8.049 5.287 3.243 1.00 96.62 388 LEU A N 1
ATOM 3180 C CA . LEU A 1 388 ? 8.528 6.280 4.205 1.00 96.62 388 LEU A CA 1
ATOM 3181 C C . LEU A 1 388 ? 7.383 6.762 5.106 1.00 96.62 388 LEU A C 1
ATOM 3183 O O . LEU A 1 388 ? 6.403 7.335 4.633 1.00 96.62 388 LEU A O 1
ATOM 3187 N N . LEU A 1 389 ? 7.524 6.586 6.415 1.00 94.69 389 LEU A N 1
ATOM 3188 C CA . LEU A 1 389 ? 6.537 6.962 7.422 1.00 94.69 389 LEU A CA 1
ATOM 3189 C C . LEU A 1 389 ? 6.701 8.438 7.807 1.00 94.69 389 LEU A C 1
ATOM 3191 O O . LEU A 1 389 ? 7.617 8.803 8.550 1.00 94.69 389 LEU A O 1
ATOM 3195 N N . LYS A 1 390 ? 5.793 9.305 7.342 1.00 94.06 390 LYS A N 1
ATOM 3196 C CA . LYS A 1 390 ? 5.827 10.743 7.671 1.00 94.06 390 LYS A CA 1
ATOM 3197 C C . LYS A 1 390 ? 5.655 10.997 9.171 1.00 94.06 390 LYS A C 1
ATOM 3199 O O . LYS A 1 390 ? 6.289 11.909 9.700 1.00 94.06 390 LYS A O 1
ATOM 3204 N N . LYS A 1 391 ? 4.850 10.177 9.855 1.00 91.19 391 LYS A N 1
ATOM 3205 C CA . LYS A 1 391 ? 4.637 10.262 11.306 1.00 91.19 391 LYS A CA 1
ATOM 3206 C C . LYS A 1 391 ? 5.957 10.173 12.078 1.00 91.19 391 LYS A C 1
ATOM 3208 O O . LYS A 1 391 ? 6.243 11.021 12.912 1.00 91.19 391 LYS A O 1
ATOM 3213 N N . ASN A 1 392 ? 6.836 9.244 11.692 1.00 92.44 392 ASN A N 1
ATOM 3214 C CA . ASN A 1 392 ? 8.150 9.092 12.320 1.00 92.44 392 ASN A CA 1
ATOM 3215 C C . ASN A 1 392 ? 9.001 10.361 12.207 1.00 92.44 392 ASN A C 1
ATOM 3217 O O . ASN A 1 392 ? 9.714 10.705 13.144 1.00 92.44 392 ASN A O 1
ATOM 3221 N N . TYR A 1 393 ? 8.909 11.087 11.093 1.00 92.38 393 TYR A N 1
ATOM 3222 C CA . TYR A 1 393 ? 9.593 12.369 10.958 1.00 92.38 393 TYR A CA 1
ATOM 3223 C C . TYR A 1 393 ? 9.013 13.426 11.910 1.00 92.38 393 TYR A C 1
ATOM 3225 O O . TYR A 1 393 ? 9.776 14.162 12.535 1.00 92.38 393 TYR A O 1
ATOM 3233 N N . GLN A 1 394 ? 7.685 13.487 12.041 1.00 91.00 394 GLN A N 1
ATOM 3234 C CA . GLN A 1 394 ? 6.998 14.426 12.938 1.00 91.00 394 GLN A CA 1
ATOM 3235 C C . GLN A 1 394 ? 7.332 14.159 14.410 1.00 91.00 394 GLN A C 1
ATOM 3237 O O . GLN A 1 394 ? 7.549 15.103 15.166 1.00 91.00 394 GLN A O 1
ATOM 3242 N N . ASP A 1 395 ? 7.462 12.886 14.777 1.00 90.56 395 ASP A N 1
ATOM 3243 C CA . ASP A 1 395 ? 7.817 12.446 16.128 1.00 90.56 395 ASP A CA 1
ATOM 3244 C C . ASP A 1 395 ? 9.325 12.582 16.426 1.00 90.56 395 ASP A C 1
ATOM 3246 O O . ASP A 1 395 ? 9.776 12.315 17.540 1.00 90.56 395 ASP A O 1
ATOM 3250 N N . GLY A 1 396 ? 10.136 12.990 15.441 1.00 88.12 396 GLY A N 1
ATOM 3251 C CA . GLY A 1 396 ? 11.590 13.110 15.582 1.00 88.12 396 GLY A CA 1
ATOM 3252 C C . GLY A 1 396 ? 12.332 11.767 15.597 1.00 88.12 396 GLY A C 1
ATOM 3253 O O . GLY A 1 396 ? 13.505 11.709 15.981 1.00 88.12 396 GLY A O 1
ATOM 3254 N N . ASN A 1 397 ? 11.681 10.683 15.169 1.00 86.12 397 ASN A N 1
ATOM 3255 C CA . ASN A 1 397 ? 12.294 9.366 15.061 1.00 86.12 397 ASN A CA 1
ATOM 3256 C C . ASN A 1 397 ? 13.364 9.355 13.962 1.00 86.12 397 ASN A C 1
ATOM 3258 O O . ASN A 1 397 ? 13.190 9.890 12.868 1.00 86.12 397 ASN A O 1
ATOM 3262 N N . LYS A 1 398 ? 14.488 8.684 14.239 1.00 74.44 398 LYS A N 1
ATOM 3263 C CA . LYS A 1 398 ? 15.602 8.574 13.283 1.00 74.44 398 LYS A CA 1
ATOM 3264 C C . LYS A 1 398 ? 15.295 7.656 12.097 1.00 74.44 398 LYS A C 1
ATOM 3266 O O . LYS A 1 398 ? 15.885 7.838 11.043 1.00 74.44 398 LYS A O 1
ATOM 3271 N N . SER A 1 399 ? 14.431 6.655 12.279 1.00 82.06 399 SER A N 1
ATOM 3272 C CA . SER A 1 399 ? 14.091 5.684 11.232 1.00 82.06 399 SER A CA 1
ATOM 3273 C C . SER A 1 399 ? 12.774 6.059 10.579 1.00 82.06 399 SER A C 1
ATOM 3275 O O . SER A 1 399 ? 11.738 6.052 11.242 1.00 82.06 399 SER A O 1
ATOM 3277 N N . LEU A 1 400 ? 12.810 6.359 9.284 1.00 91.12 400 LEU A N 1
ATOM 3278 C CA . LEU A 1 400 ? 11.611 6.703 8.520 1.00 91.12 400 LEU A CA 1
ATOM 3279 C C . LEU A 1 400 ? 11.120 5.560 7.634 1.00 91.12 400 LEU A C 1
ATOM 3281 O O . LEU A 1 400 ? 9.972 5.580 7.213 1.00 91.12 400 LEU A O 1
ATOM 3285 N N . ILE A 1 401 ? 11.967 4.575 7.348 1.00 93.62 401 ILE A N 1
ATOM 3286 C CA . ILE A 1 401 ? 11.624 3.475 6.449 1.00 93.62 401 ILE A CA 1
ATOM 3287 C C . ILE A 1 401 ? 10.820 2.418 7.205 1.00 93.62 401 ILE A C 1
ATOM 3289 O O . ILE A 1 401 ? 11.243 1.959 8.268 1.00 93.62 401 ILE A O 1
ATOM 3293 N N . SER A 1 402 ? 9.683 2.020 6.633 1.00 92.44 402 SER A N 1
ATOM 3294 C CA . SER A 1 402 ? 9.010 0.775 6.996 1.00 92.44 402 SER A CA 1
ATOM 3295 C C . SER A 1 402 ? 9.634 -0.368 6.203 1.00 92.44 402 SER A C 1
ATOM 3297 O O . SER A 1 402 ? 9.634 -0.360 4.970 1.00 92.44 402 SER A O 1
ATOM 3299 N N . CYS A 1 403 ? 10.194 -1.346 6.911 1.00 90.50 403 CYS A N 1
ATOM 3300 C CA . CYS A 1 403 ? 10.895 -2.464 6.285 1.00 90.50 403 CYS A CA 1
ATOM 3301 C C . CYS A 1 403 ? 9.958 -3.571 5.781 1.00 90.50 403 CYS A C 1
ATOM 3303 O O . CYS A 1 403 ? 10.411 -4.479 5.084 1.00 90.50 403 CYS A O 1
ATOM 3305 N N . GLY A 1 404 ? 8.663 -3.468 6.095 1.00 82.94 404 GLY A N 1
ATOM 3306 C CA . GLY A 1 404 ? 7.695 -4.539 5.901 1.00 82.94 404 GLY A CA 1
ATOM 3307 C C . GLY A 1 404 ? 7.863 -5.658 6.931 1.00 82.94 404 GLY A C 1
ATOM 3308 O O . GLY A 1 404 ? 8.931 -5.854 7.509 1.00 82.94 404 GLY A O 1
ATOM 3309 N N . ASP A 1 405 ? 6.779 -6.378 7.162 1.00 77.06 405 ASP A N 1
ATOM 3310 C CA . ASP A 1 405 ? 6.646 -7.460 8.139 1.00 77.06 405 ASP A CA 1
ATOM 3311 C C . ASP A 1 405 ? 6.237 -8.794 7.493 1.00 77.06 405 ASP A C 1
ATOM 3313 O O . ASP A 1 405 ? 6.229 -9.828 8.157 1.00 77.06 405 ASP A O 1
ATOM 3317 N N . MET A 1 406 ? 5.950 -8.788 6.188 1.00 77.75 406 MET A N 1
ATOM 3318 C CA . MET A 1 406 ? 5.514 -9.962 5.437 1.00 77.75 406 MET A CA 1
ATOM 3319 C C . MET A 1 406 ? 6.464 -10.285 4.284 1.00 77.75 406 MET A C 1
ATOM 3321 O O . MET A 1 406 ? 6.787 -9.436 3.452 1.00 77.75 406 MET A O 1
ATOM 3325 N N . VAL A 1 407 ? 6.864 -11.555 4.202 1.00 83.81 407 VAL A N 1
ATOM 3326 C CA . VAL A 1 407 ? 7.566 -12.130 3.050 1.00 83.81 407 VAL A CA 1
ATOM 3327 C C . VAL A 1 407 ? 6.777 -13.348 2.594 1.00 83.81 407 VAL A C 1
ATOM 3329 O O . VAL A 1 407 ? 6.492 -14.239 3.390 1.00 83.81 407 VAL A O 1
ATOM 3332 N N . SER A 1 408 ? 6.395 -13.387 1.316 1.00 82.69 408 SER A N 1
ATOM 3333 C CA . SER A 1 408 ? 5.627 -14.519 0.791 1.00 82.69 408 SER A CA 1
ATOM 3334 C C . SER A 1 408 ? 6.436 -15.817 0.855 1.00 82.69 408 SER A C 1
ATOM 3336 O O . SER A 1 408 ? 7.640 -15.803 0.583 1.00 82.69 408 SER A O 1
ATOM 3338 N N . LYS A 1 409 ? 5.760 -16.936 1.139 1.00 85.00 409 LYS A N 1
ATOM 3339 C CA . LYS A 1 409 ? 6.389 -18.257 1.249 1.00 85.00 409 LYS A CA 1
ATOM 3340 C C . LYS A 1 409 ? 7.199 -18.637 0.004 1.00 85.00 409 LYS A C 1
ATOM 3342 O O . LYS A 1 409 ? 8.314 -19.122 0.115 1.00 85.00 409 LYS A O 1
ATOM 3347 N N . ASP A 1 410 ? 6.701 -18.314 -1.185 1.00 83.88 410 ASP A N 1
ATOM 3348 C CA . ASP A 1 410 ? 7.418 -18.605 -2.432 1.00 83.88 410 ASP A CA 1
ATOM 3349 C C . ASP A 1 410 ? 8.776 -17.886 -2.510 1.00 83.88 410 ASP A C 1
ATOM 3351 O O . ASP A 1 410 ? 9.749 -18.440 -3.013 1.00 83.88 410 ASP A O 1
ATOM 3355 N N . ILE A 1 411 ? 8.868 -16.660 -1.979 1.00 88.31 411 ILE A N 1
ATOM 3356 C CA . ILE A 1 411 ? 10.127 -15.899 -1.918 1.00 88.31 411 ILE A CA 1
ATOM 3357 C C . ILE A 1 411 ? 11.057 -16.491 -0.860 1.00 88.31 411 ILE A C 1
ATOM 3359 O O . ILE A 1 411 ? 12.262 -16.589 -1.101 1.00 88.31 411 ILE A O 1
ATOM 3363 N N . THR A 1 412 ? 10.520 -16.900 0.295 1.00 88.38 412 THR A N 1
ATOM 3364 C CA . THR A 1 412 ? 11.330 -17.546 1.335 1.00 88.38 412 THR A CA 1
ATOM 3365 C C . THR A 1 412 ? 11.879 -18.887 0.861 1.00 88.38 412 THR A C 1
ATOM 3367 O O . THR A 1 412 ? 13.065 -19.143 1.056 1.00 88.38 412 THR A O 1
ATOM 3370 N N . ASP A 1 413 ? 11.056 -19.686 0.178 1.00 89.31 413 ASP A N 1
ATOM 3371 C CA . ASP A 1 413 ? 11.398 -21.012 -0.345 1.00 89.31 413 ASP A CA 1
ATOM 3372 C C . ASP A 1 413 ? 12.403 -20.905 -1.502 1.00 89.31 413 ASP A C 1
ATOM 3374 O O . ASP A 1 413 ? 13.389 -21.639 -1.545 1.00 89.31 413 ASP A O 1
ATOM 3378 N N . LYS A 1 414 ? 12.217 -19.931 -2.406 1.00 89.62 414 LYS A N 1
ATOM 3379 C CA . LYS A 1 414 ? 13.185 -19.615 -3.470 1.00 89.62 414 LYS A CA 1
ATOM 3380 C C . LYS A 1 414 ? 14.478 -18.993 -2.923 1.00 89.62 414 LYS A C 1
ATOM 3382 O O . LYS A 1 414 ? 15.514 -19.013 -3.587 1.00 89.62 414 LYS A O 1
ATOM 3387 N N . GLY A 1 415 ? 14.421 -18.370 -1.748 1.00 90.75 415 GLY A N 1
ATOM 3388 C CA . GLY A 1 415 ? 15.544 -17.669 -1.130 1.00 90.75 415 GLY A CA 1
ATOM 3389 C C . GLY A 1 415 ? 15.978 -16.393 -1.862 1.00 90.75 415 GLY A C 1
ATOM 3390 O O . GLY A 1 415 ? 17.049 -15.862 -1.565 1.00 90.75 415 GLY A O 1
ATOM 3391 N N . SER A 1 416 ? 15.179 -15.880 -2.806 1.00 91.81 416 SER A N 1
ATOM 3392 C CA . SER A 1 416 ? 15.508 -14.671 -3.571 1.00 91.81 416 SER A CA 1
ATOM 3393 C C . SER A 1 416 ? 14.281 -13.910 -4.081 1.00 91.81 416 SER A C 1
ATOM 3395 O O . SER A 1 416 ? 13.264 -14.500 -4.438 1.00 91.81 416 SER A O 1
ATOM 3397 N N . PHE A 1 417 ? 14.418 -12.586 -4.159 1.00 93.12 417 PHE A N 1
ATOM 3398 C CA . PHE A 1 417 ? 13.496 -11.650 -4.801 1.00 93.12 417 PHE A CA 1
ATOM 3399 C C . PHE A 1 417 ? 14.316 -10.679 -5.659 1.00 93.12 417 PHE A C 1
ATOM 3401 O O . PHE A 1 417 ? 15.242 -10.042 -5.154 1.00 93.12 417 PHE A O 1
ATOM 3408 N N . LYS A 1 418 ? 14.030 -10.590 -6.963 1.00 91.94 418 LYS A N 1
ATOM 3409 C CA . LYS A 1 418 ? 14.888 -9.892 -7.941 1.00 91.94 418 LYS A CA 1
ATOM 3410 C C . LYS A 1 418 ? 14.144 -8.772 -8.686 1.00 91.94 418 LYS A C 1
ATOM 3412 O O . LYS A 1 418 ? 14.020 -8.837 -9.915 1.00 91.94 418 LYS A O 1
ATOM 3417 N N . PRO A 1 419 ? 13.674 -7.737 -7.966 1.00 92.75 419 PRO A N 1
ATOM 3418 C CA . PRO A 1 419 ? 12.983 -6.623 -8.587 1.00 92.75 419 PRO A CA 1
ATOM 3419 C C . PRO A 1 419 ? 13.967 -5.780 -9.399 1.00 92.75 419 PRO A C 1
ATOM 3421 O O . PRO A 1 419 ? 15.033 -5.392 -8.911 1.00 92.75 419 PRO A O 1
ATOM 3424 N N . LYS A 1 420 ? 13.593 -5.453 -10.637 1.00 88.44 420 LYS A N 1
ATOM 3425 C CA . LYS A 1 420 ? 14.334 -4.479 -11.453 1.00 88.44 420 LYS A CA 1
ATOM 3426 C C . LYS A 1 420 ? 14.077 -3.050 -10.977 1.00 88.44 420 LYS A C 1
ATOM 3428 O O . LYS A 1 420 ? 14.991 -2.221 -10.969 1.00 88.44 420 LYS A O 1
ATOM 3433 N N . TYR A 1 421 ? 12.832 -2.785 -10.590 1.00 94.62 421 TYR A N 1
ATOM 3434 C CA . TYR A 1 421 ? 12.324 -1.453 -10.305 1.00 94.62 421 TYR A CA 1
ATOM 3435 C C . TYR A 1 421 ? 11.904 -1.284 -8.844 1.00 94.62 421 TYR A C 1
ATOM 3437 O O . TYR A 1 421 ? 11.426 -2.206 -8.181 1.00 94.62 421 TYR A O 1
ATOM 3445 N N . TYR A 1 422 ? 12.078 -0.060 -8.360 1.00 97.19 422 TYR A N 1
ATOM 3446 C CA . TYR A 1 422 ? 11.785 0.386 -7.012 1.00 97.19 422 TYR A CA 1
ATOM 3447 C C . TYR A 1 422 ? 10.908 1.632 -7.082 1.00 97.19 422 TYR A C 1
ATOM 3449 O O . TYR A 1 422 ? 11.189 2.553 -7.852 1.00 97.19 422 TYR A O 1
ATOM 3457 N N . ILE A 1 423 ? 9.873 1.670 -6.252 1.00 98.44 423 ILE A N 1
ATOM 3458 C CA . ILE A 1 423 ? 8.935 2.786 -6.117 1.00 98.44 423 ILE A CA 1
ATOM 3459 C C . ILE A 1 423 ? 9.070 3.315 -4.696 1.00 98.44 423 ILE A C 1
ATOM 3461 O O . ILE A 1 423 ? 9.125 2.529 -3.755 1.00 98.44 423 ILE A O 1
ATOM 3465 N N . ILE A 1 424 ? 9.150 4.632 -4.515 1.00 98.50 424 ILE A N 1
ATOM 3466 C CA . ILE A 1 424 ? 9.260 5.234 -3.182 1.00 98.50 424 ILE A CA 1
ATOM 3467 C C . ILE A 1 424 ? 7.957 5.962 -2.893 1.00 98.50 424 ILE A C 1
ATOM 3469 O O . ILE A 1 424 ? 7.561 6.851 -3.642 1.00 98.50 424 ILE A O 1
ATOM 3473 N N . VAL A 1 425 ? 7.305 5.612 -1.792 1.00 97.94 425 VAL A N 1
ATOM 3474 C CA . VAL A 1 425 ? 6.059 6.244 -1.353 1.00 97.94 425 VAL A CA 1
ATOM 3475 C C . VAL A 1 425 ? 6.235 6.829 0.038 1.00 97.94 425 VAL A C 1
ATOM 3477 O O . VAL A 1 425 ? 7.012 6.327 0.849 1.00 97.94 425 VAL A O 1
ATOM 3480 N N . SER A 1 426 ? 5.504 7.896 0.337 1.00 96.44 426 SER A N 1
ATOM 3481 C CA . SER A 1 426 ? 5.349 8.394 1.698 1.00 96.44 426 SER A CA 1
ATOM 3482 C C . SER A 1 426 ? 3.957 8.056 2.196 1.00 96.44 426 SER A C 1
ATOM 3484 O O . SER A 1 426 ? 2.969 8.448 1.583 1.00 96.44 426 SER A O 1
ATOM 3486 N N . PHE A 1 427 ? 3.900 7.366 3.329 1.00 94.50 427 PHE A N 1
ATOM 3487 C CA . PHE A 1 427 ? 2.674 7.138 4.072 1.00 94.50 427 PHE A CA 1
ATOM 3488 C C . PHE A 1 427 ? 2.416 8.323 5.004 1.00 94.50 427 PHE A C 1
ATOM 3490 O O . PHE A 1 427 ? 3.280 8.698 5.812 1.00 94.50 427 PHE A O 1
ATOM 3497 N N . MET A 1 428 ? 1.249 8.941 4.856 1.00 88.94 428 MET A N 1
ATOM 3498 C CA . MET A 1 428 ? 0.819 10.110 5.609 1.00 88.94 428 MET A CA 1
ATOM 3499 C C . MET A 1 428 ? -0.506 9.826 6.306 1.00 88.94 428 MET A C 1
ATOM 3501 O O . MET A 1 428 ? -1.497 9.560 5.643 1.00 88.94 428 MET A O 1
ATOM 3505 N N . GLU A 1 429 ? -0.545 9.991 7.621 1.00 81.38 429 GLU A N 1
ATOM 3506 C CA . GLU A 1 429 ? -1.804 10.022 8.366 1.00 81.38 429 GLU A CA 1
ATOM 3507 C C . GLU A 1 429 ? -2.450 11.407 8.160 1.00 81.38 429 GLU A C 1
ATOM 3509 O O . GLU A 1 429 ? -1.847 12.436 8.503 1.00 81.38 429 GLU A O 1
ATOM 3514 N N . ARG A 1 430 ? -3.640 11.471 7.549 1.00 71.06 430 ARG A N 1
ATOM 3515 C CA . ARG A 1 430 ? -4.448 12.698 7.430 1.00 71.06 430 ARG A CA 1
ATOM 3516 C C . ARG A 1 430 ? -5.724 12.556 8.260 1.00 71.06 430 ARG A C 1
ATOM 3518 O O . ARG A 1 430 ? -6.150 11.461 8.608 1.00 71.06 430 ARG A O 1
ATOM 3525 N N . ASN A 1 431 ? -6.385 13.681 8.529 1.00 56.88 431 ASN A N 1
ATOM 3526 C CA . ASN A 1 431 ? -7.697 13.679 9.191 1.00 56.88 431 ASN A CA 1
ATOM 3527 C C . ASN A 1 431 ? -8.775 12.944 8.367 1.00 56.88 431 ASN A C 1
ATOM 3529 O O . ASN A 1 431 ? -9.766 12.486 8.924 1.00 56.88 431 ASN A O 1
ATOM 3533 N N . GLU A 1 432 ? -8.576 12.850 7.050 1.00 54.66 432 GLU A N 1
ATOM 3534 C CA . GLU A 1 432 ? -9.463 12.193 6.077 1.00 54.66 432 GLU A CA 1
ATOM 3535 C C . GLU A 1 432 ? -9.143 10.696 5.894 1.00 54.66 432 GLU A C 1
ATOM 3537 O O . GLU A 1 432 ? -9.804 10.018 5.112 1.00 54.66 432 GLU A O 1
ATOM 3542 N N . GLY A 1 433 ? -8.155 10.180 6.633 1.00 66.44 433 GLY A N 1
ATOM 3543 C CA . GLY A 1 433 ? -7.647 8.816 6.530 1.00 66.44 433 GLY A CA 1
ATOM 3544 C C . GLY A 1 433 ? -6.166 8.780 6.170 1.00 66.44 433 GLY A C 1
ATOM 3545 O O . GLY A 1 433 ? -5.523 9.811 5.951 1.00 66.44 433 GLY A O 1
ATOM 3546 N N . ASP A 1 434 ? -5.620 7.575 6.132 1.00 81.56 434 ASP A N 1
ATOM 3547 C CA . ASP A 1 434 ? -4.252 7.362 5.682 1.00 81.56 434 ASP A CA 1
ATOM 3548 C C . ASP A 1 434 ? -4.093 7.729 4.198 1.00 81.56 434 ASP A C 1
ATOM 3550 O O . ASP A 1 434 ? -5.059 7.886 3.453 1.00 81.56 434 ASP A O 1
ATOM 3554 N N . HIS A 1 435 ? -2.867 7.952 3.745 1.00 91.69 435 HIS A N 1
ATOM 3555 C CA . HIS A 1 435 ? -2.657 8.375 2.368 1.00 91.69 435 HIS A CA 1
ATOM 3556 C C . HIS A 1 435 ? -1.247 8.063 1.897 1.00 91.69 435 HIS A C 1
ATOM 3558 O O . HIS A 1 435 ? -0.266 8.501 2.506 1.00 91.69 435 HIS A O 1
ATOM 3564 N N . TYR A 1 436 ? -1.144 7.335 0.791 1.00 94.88 436 TYR A N 1
ATOM 3565 C CA . TYR A 1 436 ? 0.116 7.112 0.096 1.00 94.88 436 TYR A CA 1
ATOM 3566 C C . TYR A 1 436 ? 0.309 8.181 -0.973 1.00 94.88 436 TYR A C 1
ATOM 3568 O O . TYR A 1 436 ? -0.534 8.362 -1.845 1.00 94.88 436 TYR A O 1
ATOM 3576 N N . VAL A 1 437 ? 1.451 8.863 -0.930 1.00 96.75 437 VAL A N 1
ATOM 3577 C CA . VAL A 1 437 ? 1.876 9.805 -1.975 1.00 96.75 437 VAL A CA 1
ATOM 3578 C C . VAL A 1 437 ? 3.203 9.385 -2.573 1.00 96.75 437 VAL A C 1
ATOM 3580 O O . VAL A 1 437 ? 4.048 8.794 -1.896 1.00 96.75 437 VAL A O 1
ATOM 3583 N N . LEU A 1 438 ? 3.411 9.725 -3.837 1.00 98.19 438 LEU A N 1
ATOM 3584 C CA . LEU A 1 438 ? 4.597 9.329 -4.575 1.00 98.19 438 LEU A CA 1
ATOM 3585 C C . LEU A 1 438 ? 5.782 10.227 -4.203 1.00 98.19 438 LEU A C 1
ATOM 3587 O O . LEU A 1 438 ? 5.689 11.455 -4.223 1.00 98.19 438 LEU A O 1
ATOM 3591 N N . VAL A 1 439 ? 6.923 9.619 -3.887 1.00 98.44 439 VAL A N 1
ATOM 3592 C CA . VAL A 1 439 ? 8.190 10.318 -3.668 1.00 98.44 439 VAL A CA 1
ATOM 3593 C C . VAL A 1 439 ? 9.025 10.230 -4.936 1.00 98.44 439 VAL A C 1
ATOM 3595 O O . VAL A 1 439 ? 9.369 9.144 -5.395 1.00 98.44 439 VAL A O 1
ATOM 3598 N N . THR A 1 440 ? 9.422 11.385 -5.466 1.00 98.38 440 THR A N 1
ATOM 3599 C CA . THR A 1 440 ? 10.311 11.455 -6.628 1.00 98.38 440 THR A CA 1
ATOM 3600 C C . THR A 1 440 ? 11.703 11.914 -6.234 1.00 98.38 440 THR A C 1
ATOM 3602 O O . THR A 1 440 ? 11.914 12.570 -5.208 1.00 98.38 440 THR A O 1
ATOM 3605 N N . TYR A 1 441 ? 12.679 11.592 -7.077 1.00 97.69 441 TYR A N 1
ATOM 3606 C CA . TYR A 1 441 ? 14.037 12.088 -6.928 1.00 97.69 441 TYR A CA 1
ATOM 3607 C C . TYR A 1 441 ? 14.625 12.433 -8.288 1.00 97.69 441 TYR A C 1
ATOM 3609 O O . TYR A 1 441 ? 14.663 11.608 -9.197 1.00 97.69 441 TYR A O 1
ATOM 3617 N N . LYS A 1 442 ? 15.079 13.684 -8.440 1.00 94.44 442 LYS A N 1
ATOM 3618 C CA . LYS A 1 442 ? 15.486 14.258 -9.738 1.00 94.44 442 LYS A CA 1
ATOM 3619 C C . LYS A 1 442 ? 14.391 14.109 -10.804 1.00 94.44 442 LYS A C 1
ATOM 3621 O O . LYS A 1 442 ? 14.698 13.830 -11.958 1.00 94.44 442 LYS A O 1
ATOM 3626 N N . LYS A 1 443 ? 13.133 14.309 -10.397 1.00 94.75 443 LYS A N 1
ATOM 3627 C CA . LYS A 1 443 ? 11.918 14.149 -11.214 1.00 94.75 443 LYS A CA 1
ATOM 3628 C C . LYS A 1 443 ? 11.595 12.713 -11.657 1.00 94.75 443 LYS A C 1
ATOM 3630 O O . LYS A 1 443 ? 10.532 12.529 -12.230 1.00 94.75 443 LYS A O 1
ATOM 3635 N N . LYS A 1 444 ? 12.443 11.718 -11.359 1.00 94.12 444 LYS A N 1
ATOM 3636 C CA . LYS A 1 444 ? 12.126 10.304 -11.602 1.00 94.12 444 LYS A CA 1
ATOM 3637 C C . LYS A 1 444 ? 11.118 9.791 -10.587 1.00 94.12 444 LYS A C 1
ATOM 3639 O O . LYS A 1 444 ? 11.245 10.099 -9.397 1.00 94.12 444 LYS A O 1
ATOM 3644 N N . ARG A 1 445 ? 10.160 9.006 -11.067 1.00 97.00 445 ARG A N 1
ATOM 3645 C CA . ARG A 1 445 ? 9.066 8.409 -10.286 1.00 97.00 445 ARG A CA 1
ATOM 3646 C C . ARG A 1 445 ? 9.292 6.927 -10.001 1.00 97.00 445 ARG A C 1
ATOM 3648 O O . ARG A 1 445 ? 8.683 6.382 -9.082 1.00 97.00 445 ARG A O 1
ATOM 3655 N N . ILE A 1 446 ? 10.184 6.294 -10.755 1.00 95.38 446 ILE A N 1
ATOM 3656 C CA . ILE A 1 446 ? 10.595 4.903 -10.588 1.00 95.38 446 ILE A CA 1
ATOM 3657 C C . ILE A 1 446 ? 12.114 4.787 -10.713 1.00 95.38 446 ILE A C 1
ATOM 3659 O O . ILE A 1 446 ? 12.772 5.595 -11.376 1.00 95.38 446 ILE A O 1
ATOM 3663 N N . PHE A 1 447 ? 12.692 3.805 -10.028 1.00 95.69 447 PHE A N 1
ATOM 3664 C CA . PHE A 1 447 ? 14.139 3.706 -9.864 1.00 95.69 447 PHE A CA 1
ATOM 3665 C C . PHE A 1 447 ? 14.623 2.289 -10.130 1.00 95.69 447 PHE A C 1
ATOM 3667 O O . PHE A 1 447 ? 14.036 1.334 -9.642 1.00 95.69 447 PHE A O 1
ATOM 3674 N N . THR A 1 448 ? 15.747 2.131 -10.818 1.00 93.12 448 THR A N 1
ATOM 3675 C CA . THR A 1 448 ? 16.592 0.939 -10.648 1.00 93.12 448 THR A CA 1
ATOM 3676 C C . THR A 1 448 ? 17.413 1.053 -9.361 1.00 93.12 448 THR A C 1
ATOM 3678 O O . THR A 1 448 ? 17.511 2.128 -8.765 1.00 93.12 448 THR A O 1
ATOM 3681 N N . PHE A 1 449 ? 18.065 -0.031 -8.928 1.00 94.00 449 PHE A N 1
ATOM 3682 C CA . PHE A 1 449 ? 18.839 -0.054 -7.678 1.00 94.00 449 PHE A CA 1
ATOM 3683 C C . PHE A 1 449 ? 19.818 1.129 -7.520 1.00 94.00 449 PHE A C 1
ATOM 3685 O O . PHE A 1 449 ? 19.869 1.759 -6.467 1.00 94.00 449 PHE A O 1
ATOM 3692 N N . TYR A 1 450 ? 20.575 1.475 -8.565 1.00 92.25 450 TYR A N 1
ATOM 3693 C CA . TYR A 1 450 ? 21.545 2.581 -8.520 1.00 92.25 450 TYR A CA 1
ATOM 3694 C C . TYR A 1 450 ? 20.909 3.974 -8.601 1.00 92.25 450 TYR A C 1
ATOM 3696 O O . TYR A 1 450 ? 21.572 4.976 -8.325 1.00 92.25 450 TYR A O 1
ATOM 3704 N N . GLU A 1 451 ? 19.642 4.051 -8.990 1.00 93.69 451 GLU A N 1
ATOM 3705 C CA . GLU A 1 451 ? 18.892 5.300 -9.081 1.00 93.69 451 GLU A CA 1
ATOM 3706 C C . GLU A 1 451 ? 18.164 5.628 -7.780 1.00 93.69 451 GLU A C 1
ATOM 3708 O O . GLU A 1 451 ? 17.853 6.801 -7.554 1.00 93.69 451 GLU A O 1
ATOM 3713 N N . ILE A 1 452 ? 17.984 4.637 -6.894 1.00 96.75 452 ILE A N 1
ATOM 3714 C CA . ILE A 1 452 ? 17.536 4.874 -5.523 1.00 96.75 452 ILE A CA 1
ATOM 3715 C C . ILE A 1 452 ? 18.511 5.870 -4.873 1.00 96.75 452 ILE A C 1
ATOM 3717 O O . ILE A 1 452 ? 19.734 5.644 -4.877 1.00 96.75 452 ILE A O 1
ATOM 3721 N N . PRO A 1 453 ? 18.001 6.967 -4.285 1.00 96.69 453 PRO A N 1
ATOM 3722 C CA . PRO A 1 453 ? 18.832 7.955 -3.616 1.00 96.69 453 PRO A CA 1
ATOM 3723 C C . PRO A 1 453 ? 19.778 7.304 -2.606 1.00 96.69 453 PRO A C 1
ATOM 3725 O O . PRO A 1 453 ? 19.365 6.463 -1.810 1.00 96.69 453 PRO A O 1
ATOM 3728 N N . TYR A 1 454 ? 21.054 7.706 -2.621 1.00 95.81 454 TYR A N 1
ATOM 3729 C CA . TYR A 1 454 ? 22.092 7.063 -1.804 1.00 95.81 454 TYR A CA 1
ATOM 3730 C C . TYR A 1 454 ? 21.711 6.996 -0.316 1.00 95.81 454 TYR A C 1
ATOM 3732 O O . TYR A 1 454 ? 21.879 5.952 0.298 1.00 95.81 454 TYR A O 1
ATOM 3740 N N . ALA A 1 455 ? 21.143 8.068 0.250 1.00 95.81 455 ALA A N 1
ATOM 3741 C CA . ALA A 1 455 ? 20.722 8.065 1.653 1.00 95.81 455 ALA A CA 1
ATOM 3742 C C . ALA A 1 455 ? 19.613 7.044 1.956 1.00 95.81 455 ALA A C 1
ATOM 3744 O O . ALA A 1 455 ? 19.676 6.396 2.988 1.00 95.81 455 ALA A O 1
ATOM 3745 N N . ILE A 1 456 ? 18.657 6.835 1.045 1.00 96.94 456 ILE A N 1
ATOM 3746 C CA . ILE A 1 456 ? 17.612 5.816 1.229 1.00 96.94 456 ILE A CA 1
ATOM 3747 C C . ILE A 1 456 ? 18.220 4.409 1.189 1.00 96.94 456 ILE A C 1
ATOM 3749 O O . ILE A 1 456 ? 17.826 3.551 1.971 1.00 96.94 456 ILE A O 1
ATOM 3753 N N . ARG A 1 457 ? 19.218 4.160 0.327 1.00 95.94 457 ARG A N 1
ATOM 3754 C CA . ARG A 1 457 ? 19.934 2.872 0.329 1.00 95.94 457 ARG A CA 1
ATOM 3755 C C . ARG A 1 457 ? 20.694 2.634 1.635 1.00 95.94 457 ARG A C 1
ATOM 3757 O O . ARG A 1 457 ? 20.681 1.508 2.126 1.00 95.94 457 ARG A O 1
ATOM 3764 N N . GLU A 1 458 ? 21.305 3.671 2.209 1.00 95.06 458 GLU A N 1
ATOM 3765 C CA . GLU A 1 458 ? 21.933 3.586 3.537 1.00 95.06 458 GLU A CA 1
ATOM 3766 C C . GLU A 1 458 ? 20.905 3.307 4.636 1.00 95.06 458 GLU A C 1
ATOM 3768 O O . GLU A 1 458 ? 21.114 2.402 5.437 1.00 95.06 458 GLU A O 1
ATOM 3773 N N . ASP A 1 459 ? 19.769 4.006 4.638 1.00 94.94 459 ASP A N 1
ATOM 3774 C CA . ASP A 1 459 ? 18.705 3.775 5.618 1.00 94.94 459 ASP A CA 1
ATOM 3775 C C . ASP A 1 459 ? 18.181 2.329 5.541 1.00 94.94 459 ASP A C 1
ATOM 3777 O O . ASP A 1 459 ? 18.017 1.673 6.568 1.00 94.94 459 ASP A O 1
ATOM 3781 N N . ILE A 1 460 ? 17.981 1.785 4.332 1.00 95.44 460 ILE A N 1
ATOM 3782 C CA . ILE A 1 460 ? 17.582 0.379 4.136 1.00 95.44 460 ILE A CA 1
ATOM 3783 C C . ILE A 1 460 ? 18.650 -0.562 4.697 1.00 95.44 460 ILE A C 1
ATOM 3785 O O . ILE A 1 460 ? 18.322 -1.487 5.441 1.00 95.44 460 ILE A O 1
ATOM 3789 N N . LYS A 1 461 ? 19.928 -0.321 4.376 1.00 94.00 461 LYS A N 1
ATOM 3790 C CA . LYS A 1 461 ? 21.051 -1.119 4.885 1.00 94.00 461 LYS A CA 1
ATOM 3791 C C . LYS A 1 461 ? 21.105 -1.120 6.411 1.00 94.00 461 LYS A C 1
ATOM 3793 O O . LYS A 1 461 ? 21.357 -2.163 7.006 1.00 94.00 461 LYS A O 1
ATOM 3798 N N . GLU A 1 462 ? 20.888 0.031 7.036 1.00 91.88 462 GLU A N 1
ATOM 3799 C CA . GLU A 1 462 ? 20.970 0.183 8.487 1.00 91.88 462 GLU A CA 1
ATOM 3800 C C . GLU A 1 462 ? 19.745 -0.354 9.236 1.00 91.88 462 GLU A C 1
ATOM 3802 O O . GLU A 1 462 ? 19.869 -0.700 10.413 1.00 91.88 462 GLU A O 1
ATOM 3807 N N . LYS A 1 463 ? 18.561 -0.358 8.608 1.00 91.12 463 LYS A N 1
ATOM 3808 C CA . LYS A 1 463 ? 17.284 -0.596 9.307 1.00 91.12 463 LYS A CA 1
ATOM 3809 C C . LYS A 1 463 ? 16.554 -1.859 8.894 1.00 91.12 463 LYS A C 1
ATOM 3811 O O . LYS A 1 463 ? 15.873 -2.435 9.736 1.00 91.12 463 LYS A O 1
ATOM 3816 N N . CYS A 1 464 ? 16.672 -2.271 7.637 1.00 92.62 464 CYS A N 1
ATOM 3817 C CA . CYS A 1 464 ? 15.819 -3.311 7.070 1.00 92.62 464 CYS A CA 1
ATOM 3818 C C . CYS A 1 464 ? 16.535 -4.626 6.796 1.00 92.62 464 CYS A C 1
ATOM 3820 O O . CYS A 1 464 ? 15.864 -5.639 6.630 1.00 92.62 464 CYS A O 1
ATOM 3822 N N . LEU A 1 465 ? 17.867 -4.624 6.760 1.00 91.62 465 LEU A N 1
ATOM 3823 C CA . LEU A 1 465 ? 18.639 -5.848 6.593 1.00 91.62 465 LEU A CA 1
ATOM 3824 C C . LEU A 1 465 ? 18.928 -6.481 7.953 1.00 91.62 465 LEU A C 1
ATOM 3826 O O . LEU A 1 465 ? 19.537 -5.858 8.829 1.00 91.62 465 LEU A O 1
ATOM 3830 N N . SER A 1 466 ? 18.496 -7.726 8.127 1.00 83.62 466 SER A N 1
ATOM 3831 C CA . SER A 1 466 ? 18.639 -8.475 9.369 1.00 83.62 466 SER A CA 1
ATOM 3832 C C . SER A 1 466 ? 19.761 -9.508 9.275 1.00 83.62 466 SER A C 1
ATOM 3834 O O . SER A 1 466 ? 19.907 -10.225 8.290 1.00 83.62 466 SER A O 1
ATOM 3836 N N . LYS A 1 467 ? 20.538 -9.637 10.357 1.00 76.44 467 LYS A N 1
ATOM 3837 C CA . LYS A 1 467 ? 21.466 -10.769 10.558 1.00 76.44 467 LYS A CA 1
ATOM 3838 C C . LYS A 1 467 ? 20.793 -11.981 11.212 1.00 76.44 467 LYS A C 1
ATOM 3840 O O . LYS A 1 467 ? 21.419 -13.026 11.335 1.00 76.44 467 LYS A O 1
ATOM 3845 N N . ASP A 1 468 ? 19.565 -11.807 11.691 1.00 81.44 468 ASP A N 1
ATOM 3846 C CA . ASP A 1 468 ? 18.741 -12.840 12.314 1.00 81.44 468 ASP A CA 1
ATOM 3847 C C . ASP A 1 468 ? 17.737 -13.361 11.283 1.00 81.44 468 ASP A C 1
ATOM 3849 O O . ASP A 1 468 ? 16.868 -12.606 10.828 1.00 81.44 468 ASP A O 1
ATOM 3853 N N . ASP A 1 469 ? 17.853 -14.647 10.944 1.00 72.56 469 ASP A N 1
ATOM 3854 C CA . ASP A 1 469 ? 17.001 -15.331 9.968 1.00 72.56 469 ASP A CA 1
ATOM 3855 C C . ASP A 1 469 ? 15.508 -15.253 10.318 1.00 72.56 469 ASP A C 1
ATOM 3857 O O . ASP A 1 469 ? 14.666 -15.272 9.423 1.00 72.56 469 ASP A O 1
ATOM 3861 N N . LYS A 1 470 ? 15.160 -15.097 11.603 1.00 75.12 470 LYS A N 1
ATOM 3862 C CA . LYS A 1 470 ? 13.764 -14.976 12.057 1.00 75.12 470 LYS A CA 1
ATOM 3863 C C . LYS A 1 470 ? 13.175 -13.577 11.884 1.00 75.12 470 LYS A C 1
ATOM 3865 O O . LYS A 1 470 ? 11.986 -13.392 12.118 1.00 75.12 470 LYS A O 1
ATOM 3870 N N . LYS A 1 471 ? 13.996 -12.589 11.524 1.00 81.81 471 LYS A N 1
ATOM 3871 C CA . LYS A 1 471 ? 13.600 -11.179 11.365 1.00 81.81 471 LYS A CA 1
ATOM 3872 C C . LYS A 1 471 ? 13.874 -10.661 9.958 1.00 81.81 471 LYS A C 1
ATOM 3874 O O . LYS A 1 471 ? 14.018 -9.456 9.765 1.00 81.81 471 LYS A O 1
ATOM 3879 N N . ARG A 1 472 ? 14.011 -11.572 8.994 1.00 87.19 472 ARG A N 1
ATOM 3880 C CA . ARG A 1 472 ? 14.274 -11.203 7.608 1.00 87.19 472 ARG A CA 1
ATOM 3881 C C . ARG A 1 472 ? 13.073 -10.485 7.018 1.00 87.19 472 ARG A C 1
ATOM 3883 O O . ARG A 1 472 ? 11.938 -10.934 7.138 1.00 87.19 472 ARG A O 1
ATOM 3890 N N . THR A 1 473 ? 13.356 -9.377 6.363 1.00 91.12 473 THR A N 1
ATOM 3891 C CA . THR A 1 473 ? 12.398 -8.594 5.595 1.00 91.12 473 THR A CA 1
ATOM 3892 C C . THR A 1 473 ? 12.546 -8.938 4.119 1.00 91.12 473 THR A C 1
ATOM 3894 O O . THR A 1 473 ? 13.497 -9.608 3.710 1.00 91.12 473 THR A O 1
ATOM 3897 N N . LEU A 1 474 ? 11.640 -8.443 3.273 1.00 91.62 474 LEU A N 1
ATOM 3898 C CA . LEU A 1 474 ? 11.748 -8.660 1.830 1.00 91.62 474 LEU A CA 1
ATOM 3899 C C . LEU A 1 474 ? 13.077 -8.123 1.257 1.00 91.62 474 LEU A C 1
ATOM 3901 O O . LEU A 1 474 ? 13.601 -8.679 0.292 1.00 91.62 474 LEU A O 1
ATOM 3905 N N . PHE A 1 475 ? 13.669 -7.092 1.876 1.00 94.19 475 PHE A N 1
ATOM 3906 C CA . PHE A 1 475 ? 14.972 -6.559 1.471 1.00 94.19 475 PHE A CA 1
ATOM 3907 C C . PHE A 1 475 ? 16.112 -7.576 1.628 1.00 94.19 475 PHE A C 1
ATOM 3909 O O . PHE A 1 475 ? 17.013 -7.589 0.790 1.00 94.19 475 PHE A O 1
ATOM 3916 N N . ASP A 1 476 ? 16.043 -8.474 2.618 1.00 93.19 476 ASP A N 1
ATOM 3917 C CA . ASP A 1 476 ? 17.036 -9.538 2.831 1.00 93.19 476 ASP A CA 1
ATOM 3918 C C . ASP A 1 476 ? 17.017 -10.610 1.734 1.00 93.19 476 ASP A C 1
ATOM 3920 O O . ASP A 1 476 ? 17.928 -11.438 1.652 1.00 93.19 476 ASP A O 1
ATOM 3924 N N . TYR A 1 477 ? 15.983 -10.635 0.894 1.00 93.19 477 TYR A N 1
ATOM 3925 C CA . TYR A 1 477 ? 15.886 -11.536 -0.256 1.00 93.19 477 TYR A CA 1
ATOM 3926 C C . TYR A 1 477 ? 16.351 -10.867 -1.558 1.00 93.19 477 TYR A C 1
ATOM 3928 O O . TYR A 1 477 ? 16.516 -11.548 -2.569 1.00 93.19 477 TYR A O 1
ATOM 3936 N N . ILE A 1 478 ? 16.649 -9.562 -1.538 1.00 94.19 478 ILE A N 1
ATOM 3937 C CA . ILE A 1 478 ? 17.168 -8.829 -2.696 1.00 94.19 478 ILE A CA 1
ATOM 3938 C C . ILE A 1 478 ? 18.697 -8.886 -2.699 1.00 94.19 478 ILE A C 1
ATOM 3940 O O . ILE A 1 478 ? 19.381 -8.197 -1.938 1.00 94.19 478 ILE A O 1
ATOM 3944 N N . GLY A 1 479 ? 19.254 -9.669 -3.628 1.00 91.94 479 GLY A N 1
ATOM 3945 C CA . GLY A 1 479 ? 20.697 -9.913 -3.730 1.00 91.94 479 GLY A CA 1
ATOM 3946 C C . GLY A 1 479 ? 21.558 -8.644 -3.818 1.00 91.94 479 GLY A C 1
ATOM 3947 O O . GLY A 1 479 ? 22.650 -8.607 -3.250 1.00 91.94 479 GLY A O 1
ATOM 3948 N N . LEU A 1 480 ? 21.067 -7.581 -4.467 1.00 92.81 480 LEU A N 1
ATOM 3949 C CA . LEU A 1 480 ? 21.770 -6.296 -4.564 1.00 92.81 480 LEU A CA 1
ATOM 3950 C C . LEU A 1 480 ? 21.944 -5.606 -3.203 1.00 92.81 480 LEU A C 1
ATOM 3952 O O . LEU A 1 480 ? 23.034 -5.107 -2.924 1.00 92.81 480 LEU A O 1
ATOM 3956 N N . PHE A 1 481 ? 20.932 -5.628 -2.329 1.00 94.44 481 PHE A N 1
ATOM 3957 C CA . PHE A 1 481 ? 21.047 -5.063 -0.979 1.00 94.44 481 PHE A CA 1
ATOM 3958 C C . PHE A 1 481 ? 21.967 -5.900 -0.083 1.00 94.44 481 PHE A C 1
ATOM 3960 O O . PHE A 1 481 ? 22.787 -5.337 0.642 1.00 94.44 481 PHE A O 1
ATOM 3967 N N . ASN A 1 482 ? 21.921 -7.229 -0.205 1.00 90.38 482 ASN A N 1
ATOM 3968 C CA . ASN A 1 482 ? 22.829 -8.132 0.511 1.00 90.38 482 ASN A CA 1
ATOM 3969 C C . ASN A 1 482 ? 24.300 -7.954 0.112 1.00 90.38 482 ASN A C 1
ATOM 3971 O O . ASN A 1 482 ? 25.194 -8.165 0.930 1.00 90.38 482 ASN A O 1
ATOM 3975 N N . LYS A 1 483 ? 24.573 -7.607 -1.151 1.00 90.88 483 LYS A N 1
ATOM 3976 C CA . LYS A 1 483 ? 25.927 -7.269 -1.613 1.00 90.88 483 LYS A CA 1
ATOM 3977 C C . LYS A 1 483 ? 26.326 -5.865 -1.146 1.00 90.88 483 LYS A C 1
ATOM 3979 O O . LYS A 1 483 ? 27.412 -5.701 -0.604 1.00 90.88 483 LYS A O 1
ATOM 3984 N N . TYR A 1 484 ? 25.431 -4.885 -1.270 1.00 91.81 484 TYR A N 1
ATOM 3985 C CA . TYR A 1 484 ? 25.642 -3.504 -0.818 1.00 91.81 484 TYR A CA 1
ATOM 3986 C C . TYR A 1 484 ? 25.929 -3.381 0.686 1.00 91.81 484 TYR A C 1
ATOM 3988 O O . TYR A 1 484 ? 26.686 -2.512 1.117 1.00 91.81 484 TYR A O 1
ATOM 3996 N N . SER A 1 485 ? 25.342 -4.252 1.508 1.00 89.38 485 SER A N 1
ATOM 3997 C CA . SER A 1 485 ? 25.550 -4.222 2.956 1.00 89.38 485 SER A CA 1
ATOM 3998 C C . SER A 1 485 ? 26.947 -4.669 3.398 1.00 89.38 485 SER A C 1
ATOM 4000 O O . SER A 1 485 ? 27.355 -4.324 4.507 1.00 89.38 485 SER A O 1
ATOM 4002 N N . LYS A 1 486 ? 27.676 -5.404 2.544 1.00 84.50 486 LYS A N 1
ATOM 4003 C CA . LYS A 1 486 ? 29.014 -5.956 2.822 1.00 84.50 486 LYS A CA 1
ATOM 4004 C C . LYS A 1 486 ? 30.168 -5.001 2.494 1.00 84.50 486 LYS A C 1
ATOM 4006 O O . LYS A 1 486 ? 31.294 -5.276 2.899 1.00 84.50 486 LYS A O 1
ATOM 4011 N N . GLU A 1 487 ? 29.888 -3.919 1.774 1.00 68.69 487 GLU A N 1
ATOM 4012 C CA . GLU A 1 487 ? 30.825 -2.829 1.438 1.00 68.69 487 GLU A CA 1
ATOM 4013 C C . GLU A 1 487 ? 30.696 -1.665 2.420 1.00 68.69 487 GLU A C 1
ATOM 4015 O O . GLU A 1 487 ? 31.704 -0.965 2.666 1.00 68.69 487 GLU A O 1
#

Secondary structure (DSSP, 8-state):
-EE-SS-TT-EE---SSPPGGGTT-----EEEEETTEEEEEEE-PPB-TTGGGTEEEEEEEEEEETTEEEEEEEEEEEGGGHHHHB-TTS-B-GGGSPPPEE-TT--HHHHHHHHTT-HHHHGGG--SSS--SSGGGTTTTGGGS---------HHHHHHHHHHHS---PPP-HHHHHHHHHHHHHHHHH----TTS-HHHHHHT-TTEEEE----GGGHHHHHHHHHHGGGT----HHHHHHHHHHT--HHHHHHHHHHHHHHHHHHHHHHHHHHHHHHHHHHHHHHHHHHHHHHHHHHHTT-HHHHHHHHHHHHHHHHHHHHHHHHHHHHHHHHHHHHHHHHTTGGGGG--SHHHHHHHHTSTTSPP-HHHHHHHHHHTTEEEEEEEHHHHHTT-S--EE--S---HHHHHHT----SEEEEEEEEEETTEEEEEEEEETTBSSB-TTTS-HHHHHHHHHHT--SSGGG--GGGG-HHHHHHTT-

pLDDT: mean 82.01, std 17.03, range [24.47, 98.5]

Sequence (487 aa):
MIQSILNDEIEYIVDKNIEENDLGKSVSVFEMQLFEIDVCLTVGEINDLYKQKNILFTPVYLIINDNKCEKIGYFEFYSTEIATYMDKDGDLDISLIEGPVIFDYVDSDYLIGLLKKSNFLQQFKLADAELSDEIKKDMEEKIKERQRGKAVENIEEINKIELLITEFDGEFNGNIDKKLKKIYKKQVKESVITESSKWIQKHYKNNKYDIIDNEGGGDCLFSTIRDSLEDININLSVQSLRNVLSNAMTQENYETYKENFDLLNKEIMNIKDELSSLKNESKDLKLQYSDLTKKAKLYKSENERDKLLEAVNKRKEIKSQNDKLKEKSKNLMKQNQNALINFQDFKFMKDINNLQKLKVIVKQSNFWADSNAISKLEKMLNVKVIVLLKKNYQDGNKSLISCGDMVSKDITDKGSFKPKYYIIVSFMERNEGDHYVLVTYKKKRIFTFYEIPYAIREDIKEKCLSKDDKKRTLFDYIGLFNKYSKE

Organism: NCBI:txid1070528

Foldseek 3Di:
DDADPVDRVDDDDDFWDDDPQQPPDDWDWDFDQDQNDTFIKTWGDKDCPCVVVQKIKIWIWTDLDPPDITTFFMFMDGVVCQVVQADPVRDGNCVPGDDTPGDPVDHPCNVVVSCVVGPRNCVVVDDDDPDPPPCVVVPVPVPPDDDDDDDDDDVVLVVLLVVQLDFDPDDADVVLLVVLVVVLVVQLVVADDDPPQDLVCVLSSGNLKDWFADPDFQLQVLVLVQVQSVLVPRHDDSLRLLLLLLVVDDQVNLVVLVVLLVVLVVLLVVLVVLLVVLVVLLVVLVVLLVVLVVVLVVCVVVVVVVSNVVSVVVNVVSVVVSVVSVVVSVVSVVVSVVSVVSNQLSVLCPPPDGSVVVSVVSSDSNHHQDLVSQQSSCNSSLEAEWEFEVVCSVVVHPAGTDLGDDDDPVLVVVLARGGQKYWYWYWDQDPVGIHIIGMDGNNNGMDGPSRPRSVSLVSCLVPRADPDPVRHGNLVRHVNSVVVNVD